Protein 2JDL (pdb70)

B-factor: mean 21.6, std 8.1, range [4.49, 67.34]

Sequence (513 aa):
MVSFRLSGATSSSYGVFISNLRKALPNERKLYDIPLLRSSLPGSQRYALIHLTNYADETISVAIDVTNVYIMGYRAGDTSYFFNEASATEAAKYVFKDAMRKVTLPYSGNYERLQTAAGKIRENIPLGLPALDSAITTLFYYNANSAASALMVLIQSTSEAARYKFIEQQIGKRVDKTFLPSLAIISLENSWSALSKQIQIASTNNGQFESPVVLINAQNQRVTITNVDAGVVTSNIALLLNRNNMAMVSFRLSGATSSSYGVFISNLRKALPNERKLYDIPLLRSSLPGSQRYALIHLTNYADETISVAIDVTNVYIMGYRAGDTSYFFNEASATEAAKYVFKDAMRKVTLPYSGNYERLQTAAGKIRENIPLGLPALDSAITTLFYYNANSAASALMVLIQSTSEAARYKFIEQQIGKRVDKTFLPSLAIISLENSWSALSKQIQIASTNNGQFESPVVLINAQNQRVTITNVDAGVVTSNIALLLNRNNMADDDMGFGLFDDDMGFGLFD

Foldseek 3Di:
DQEDELVVAALVSLVVRLVVLLVVADAPQDFLQFGEADLDDPLQNQWDWYWYAAPVRFIKIWIAGSLQRDTQWIDAPLEIEGEPDPVNVSNCVHPSVNRPHYHYQPHHRDQVRLCVLQVHHQLPQKAASVLLNVLRVCVNVVPSNHNSSSVVRVCQSHSVVSFWVVSSSVRNNRSPHIDRDDQQSVQCVVCQQVVLVQSVVCRVVVFFGPDWRWGQHPVRDTDTDTGCVPCCNNPIGRYHNDNSSDD/DAEDELAVAALVSLVVRLVVLLVLADAPDAFLNFGEGDLDDPLQSQWDWYWYAANVRFIKIWIAGSRQRQTQWIDAVLEIEGEPDDVNVSNCVHPSVRRPYYHYQPHHRDQVGLCVLLVHHQLPQKAASVLLNVLRVCVNVVPVNRNSSSSSRPCLSHSVVSFWVVSSSVRNVRSPDIDRDDQQSVLCVVCQQVVLVQSVVCSVVVQFGPDWRWGQDPVGDIDIHTGCVDCCNNPIGRYHNDPSSDD/DDVVCPPVPD/DVVCPPVPD

Organism: Trichosanthes kirilowii (NCBI:txid3677)

Nearest PDB structures (foldseek):
  2vs6-assembly1_A  TM=9.986E-01  e=1.542E-48  Trichosanthes kirilowii
  1nli-assembly1_A  TM=9.979E-01  e=6.255E-48  Trichosanthes kirilowii
  6z1y-assembly2_B  TM=9.985E-01  e=2.129E-47  Trichosanthes sp. Bac Kan 8-98
  1bry-assembly2_Z  TM=9.946E-01  e=1.844E-46  Bryonia cretica subsp. dioica
  6loq-assembly1_A  TM=9.879E-01  e=9.812E-41  Momordica charantia

Structure (mmCIF, N/CA/C/O backbone):
data_2JDL
#
_entry.id   2JDL
#
_cell.length_a   62.589
_cell.length_b   43.964
_cell.length_c   92.235
_cell.angle_alpha   90.00
_cell.angle_beta   92.87
_cell.angle_gamma   90.00
#
_symmetry.space_group_name_H-M   'P 1 21 1'
#
loop_
_entity.id
_entity.type
_entity.pdbx_description
1 polymer 'RIBOSOME-INACTIVATING PROTEIN ALPHA-TRICHOSANTHIN'
2 polymer 'ACIDIC RIBOSOMAL PROTEIN P2'
3 water water
#
loop_
_atom_site.group_PDB
_atom_site.id
_atom_site.type_symbol
_atom_site.label_atom_id
_atom_site.label_alt_id
_atom_site.label_comp_id
_atom_site.label_asym_id
_atom_site.label_entity_id
_atom_site.label_seq_id
_atom_site.pdbx_PDB_ins_code
_atom_site.Cartn_x
_atom_site.Cartn_y
_atom_site.Cartn_z
_atom_site.occupancy
_atom_site.B_iso_or_equiv
_atom_site.auth_seq_id
_atom_site.auth_comp_id
_atom_site.auth_asym_id
_atom_site.auth_atom_id
_atom_site.pdbx_PDB_model_num
ATOM 1 N N . MET A 1 1 ? 4.522 0.240 0.818 1.00 40.78 1 MET A N 1
ATOM 2 C CA . MET A 1 1 ? 3.865 -0.993 0.236 1.00 40.86 1 MET A CA 1
ATOM 3 C C . MET A 1 1 ? 3.931 -2.097 1.229 1.00 36.71 1 MET A C 1
ATOM 4 O O . MET A 1 1 ? 3.043 -2.970 1.243 1.00 36.58 1 MET A O 1
ATOM 9 N N . VAL A 1 2 ? 4.980 -2.050 2.046 1.00 32.42 2 VAL A N 1
ATOM 10 C CA . VAL A 1 2 ? 5.291 -3.149 2.965 1.00 30.61 2 VAL A CA 1
ATOM 11 C C . VAL A 1 2 ? 4.411 -3.045 4.206 1.00 28.94 2 VAL A C 1
ATOM 12 O O . VAL A 1 2 ? 4.300 -1.980 4.772 1.00 28.12 2 VAL A O 1
ATOM 16 N N . SER A 1 3 ? 3.739 -4.160 4.519 1.00 27.71 3 SER A N 1
ATOM 17 C CA . SER A 1 3 ? 2.834 -4.308 5.653 1.00 27.36 3 SER A CA 1
ATOM 18 C C . SER A 1 3 ? 3.135 -5.566 6.407 1.00 26.81 3 SER A C 1
ATOM 19 O O . SER A 1 3 ? 3.584 -6.567 5.800 1.00 27.87 3 SER A O 1
ATOM 22 N N . PHE A 1 4 ? 2.879 -5.526 7.721 1.00 25.02 4 PHE A N 1
ATOM 23 C CA . PHE A 1 4 ? 3.015 -6.685 8.584 1.00 24.36 4 PHE A CA 1
ATOM 24 C C . PHE A 1 4 ? 1.876 -6.688 9.620 1.00 24.50 4 PHE A C 1
ATOM 25 O O . PHE A 1 4 ? 1.650 -5.674 10.281 1.00 25.04 4 PHE A O 1
ATOM 33 N N . ARG A 1 5 ? 1.140 -7.800 9.737 1.00 23.92 5 ARG A N 1
ATOM 34 C CA . ARG A 1 5 ? 0.088 -7.934 10.791 1.00 24.28 5 ARG A CA 1
ATOM 35 C C . ARG A 1 5 ? 0.603 -8.823 11.923 1.00 23.46 5 ARG A C 1
ATOM 36 O O . ARG A 1 5 ? 1.025 -9.983 11.730 1.00 22.21 5 ARG A O 1
ATOM 44 N N . LEU A 1 6 ? 0.569 -8.282 13.130 1.00 22.96 6 LEU A N 1
ATOM 45 C CA . LEU A 1 6 ? 0.963 -9.078 14.266 1.00 23.48 6 LEU A CA 1
ATOM 46 C C . LEU A 1 6 ? -0.006 -10.235 14.526 1.00 23.82 6 LEU A C 1
ATOM 47 O O . LEU A 1 6 ? 0.382 -11.267 15.094 1.00 23.12 6 LEU A O 1
ATOM 52 N N . SER A 1 7 ? -1.260 -10.107 14.109 1.00 24.50 7 SER A N 1
ATOM 53 C CA . SER A 1 7 ? -2.209 -11.232 14.396 1.00 24.50 7 SER A CA 1
ATOM 54 C C . SER A 1 7 ? -1.942 -12.470 13.576 1.00 23.87 7 SER A C 1
ATOM 55 O O . SER A 1 7 ? -2.114 -12.479 12.317 1.00 23.39 7 SER A O 1
ATOM 58 N N . GLY A 1 8 ? -1.552 -13.493 14.328 1.00 24.56 8 GLY A N 1
ATOM 59 C CA . GLY A 1 8 ? -1.117 -14.801 13.823 1.00 25.55 8 GLY A CA 1
ATOM 60 C C . GLY A 1 8 ? 0.366 -14.843 13.354 1.00 25.74 8 GLY A C 1
ATOM 61 O O . GLY A 1 8 ? 0.780 -15.774 12.643 1.00 27.10 8 GLY A O 1
ATOM 62 N N . ALA A 1 9 ? 1.171 -13.891 13.808 1.00 25.33 9 ALA A N 1
ATOM 63 C CA . ALA A 1 9 ? 2.532 -13.726 13.304 1.00 24.90 9 ALA A CA 1
ATOM 64 C C . ALA A 1 9 ? 3.364 -14.914 13.745 1.00 24.89 9 ALA A C 1
ATOM 65 O O . ALA A 1 9 ? 3.338 -15.304 14.954 1.00 25.83 9 ALA A O 1
ATOM 67 N N . THR A 1 10 ? 4.110 -15.445 12.761 1.00 24.65 10 THR A N 1
ATOM 68 C CA . THR A 1 10 ? 5.046 -16.543 12.902 1.00 23.02 10 THR A CA 1
ATOM 69 C C . THR A 1 10 ? 6.466 -16.034 12.636 1.00 22.63 10 THR A C 1
ATOM 70 O O . THR A 1 10 ? 6.664 -14.936 12.140 1.00 24.07 10 THR A O 1
ATOM 74 N N . SER A 1 11 ? 7.453 -16.796 13.073 1.00 21.78 11 SER A N 1
ATOM 75 C CA . SER A 1 11 ? 8.816 -16.625 12.664 1.00 21.79 11 SER A CA 1
ATOM 76 C C . SER A 1 11 ? 8.996 -16.474 11.153 1.00 20.96 11 SER A C 1
ATOM 77 O O . SER A 1 11 ? 9.810 -15.669 10.732 1.00 19.69 11 SER A O 1
ATOM 80 N N . SER A 1 12 ? 8.256 -17.278 10.385 1.00 20.36 12 SER A N 1
ATOM 81 C CA . SER A 1 12 ? 8.182 -17.192 8.968 1.00 21.00 12 SER A CA 1
ATOM 82 C C . SER A 1 12 ? 7.512 -15.929 8.404 1.00 22.26 12 SER A C 1
ATOM 83 O O . SER A 1 12 ? 7.986 -15.327 7.433 1.00 24.69 12 SER A O 1
ATOM 86 N N . SER A 1 13 ? 6.387 -15.509 8.950 1.00 21.06 13 SER A N 1
ATOM 87 C CA . SER A 1 13 ? 5.682 -14.397 8.363 1.00 19.11 13 SER A CA 1
ATOM 88 C C . SER A 1 13 ? 6.465 -13.155 8.665 1.00 18.59 13 SER A C 1
ATOM 89 O O . SER A 1 13 ? 6.415 -12.201 7.902 1.00 18.67 13 SER A O 1
ATOM 92 N N . TYR A 1 14 ? 7.227 -13.195 9.756 1.00 18.25 14 TYR A N 1
ATOM 93 C CA . TYR A 1 14 ? 8.107 -12.091 10.141 1.00 17.78 14 TYR A CA 1
ATOM 94 C C . TYR A 1 14 ? 9.306 -11.998 9.178 1.00 17.90 14 TYR A C 1
ATOM 95 O O . TYR A 1 14 ? 9.692 -10.927 8.794 1.00 16.42 14 TYR A O 1
ATOM 104 N N . GLY A 1 15 ? 9.822 -13.141 8.736 1.00 18.49 15 GLY A N 1
ATOM 105 C CA . GLY A 1 15 ? 10.918 -13.193 7.798 1.00 18.16 15 GLY A CA 1
ATOM 106 C C . GLY A 1 15 ? 10.533 -12.685 6.475 1.00 18.90 15 GLY A C 1
ATOM 107 O O . GLY A 1 15 ? 11.330 -11.990 5.830 1.00 19.24 15 GLY A O 1
ATOM 108 N N . VAL A 1 16 ? 9.310 -13.047 6.040 1.00 19.74 16 VAL A N 1
ATOM 109 C CA . VAL A 1 16 ? 8.712 -12.513 4.799 1.00 18.89 16 VAL A CA 1
ATOM 110 C C . VAL A 1 16 ? 8.585 -11.000 4.905 1.00 18.03 16 VAL A C 1
ATOM 111 O O . VAL A 1 16 ? 8.852 -10.279 3.956 1.00 18.11 16 VAL A O 1
ATOM 115 N N . PHE A 1 17 ? 8.208 -10.526 6.078 1.00 16.94 17 PHE A N 1
ATOM 116 C CA . PHE A 1 17 ? 8.136 -9.071 6.341 1.00 16.88 17 PHE A CA 1
ATOM 117 C C . PHE A 1 17 ? 9.500 -8.353 6.135 1.00 14.49 17 PHE A C 1
ATOM 118 O O . PHE A 1 17 ? 9.594 -7.388 5.438 1.00 12.56 17 PHE A O 1
ATOM 126 N N . ILE A 1 18 ? 10.534 -8.914 6.721 1.00 15.12 18 ILE A N 1
ATOM 127 C CA . ILE A 1 18 ? 11.834 -8.308 6.705 1.00 16.36 18 ILE A CA 1
ATOM 128 C C . ILE A 1 18 ? 12.510 -8.471 5.355 1.00 16.81 18 ILE A C 1
ATOM 129 O O . ILE A 1 18 ? 13.203 -7.536 4.962 1.00 15.80 18 ILE A O 1
ATOM 134 N N . SER A 1 19 ? 12.307 -9.613 4.637 1.00 16.80 19 SER A N 1
ATOM 135 C CA . SER A 1 19 ? 12.736 -9.678 3.242 1.00 17.77 19 SER A CA 1
ATOM 136 C C . SER A 1 19 ? 12.014 -8.702 2.348 1.00 16.62 19 SER A C 1
ATOM 137 O O . SER A 1 19 ? 12.594 -8.216 1.397 1.00 17.77 19 SER A O 1
ATOM 140 N N . ASN A 1 20 ? 10.759 -8.438 2.591 1.00 17.38 20 ASN A N 1
ATOM 141 C CA . ASN A 1 20 ? 10.026 -7.430 1.768 1.00 18.00 20 ASN A CA 1
ATOM 142 C C . ASN A 1 20 ? 10.559 -5.989 2.068 1.00 16.96 20 ASN A C 1
ATOM 143 O O . ASN A 1 20 ? 10.671 -5.157 1.202 1.00 17.01 20 ASN A O 1
ATOM 148 N N . LEU A 1 21 ? 10.823 -5.698 3.317 1.00 17.36 21 LEU A N 1
ATOM 149 C CA . LEU A 1 21 ? 11.393 -4.386 3.694 1.00 17.75 21 LEU A CA 1
ATOM 150 C C . LEU A 1 21 ? 12.764 -4.179 2.988 1.00 16.68 21 LEU A C 1
ATOM 151 O O . LEU A 1 21 ? 13.005 -3.195 2.299 1.00 17.77 21 LEU A O 1
ATOM 156 N N . ARG A 1 22 ? 13.639 -5.149 3.118 1.00 17.73 22 ARG A N 1
ATOM 157 C CA . ARG A 1 22 ? 14.920 -5.134 2.405 1.00 18.66 22 ARG A CA 1
ATOM 158 C C . ARG A 1 22 ? 14.793 -4.870 0.898 1.00 18.82 22 ARG A C 1
ATOM 159 O O . ARG A 1 22 ? 15.451 -4.023 0.338 1.00 17.98 22 ARG A O 1
ATOM 167 N N . LYS A 1 23 ? 13.957 -5.690 0.271 1.00 20.13 23 LYS A N 1
ATOM 168 C CA . LYS A 1 23 ? 13.553 -5.588 -1.116 1.00 20.62 23 LYS A CA 1
ATOM 169 C C . LYS A 1 23 ? 12.959 -4.283 -1.543 1.00 19.08 23 LYS A C 1
ATOM 170 O O . LYS A 1 23 ? 13.027 -3.937 -2.671 1.00 19.38 23 LYS A O 1
ATOM 176 N N . ALA A 1 24 ? 12.314 -3.579 -0.658 1.00 20.41 24 ALA A N 1
ATOM 177 C CA . ALA A 1 24 ? 11.745 -2.262 -0.970 1.00 20.28 24 ALA A CA 1
ATOM 178 C C . ALA A 1 24 ? 12.832 -1.111 -0.944 1.00 20.01 24 ALA A C 1
ATOM 179 O O . ALA A 1 24 ? 12.527 0.054 -1.153 1.00 20.47 24 ALA A O 1
ATOM 181 N N . LEU A 1 25 ? 14.083 -1.426 -0.663 1.00 19.63 25 LEU A N 1
ATOM 182 C CA . LEU A 1 25 ? 15.113 -0.397 -0.562 1.00 18.81 25 LEU A CA 1
ATOM 183 C C . LEU A 1 25 ? 15.924 -0.318 -1.846 1.00 19.16 25 LEU A C 1
ATOM 184 O O . LEU A 1 25 ? 16.514 -1.305 -2.260 1.00 18.44 25 LEU A O 1
ATOM 189 N N . PRO A 1 26 ? 15.976 0.845 -2.489 1.00 18.26 26 PRO A N 1
ATOM 190 C CA . PRO A 1 26 ? 16.847 0.760 -3.684 1.00 20.28 26 PRO A CA 1
ATOM 191 C C . PRO A 1 26 ? 18.373 0.405 -3.347 1.00 20.57 26 PRO A C 1
ATOM 192 O O . PRO A 1 26 ? 18.883 0.744 -2.265 1.00 21.56 26 PRO A O 1
ATOM 196 N N . ASN A 1 27 ? 19.103 -0.221 -4.249 1.00 21.92 27 ASN A N 1
ATOM 197 C CA . ASN A 1 27 ? 20.582 -0.300 -4.075 1.00 23.32 27 ASN A CA 1
ATOM 198 C C . ASN A 1 27 ? 21.396 0.183 -5.242 1.00 23.53 27 ASN A C 1
ATOM 199 O O . ASN A 1 27 ? 20.915 0.201 -6.346 1.00 22.04 27 ASN A O 1
ATOM 204 N N . GLU A 1 28 ? 22.597 0.666 -4.920 1.00 22.95 28 GLU A N 1
ATOM 205 C CA . GLU A 1 28 ? 23.602 1.077 -5.882 1.00 23.51 28 GLU A CA 1
ATOM 206 C C . GLU A 1 28 ? 24.082 -0.121 -6.646 1.00 23.02 28 GLU A C 1
ATOM 207 O O . GLU A 1 28 ? 24.312 -0.035 -7.813 1.00 22.84 28 GLU A O 1
ATOM 213 N N . ARG A 1 29 ? 24.218 -1.247 -5.928 1.00 22.35 29 ARG A N 1
ATOM 214 C CA . ARG A 1 29 ? 24.900 -2.456 -6.396 1.00 22.22 29 ARG A CA 1
ATOM 215 C C . ARG A 1 29 ? 24.963 -3.326 -5.176 1.00 20.18 29 ARG A C 1
ATOM 216 O O . ARG A 1 29 ? 24.468 -2.930 -4.165 1.00 18.76 29 ARG A O 1
ATOM 224 N N . LYS A 1 30 ? 25.613 -4.481 -5.256 1.00 19.56 30 LYS A N 1
ATOM 225 C CA . LYS A 1 30 ? 25.971 -5.263 -4.075 1.00 19.16 30 LYS A CA 1
ATOM 226 C C . LYS A 1 30 ? 27.432 -5.339 -3.904 1.00 17.59 30 LYS A C 1
ATOM 227 O O . LYS A 1 30 ? 28.173 -5.272 -4.865 1.00 17.69 30 LYS A O 1
ATOM 233 N N . LEU A 1 31 ? 27.873 -5.567 -2.682 1.00 17.28 31 LEU A N 1
ATOM 234 C CA . LEU A 1 31 ? 29.258 -5.861 -2.445 1.00 17.57 31 LEU A CA 1
ATOM 235 C C . LEU A 1 31 ? 29.277 -7.111 -1.619 1.00 17.53 31 LEU A C 1
ATOM 236 O O . LEU A 1 31 ? 28.673 -7.169 -0.562 1.00 16.49 31 LEU A O 1
ATOM 241 N N . TYR A 1 32 ? 29.962 -8.111 -2.126 1.00 17.35 32 TYR A N 1
ATOM 242 C CA . TYR A 1 32 ? 30.127 -9.387 -1.451 1.00 17.41 32 TYR A CA 1
ATOM 243 C C . TYR A 1 32 ? 28.719 -9.968 -1.289 1.00 17.81 32 TYR A C 1
ATOM 244 O O . TYR A 1 32 ? 28.401 -10.592 -0.302 1.00 15.83 32 TYR A O 1
ATOM 253 N N . ASP A 1 33 ? 27.850 -9.651 -2.253 1.00 18.90 33 ASP A N 1
ATOM 254 C CA . ASP A 1 33 ? 26.495 -10.096 -2.213 1.00 19.02 33 ASP A CA 1
ATOM 255 C C . ASP A 1 33 ? 25.638 -9.437 -1.174 1.00 18.89 33 ASP A C 1
ATOM 256 O O . ASP A 1 33 ? 24.509 -9.898 -0.948 1.00 20.29 33 ASP A O 1
ATOM 261 N N . ILE A 1 34 ? 26.145 -8.363 -0.547 1.00 16.42 34 ILE A N 1
ATOM 262 C CA . ILE A 1 34 ? 25.388 -7.602 0.432 1.00 15.04 34 ILE A CA 1
ATOM 263 C C . ILE A 1 34 ? 24.895 -6.273 -0.251 1.00 14.48 34 ILE A C 1
ATOM 264 O O . ILE A 1 34 ? 25.746 -5.448 -0.677 1.00 12.52 34 ILE A O 1
ATOM 269 N N . PRO A 1 35 ? 23.553 -6.066 -0.352 1.00 12.88 35 PRO A N 1
ATOM 270 C CA . PRO A 1 35 ? 23.154 -4.852 -1.029 1.00 14.10 35 PRO A CA 1
ATOM 271 C C . PRO A 1 35 ? 23.747 -3.563 -0.427 1.00 13.50 35 PRO A C 1
ATOM 272 O O . PRO A 1 35 ? 23.675 -3.334 0.776 1.00 13.84 35 PRO A O 1
ATOM 276 N N . LEU A 1 36 ? 24.299 -2.728 -1.296 1.00 14.34 36 LEU A N 1
ATOM 277 C CA . LEU A 1 36 ? 24.805 -1.435 -0.887 1.00 14.58 36 LEU A CA 1
ATOM 278 C C . LEU A 1 36 ? 23.729 -0.395 -1.213 1.00 15.10 36 LEU A C 1
ATOM 279 O O . LEU A 1 36 ? 23.309 -0.275 -2.339 1.00 13.86 36 LEU A O 1
ATOM 284 N N . LEU A 1 37 ? 23.277 0.321 -0.173 1.00 15.05 37 LEU A N 1
ATOM 285 C CA . LEU A 1 37 ? 22.251 1.301 -0.351 1.00 14.87 37 LEU A CA 1
ATOM 286 C C . LEU A 1 37 ? 22.793 2.539 -1.087 1.00 14.78 37 LEU A C 1
ATOM 287 O O . LEU A 1 37 ? 24.031 2.872 -1.063 1.00 13.58 37 LEU A O 1
ATOM 292 N N . ARG A 1 38 ? 21.819 3.253 -1.663 1.00 14.51 38 ARG A N 1
ATOM 293 C CA . ARG A 1 38 ? 22.058 4.539 -2.287 1.00 14.48 38 ARG A CA 1
ATOM 294 C C . ARG A 1 38 ? 22.449 5.542 -1.156 1.00 15.08 38 ARG A C 1
ATOM 295 O O . ARG A 1 38 ? 22.033 5.413 0.010 1.00 11.87 38 ARG A O 1
ATOM 303 N N . SER A 1 39 ? 23.319 6.484 -1.512 1.00 14.16 39 SER A N 1
ATOM 304 C CA . SER A 1 39 ? 23.717 7.505 -0.625 1.00 14.23 39 SER A CA 1
ATOM 305 C C . SER A 1 39 ? 22.603 8.560 -0.536 1.00 15.54 39 SER A C 1
ATOM 306 O O . SER A 1 39 ? 22.313 9.101 0.541 1.00 14.52 39 SER A O 1
ATOM 309 N N . SER A 1 40 ? 22.008 8.846 -1.681 1.00 15.50 40 SER A N 1
ATOM 310 C CA . SER A 1 40 ? 21.160 10.007 -1.862 1.00 15.81 40 SER A CA 1
ATOM 311 C C . SER A 1 40 ? 20.101 9.746 -2.878 1.00 14.98 40 SER A C 1
ATOM 312 O O . SER A 1 40 ? 20.359 9.128 -3.895 1.00 15.89 40 SER A O 1
ATOM 315 N N . LEU A 1 41 ? 18.893 10.243 -2.619 1.00 15.40 41 LEU A N 1
ATOM 316 C CA . LEU A 1 41 ? 17.813 10.239 -3.641 1.00 15.23 41 LEU A CA 1
ATOM 317 C C . LEU A 1 41 ? 17.061 11.521 -3.598 1.00 15.54 41 LEU A C 1
ATOM 318 O O . LEU A 1 41 ? 17.027 12.177 -2.576 1.00 16.77 41 LEU A O 1
ATOM 323 N N . PRO A 1 42 ? 16.357 11.878 -4.688 1.00 16.29 42 PRO A N 1
ATOM 324 C CA . PRO A 1 42 ? 15.518 13.088 -4.592 1.00 16.65 42 PRO A CA 1
ATOM 325 C C . PRO A 1 42 ? 14.413 12.907 -3.557 1.00 16.59 42 PRO A C 1
ATOM 326 O O . PRO A 1 42 ? 13.979 11.803 -3.367 1.00 16.41 42 PRO A O 1
ATOM 330 N N . GLY A 1 43 ? 13.973 13.981 -2.919 1.00 17.57 43 GLY A N 1
ATOM 331 C CA . GLY A 1 43 ? 13.055 13.942 -1.804 1.00 18.52 43 GLY A CA 1
ATOM 332 C C . GLY A 1 43 ? 11.820 13.159 -2.161 1.00 19.33 43 GLY A C 1
ATOM 333 O O . GLY A 1 43 ? 11.323 12.392 -1.366 1.00 20.14 43 GLY A O 1
ATOM 334 N N . SER A 1 44 ? 11.352 13.354 -3.387 1.00 21.39 44 SER A N 1
ATOM 335 C CA . SER A 1 44 ? 10.170 12.665 -3.914 1.00 21.59 44 SER A CA 1
ATOM 336 C C . SER A 1 44 ? 10.334 11.171 -4.012 1.00 22.16 44 SER A C 1
ATOM 337 O O . SER A 1 44 ? 9.327 10.450 -4.279 1.00 22.73 44 SER A O 1
ATOM 340 N N . GLN A 1 45 ? 11.567 10.675 -3.850 1.00 20.82 45 GLN A N 1
ATOM 341 C CA . GLN A 1 45 ? 11.846 9.242 -4.022 1.00 20.82 45 GLN A CA 1
ATOM 342 C C . GLN A 1 45 ? 12.460 8.623 -2.781 1.00 19.41 45 GLN A C 1
ATOM 343 O O . GLN A 1 45 ? 12.678 7.434 -2.732 1.00 18.39 45 GLN A O 1
ATOM 349 N N . ARG A 1 46 ? 12.721 9.457 -1.775 1.00 18.84 46 ARG A N 1
ATOM 350 C CA . ARG A 1 46 ? 13.578 9.104 -0.656 1.00 18.89 46 ARG A CA 1
ATOM 351 C C . ARG A 1 46 ? 12.878 8.359 0.514 1.00 17.98 46 ARG A C 1
ATOM 352 O O . ARG A 1 46 ? 13.563 7.750 1.328 1.00 16.94 46 ARG A O 1
ATOM 360 N N . TYR A 1 47 ? 11.542 8.401 0.582 1.00 17.89 47 TYR A N 1
ATOM 361 C CA . TYR A 1 47 ? 10.774 7.899 1.753 1.00 18.54 47 TYR A CA 1
ATOM 362 C C . TYR A 1 47 ? 9.797 6.799 1.397 1.00 18.74 47 TYR A C 1
ATOM 363 O O . TYR A 1 47 ? 9.234 6.770 0.327 1.00 19.27 47 TYR A O 1
ATOM 372 N N . ALA A 1 48 ? 9.670 5.818 2.276 1.00 17.96 48 ALA A N 1
ATOM 373 C CA . ALA A 1 48 ? 8.695 4.785 2.045 1.00 17.94 48 ALA A CA 1
ATOM 374 C C . ALA A 1 48 ? 7.943 4.588 3.335 1.00 17.84 48 ALA A C 1
ATOM 375 O O . ALA A 1 48 ? 8.426 4.984 4.405 1.00 15.48 48 ALA A O 1
ATOM 377 N N . LEU A 1 49 ? 6.741 4.013 3.191 1.00 18.41 49 LEU A N 1
ATOM 378 C CA . LEU A 1 49 ? 5.828 3.717 4.290 1.00 19.20 49 LEU A CA 1
ATOM 379 C C . LEU A 1 49 ? 5.726 2.251 4.508 1.00 20.11 49 LEU A C 1
ATOM 380 O O . LEU A 1 49 ? 5.564 1.480 3.532 1.00 19.37 49 LEU A O 1
ATOM 385 N N . ILE A 1 50 ? 5.893 1.905 5.792 1.00 20.13 50 ILE A N 1
ATOM 386 C CA . ILE A 1 50 ? 5.709 0.579 6.337 1.00 21.31 50 ILE A CA 1
ATOM 387 C C . ILE A 1 50 ? 4.446 0.689 7.244 1.00 20.79 50 ILE A C 1
ATOM 388 O O . ILE A 1 50 ? 4.324 1.639 8.048 1.00 18.11 50 ILE A O 1
ATOM 393 N N . HIS A 1 51 ? 3.539 -0.287 7.100 1.00 20.06 51 HIS A N 1
ATOM 394 C CA . HIS A 1 51 ? 2.263 -0.361 7.845 1.00 20.72 51 HIS A CA 1
ATOM 395 C C . HIS A 1 51 ? 2.320 -1.579 8.769 1.00 21.17 51 HIS A C 1
ATOM 396 O O . HIS A 1 51 ? 2.750 -2.673 8.362 1.00 21.09 51 HIS A O 1
ATOM 403 N N . LEU A 1 52 ? 2.025 -1.342 10.047 1.00 21.69 52 LEU A N 1
ATOM 404 C CA . LEU A 1 52 ? 2.052 -2.391 11.045 1.00 21.37 52 LEU A CA 1
ATOM 405 C C . LEU A 1 52 ? 0.778 -2.382 11.834 1.00 21.52 52 LEU A C 1
ATOM 406 O O . LEU A 1 52 ? 0.298 -1.324 12.242 1.00 21.05 52 LEU A O 1
ATOM 411 N N . THR A 1 53 ? 0.250 -3.578 12.083 1.00 20.49 53 THR A N 1
ATOM 412 C CA . THR A 1 53 ? -1.114 -3.711 12.546 1.00 19.83 53 THR A CA 1
ATOM 413 C C . THR A 1 53 ? -1.064 -4.574 13.764 1.00 19.43 53 THR A C 1
ATOM 414 O O . THR A 1 53 ? -0.488 -5.621 13.744 1.00 20.30 53 THR A O 1
ATOM 418 N N . ASN A 1 54 ? -1.561 -4.073 14.880 1.00 20.67 54 ASN A N 1
ATOM 419 C CA . ASN A 1 54 ? -1.553 -4.833 16.158 1.00 19.99 54 ASN A CA 1
ATOM 420 C C . ASN A 1 54 ? -2.769 -5.839 16.245 1.00 20.96 54 ASN A C 1
ATOM 421 O O . ASN A 1 54 ? -3.625 -5.958 15.306 1.00 17.99 54 ASN A O 1
ATOM 426 N N . TYR A 1 55 ? -2.799 -6.616 17.340 1.00 21.92 55 TYR A N 1
ATOM 427 C CA . TYR A 1 55 ? -3.833 -7.663 17.532 1.00 22.10 55 TYR A CA 1
ATOM 428 C C . TYR A 1 55 ? -5.284 -7.087 17.470 1.00 23.12 55 TYR A C 1
ATOM 429 O O . TYR A 1 55 ? -6.269 -7.773 17.048 1.00 26.40 55 TYR A O 1
ATOM 438 N N . ALA A 1 56 ? -5.377 -5.819 17.821 1.00 21.80 56 ALA A N 1
ATOM 439 C CA . ALA A 1 56 ? -6.591 -5.053 17.825 1.00 20.13 56 ALA A CA 1
ATOM 440 C C . ALA A 1 56 ? -6.912 -4.442 16.504 1.00 19.20 56 ALA A C 1
ATOM 441 O O . ALA A 1 56 ? -7.918 -3.752 16.372 1.00 19.10 56 ALA A O 1
ATOM 443 N N . ASP A 1 57 ? -6.076 -4.690 15.497 1.00 19.40 57 ASP A N 1
ATOM 444 C CA . ASP A 1 57 ? -6.304 -4.129 14.140 1.00 19.68 57 ASP A CA 1
ATOM 445 C C . ASP A 1 57 ? -6.161 -2.655 14.050 1.00 18.90 57 ASP A C 1
ATOM 446 O O . ASP A 1 57 ? -6.831 -1.980 13.206 1.00 15.94 57 ASP A O 1
ATOM 451 N N . GLU A 1 58 ? -5.316 -2.122 14.928 1.00 16.64 58 GLU A N 1
ATOM 452 C CA . GLU A 1 58 ? -5.001 -0.715 14.871 1.00 16.46 58 GLU A CA 1
ATOM 453 C C . GLU A 1 58 ? -3.662 -0.649 14.103 1.00 16.17 58 GLU A C 1
ATOM 454 O O . GLU A 1 58 ? -2.742 -1.465 14.361 1.00 15.28 58 GLU A O 1
ATOM 460 N N . THR A 1 59 ? -3.611 0.266 13.139 1.00 16.38 59 THR A N 1
ATOM 461 C CA . THR A 1 59 ? -2.476 0.417 12.216 1.00 16.58 59 THR A CA 1
ATOM 462 C C . THR A 1 59 ? -1.675 1.704 12.442 1.00 16.05 59 THR A C 1
ATOM 463 O O . THR A 1 59 ? -2.239 2.802 12.538 1.00 16.71 59 THR A O 1
ATOM 467 N N . ILE A 1 60 ? -0.363 1.561 12.564 1.00 15.10 60 ILE A N 1
ATOM 468 C CA . ILE A 1 60 ? 0.600 2.745 12.420 1.00 16.19 60 ILE A CA 1
ATOM 469 C C . ILE A 1 60 ? 1.396 2.621 11.094 1.00 16.05 60 ILE A C 1
ATOM 470 O O . ILE A 1 60 ? 1.781 1.483 10.639 1.00 16.67 60 ILE A O 1
ATOM 475 N N . SER A 1 61 ? 1.591 3.773 10.463 1.00 15.53 61 SER A N 1
ATOM 476 C CA . SER A 1 61 ? 2.392 3.910 9.252 1.00 14.58 61 SER A CA 1
ATOM 477 C C . SER A 1 61 ? 3.720 4.572 9.635 1.00 14.13 61 SER A C 1
ATOM 478 O O . SER A 1 61 ? 3.731 5.631 10.239 1.00 15.11 61 SER A O 1
ATOM 481 N N . VAL A 1 62 ? 4.829 3.974 9.265 1.00 13.04 62 VAL A N 1
ATOM 482 C CA . VAL A 1 62 ? 6.134 4.346 9.745 1.00 13.48 62 VAL A CA 1
ATOM 483 C C . VAL A 1 62 ? 6.877 4.803 8.492 1.00 14.52 62 VAL A C 1
ATOM 484 O O . VAL A 1 62 ? 6.841 4.119 7.425 1.00 14.70 62 VAL A O 1
ATOM 488 N N . ALA A 1 63 ? 7.459 5.998 8.551 1.00 15.70 63 ALA A N 1
ATOM 489 C CA . ALA A 1 63 ? 8.192 6.569 7.376 1.00 16.21 63 ALA A CA 1
ATOM 490 C C . ALA A 1 63 ? 9.639 6.279 7.572 1.00 15.96 63 ALA A C 1
ATOM 491 O O . ALA A 1 63 ? 10.158 6.561 8.586 1.00 13.98 63 ALA A O 1
ATOM 493 N N . ILE A 1 64 ? 10.281 5.724 6.570 1.00 17.68 64 ILE A N 1
ATOM 494 C CA . ILE A 1 64 ? 11.711 5.478 6.620 1.00 19.42 64 ILE A CA 1
ATOM 495 C C . ILE A 1 64 ? 12.367 6.095 5.424 1.00 18.13 64 ILE A C 1
ATOM 496 O O . ILE A 1 64 ? 11.772 6.218 4.392 1.00 18.98 64 ILE A O 1
ATOM 501 N N . ASP A 1 65 ? 13.588 6.524 5.606 1.00 18.04 65 ASP A N 1
ATOM 502 C CA . ASP A 1 65 ? 14.447 7.041 4.541 1.00 17.21 65 ASP A CA 1
ATOM 503 C C . ASP A 1 65 ? 15.053 5.793 3.898 1.00 15.73 65 ASP A C 1
ATOM 504 O O . ASP A 1 65 ? 15.743 5.025 4.548 1.00 14.56 65 ASP A O 1
ATOM 509 N N . VAL A 1 66 ? 14.766 5.545 2.637 1.00 15.81 66 VAL A N 1
ATOM 510 C CA . VAL A 1 66 ? 15.213 4.283 2.024 1.00 14.06 66 VAL A CA 1
ATOM 511 C C . VAL A 1 66 ? 16.713 4.209 1.737 1.00 12.29 66 VAL A C 1
ATOM 512 O O . VAL A 1 66 ? 17.212 3.157 1.338 1.00 9.95 66 VAL A O 1
ATOM 516 N N . THR A 1 67 ? 17.426 5.332 1.919 1.00 11.85 67 THR A N 1
ATOM 517 C CA . THR A 1 67 ? 18.900 5.357 1.731 1.00 12.29 67 THR A CA 1
ATOM 518 C C . THR A 1 67 ? 19.642 4.790 2.928 1.00 11.96 67 THR A C 1
ATOM 519 O O . THR A 1 67 ? 20.842 4.429 2.843 1.00 12.49 67 THR A O 1
ATOM 523 N N . ASN A 1 68 ? 18.958 4.719 4.082 1.00 11.83 68 ASN A N 1
ATOM 524 C CA . ASN A 1 68 ? 19.618 4.317 5.330 1.00 12.92 68 ASN A CA 1
ATOM 525 C C . ASN A 1 68 ? 18.730 3.533 6.313 1.00 13.48 68 ASN A C 1
ATOM 526 O O . ASN A 1 68 ? 19.211 3.097 7.365 1.00 11.97 68 ASN A O 1
ATOM 531 N N . VAL A 1 69 ? 17.491 3.307 5.902 1.00 14.26 69 VAL A N 1
ATOM 532 C CA . VAL A 1 69 ? 16.421 2.696 6.692 1.00 14.22 69 VAL A CA 1
ATOM 533 C C . VAL A 1 69 ? 16.189 3.281 8.103 1.00 14.76 69 VAL A C 1
ATOM 534 O O . VAL A 1 69 ? 15.569 2.616 8.968 1.00 14.12 69 VAL A O 1
ATOM 538 N N . TYR A 1 70 ? 16.618 4.573 8.299 1.00 14.41 70 TYR A N 1
ATOM 539 C CA . TYR A 1 70 ? 16.230 5.336 9.465 1.00 13.77 70 TYR A CA 1
ATOM 540 C C . TYR A 1 70 ? 14.786 5.687 9.444 1.00 11.35 70 TYR A C 1
ATOM 541 O O . TYR A 1 70 ? 14.287 6.186 8.486 1.00 11.37 70 TYR A O 1
ATOM 550 N N . ILE A 1 71 ? 14.133 5.475 10.567 1.00 11.68 71 ILE A N 1
ATOM 551 C CA . ILE A 1 71 ? 12.774 5.851 10.756 1.00 12.75 71 ILE A CA 1
ATOM 552 C C . ILE A 1 71 ? 12.733 7.370 10.969 1.00 14.15 71 ILE A C 1
ATOM 553 O O . ILE A 1 71 ? 13.370 7.899 11.900 1.00 15.41 71 ILE A O 1
ATOM 558 N N . MET A 1 72 ? 11.956 8.051 10.146 1.00 13.85 72 MET A N 1
ATOM 559 C CA . MET A 1 72 ? 11.770 9.512 10.266 1.00 14.77 72 MET A CA 1
ATOM 560 C C . MET A 1 72 ? 10.601 9.955 11.175 1.00 15.50 72 MET A C 1
ATOM 561 O O . MET A 1 72 ? 10.621 11.002 11.857 1.00 16.42 72 MET A O 1
ATOM 566 N N . GLY A 1 73 ? 9.567 9.154 11.163 1.00 14.31 73 GLY A N 1
ATOM 567 C CA . GLY A 1 73 ? 8.408 9.429 11.960 1.00 14.87 73 GLY A CA 1
ATOM 568 C C . GLY A 1 73 ? 7.374 8.374 11.635 1.00 15.13 73 GLY A C 1
ATOM 569 O O . GLY A 1 73 ? 7.644 7.480 10.845 1.00 14.21 73 GLY A O 1
ATOM 570 N N . TYR A 1 74 ? 6.216 8.493 12.291 1.00 15.83 74 TYR A N 1
ATOM 571 C CA . TYR A 1 74 ? 5.113 7.582 12.179 1.00 15.09 74 TYR A CA 1
ATOM 572 C C . TYR A 1 74 ? 3.836 8.394 12.229 1.00 14.94 74 TYR A C 1
ATOM 573 O O . TYR A 1 74 ? 3.825 9.594 12.510 1.00 13.60 74 TYR A O 1
ATOM 582 N N . ARG A 1 75 ? 2.804 7.743 11.712 1.00 16.00 75 ARG A N 1
ATOM 583 C CA . ARG A 1 75 ? 1.466 8.223 11.698 1.00 17.07 75 ARG A CA 1
ATOM 584 C C . ARG A 1 75 ? 0.492 7.182 12.319 1.00 17.00 75 ARG A C 1
ATOM 585 O O . ARG A 1 75 ? 0.626 6.005 12.126 1.00 16.28 75 ARG A O 1
ATOM 593 N N . ALA A 1 76 ? -0.429 7.701 13.161 1.00 18.51 76 ALA A N 1
ATOM 594 C CA . ALA A 1 76 ? -1.506 6.946 13.827 1.00 17.07 76 ALA A CA 1
ATOM 595 C C . ALA A 1 76 ? -2.785 7.831 13.678 1.00 17.36 76 ALA A C 1
ATOM 596 O O . ALA A 1 76 ? -2.860 8.903 14.227 1.00 15.97 76 ALA A O 1
ATOM 598 N N . GLY A 1 77 ? -3.780 7.326 12.948 1.00 16.59 77 GLY A N 1
ATOM 599 C CA . GLY A 1 77 ? -4.938 8.078 12.620 1.00 17.26 77 GLY A CA 1
ATOM 600 C C . GLY A 1 77 ? -4.592 9.417 12.025 1.00 17.41 77 GLY A C 1
ATOM 601 O O . GLY A 1 77 ? -3.867 9.481 11.038 1.00 18.80 77 GLY A O 1
ATOM 602 N N . ASP A 1 78 ? -5.151 10.476 12.587 1.00 17.13 78 ASP A N 1
ATOM 603 C CA . ASP A 1 78 ? -4.958 11.862 12.087 1.00 17.34 78 ASP A CA 1
ATOM 604 C C . ASP A 1 78 ? -3.747 12.573 12.541 1.00 16.94 78 ASP A C 1
ATOM 605 O O . ASP A 1 78 ? -3.636 13.743 12.253 1.00 15.48 78 ASP A O 1
ATOM 610 N N . THR A 1 79 ? -2.859 11.874 13.274 1.00 18.71 79 THR A N 1
ATOM 611 C CA . THR A 1 79 ? -1.686 12.494 13.929 1.00 18.47 79 THR A CA 1
ATOM 612 C C . THR A 1 79 ? -0.389 11.899 13.325 1.00 19.17 79 THR A C 1
ATOM 613 O O . THR A 1 79 ? -0.295 10.701 13.182 1.00 19.10 79 THR A O 1
ATOM 617 N N . SER A 1 80 ? 0.534 12.770 12.899 1.00 18.58 80 SER A N 1
ATOM 618 C CA . SER A 1 80 ? 1.908 12.399 12.533 1.00 19.35 80 SER A CA 1
ATOM 619 C C . SER A 1 80 ? 2.827 12.817 13.716 1.00 18.70 80 SER A C 1
ATOM 620 O O . SER A 1 80 ? 2.468 13.716 14.439 1.00 17.15 80 SER A O 1
ATOM 623 N N . TYR A 1 81 ? 3.955 12.100 13.877 1.00 19.23 81 TYR A N 1
ATOM 624 C CA . TYR A 1 81 ? 4.911 12.201 15.002 1.00 19.82 81 TYR A CA 1
ATOM 625 C C . TYR A 1 81 ? 6.261 12.057 14.276 1.00 21.76 81 TYR A C 1
ATOM 626 O O . TYR A 1 81 ? 6.500 11.020 13.599 1.00 21.65 81 TYR A O 1
ATOM 635 N N . PHE A 1 82 ? 7.101 13.100 14.356 1.00 21.29 82 PHE A N 1
ATOM 636 C CA . PHE A 1 82 ? 8.356 13.073 13.660 1.00 21.39 82 PHE A CA 1
ATOM 637 C C . PHE A 1 82 ? 9.428 13.311 14.664 1.00 21.21 82 PHE A C 1
ATOM 638 O O . PHE A 1 82 ? 9.234 14.130 15.583 1.00 22.24 82 PHE A O 1
ATOM 646 N N . PHE A 1 83 ? 10.570 12.660 14.441 1.00 20.21 83 PHE A N 1
ATOM 647 C CA . PHE A 1 83 ? 11.718 12.868 15.272 1.00 20.76 83 PHE A CA 1
ATOM 648 C C . PHE A 1 83 ? 12.160 14.383 15.236 1.00 20.71 83 PHE A C 1
ATOM 649 O O . PHE A 1 83 ? 12.027 15.089 14.206 1.00 19.65 83 PHE A O 1
ATOM 657 N N . ASN A 1 84 ? 12.664 14.869 16.350 1.00 21.41 84 ASN A N 1
ATOM 658 C CA . ASN A 1 84 ? 13.160 16.253 16.367 1.00 22.96 84 ASN A CA 1
ATOM 659 C C . ASN A 1 84 ? 14.594 16.308 15.876 1.00 23.17 84 ASN A C 1
ATOM 660 O O . ASN A 1 84 ? 15.528 16.334 16.675 1.00 23.61 84 ASN A O 1
ATOM 665 N N . GLU A 1 85 ? 14.730 16.303 14.557 1.00 22.35 85 GLU A N 1
ATOM 666 C CA . GLU A 1 85 ? 16.001 16.290 13.894 1.00 23.25 85 GLU A CA 1
ATOM 667 C C . GLU A 1 85 ? 15.764 16.704 12.456 1.00 22.28 85 GLU A C 1
ATOM 668 O O . GLU A 1 85 ? 14.632 16.628 11.973 1.00 23.79 85 GLU A O 1
ATOM 674 N N . ALA A 1 86 ? 16.823 17.176 11.789 1.00 21.85 86 ALA A N 1
ATOM 675 C CA . ALA A 1 86 ? 16.678 17.810 10.470 1.00 21.93 86 ALA A CA 1
ATOM 676 C C . ALA A 1 86 ? 16.232 16.818 9.384 1.00 21.66 86 ALA A C 1
ATOM 677 O O . ALA A 1 86 ? 15.527 17.162 8.434 1.00 22.33 86 ALA A O 1
ATOM 679 N N . SER A 1 87 ? 16.689 15.582 9.515 1.00 22.20 87 SER A N 1
ATOM 680 C CA . SER A 1 87 ? 16.371 14.547 8.581 1.00 22.14 87 SER A CA 1
ATOM 681 C C . SER A 1 87 ? 14.845 14.331 8.517 1.00 21.06 87 SER A C 1
ATOM 682 O O . SER A 1 87 ? 14.300 14.119 7.423 1.00 21.07 87 SER A O 1
ATOM 685 N N . ALA A 1 88 ? 14.184 14.470 9.665 1.00 20.52 88 ALA A N 1
ATOM 686 C CA . ALA A 1 88 ? 12.754 14.221 9.797 1.00 20.56 88 ALA A CA 1
ATOM 687 C C . ALA A 1 88 ? 11.933 15.443 9.438 1.00 20.57 88 ALA A C 1
ATOM 688 O O . ALA A 1 88 ? 10.818 15.319 8.967 1.00 19.74 88 ALA A O 1
ATOM 690 N N . THR A 1 89 ? 12.484 16.627 9.672 1.00 21.86 89 THR A N 1
ATOM 691 C CA . THR A 1 89 ? 11.831 17.895 9.294 1.00 22.22 89 THR A CA 1
ATOM 692 C C . THR A 1 89 ? 11.722 17.905 7.783 1.00 23.76 89 THR A C 1
ATOM 693 O O . THR A 1 89 ? 10.674 18.287 7.218 1.00 25.32 89 THR A O 1
ATOM 697 N N . GLU A 1 90 ? 12.791 17.417 7.131 1.00 22.66 90 GLU A N 1
ATOM 698 C CA . GLU A 1 90 ? 12.825 17.282 5.694 1.00 21.49 90 GLU A CA 1
ATOM 699 C C . GLU A 1 90 ? 11.786 16.234 5.178 1.00 19.96 90 GLU A C 1
ATOM 700 O O . GLU A 1 90 ? 10.996 16.489 4.228 1.00 17.48 90 GLU A O 1
ATOM 706 N N . ALA A 1 91 ? 11.776 15.054 5.815 1.00 19.48 91 ALA A N 1
ATOM 707 C CA . ALA A 1 91 ? 10.790 14.025 5.447 1.00 19.36 91 ALA A CA 1
ATOM 708 C C . ALA A 1 91 ? 9.339 14.498 5.566 1.00 18.35 91 ALA A C 1
ATOM 709 O O . ALA A 1 91 ? 8.480 14.078 4.797 1.00 16.04 91 ALA A O 1
ATOM 711 N N . ALA A 1 92 ? 9.100 15.392 6.520 1.00 19.04 92 ALA A N 1
ATOM 712 C CA . ALA A 1 92 ? 7.752 15.879 6.840 1.00 19.65 92 ALA A CA 1
ATOM 713 C C . ALA A 1 92 ? 7.229 16.812 5.758 1.00 19.00 92 ALA A C 1
ATOM 714 O O . ALA A 1 92 ? 6.052 17.153 5.751 1.00 18.99 92 ALA A O 1
ATOM 716 N N . LYS A 1 93 ? 8.090 17.157 4.803 1.00 19.20 93 LYS A N 1
ATOM 717 C CA . LYS A 1 93 ? 7.662 17.874 3.571 1.00 19.05 93 LYS A CA 1
ATOM 718 C C . LYS A 1 93 ? 7.063 16.932 2.583 1.00 17.61 93 LYS A C 1
ATOM 719 O O . LYS A 1 93 ? 6.425 17.375 1.663 1.00 17.77 93 LYS A O 1
ATOM 725 N N . TYR A 1 94 ? 7.269 15.636 2.752 1.00 17.27 94 TYR A N 1
ATOM 726 C CA . TYR A 1 94 ? 6.865 14.631 1.714 1.00 17.99 94 TYR A CA 1
ATOM 727 C C . TYR A 1 94 ? 5.860 13.604 2.182 1.00 18.35 94 TYR A C 1
ATOM 728 O O . TYR A 1 94 ? 5.080 13.035 1.366 1.00 20.28 94 TYR A O 1
ATOM 737 N N . VAL A 1 95 ? 5.903 13.326 3.469 1.00 18.12 95 VAL A N 1
ATOM 738 C CA . VAL A 1 95 ? 5.078 12.266 4.037 1.00 18.21 95 VAL A CA 1
ATOM 739 C C . VAL A 1 95 ? 4.143 12.726 5.118 1.00 17.16 95 VAL A C 1
ATOM 740 O O . VAL A 1 95 ? 4.470 13.600 5.893 1.00 17.16 95 VAL A O 1
ATOM 744 N N . PHE A 1 96 ? 2.998 12.052 5.179 1.00 18.30 96 PHE A N 1
ATOM 745 C CA . PHE A 1 96 ? 1.948 12.289 6.185 1.00 19.51 96 PHE A CA 1
ATOM 746 C C . PHE A 1 96 ? 1.393 13.730 6.088 1.00 21.26 96 PHE A C 1
ATOM 747 O O . PHE A 1 96 ? 1.087 14.342 7.116 1.00 21.28 96 PHE A O 1
ATOM 755 N N . LYS A 1 97 ? 1.215 14.227 4.864 1.00 23.22 97 LYS A N 1
ATOM 756 C CA . LYS A 1 97 ? 0.870 15.635 4.699 1.00 26.45 97 LYS A CA 1
ATOM 757 C C . LYS A 1 97 ? -0.570 15.976 5.041 1.00 27.32 97 LYS A C 1
ATOM 758 O O . LYS A 1 97 ? -0.864 17.112 5.400 1.00 28.01 97 LYS A O 1
ATOM 764 N N . ASP A 1 98 ? -1.454 15.005 4.908 1.00 28.78 98 ASP A N 1
ATOM 765 C CA . ASP A 1 98 ? -2.851 15.203 5.254 1.00 30.07 98 ASP A CA 1
ATOM 766 C C . ASP A 1 98 ? -3.115 14.902 6.743 1.00 29.98 98 ASP A C 1
ATOM 767 O O . ASP A 1 98 ? -4.249 14.882 7.172 1.00 30.64 98 ASP A O 1
ATOM 772 N N . ALA A 1 99 ? -2.074 14.669 7.534 1.00 30.76 99 ALA A N 1
ATOM 773 C CA . ALA A 1 99 ? -2.245 14.489 8.981 1.00 29.71 99 ALA A CA 1
ATOM 774 C C . ALA A 1 99 ? -2.781 15.813 9.555 1.00 29.30 99 ALA A C 1
ATOM 775 O O . ALA A 1 99 ? -2.196 16.879 9.385 1.00 29.16 99 ALA A O 1
ATOM 777 N N . MET A 1 100 ? -3.900 15.723 10.253 1.00 28.20 100 MET A N 1
ATOM 778 C CA . MET A 1 100 ? -4.549 16.892 10.800 1.00 27.47 100 MET A CA 1
ATOM 779 C C . MET A 1 100 ? -3.691 17.461 11.926 1.00 26.08 100 MET A C 1
ATOM 780 O O . MET A 1 100 ? -3.569 18.660 12.055 1.00 25.47 100 MET A O 1
ATOM 785 N N . ARG A 1 101 ? -3.054 16.586 12.704 1.00 24.11 101 ARG A N 1
ATOM 786 C CA . ARG A 1 101 ? -2.264 17.004 13.816 1.00 23.70 101 ARG A CA 1
ATOM 787 C C . ARG A 1 101 ? -0.882 16.539 13.588 1.00 22.11 101 ARG A C 1
ATOM 788 O O . ARG A 1 101 ? -0.653 15.371 13.413 1.00 18.70 101 ARG A O 1
ATOM 796 N N . LYS A 1 102 ? 0.054 17.463 13.767 1.00 23.26 102 LYS A N 1
ATOM 797 C CA . LYS A 1 102 ? 1.451 17.188 13.523 1.00 24.04 102 LYS A CA 1
ATOM 798 C C . LYS A 1 102 ? 2.200 17.401 14.874 1.00 23.25 102 LYS A C 1
ATOM 799 O O . LYS A 1 102 ? 2.199 18.462 15.451 1.00 23.86 102 LYS A O 1
ATOM 805 N N . VAL A 1 103 ? 2.793 16.333 15.393 1.00 22.92 103 VAL A N 1
ATOM 806 C CA . VAL A 1 103 ? 3.550 16.388 16.651 1.00 22.17 103 VAL A CA 1
ATOM 807 C C . VAL A 1 103 ? 5.064 16.266 16.340 1.00 21.17 103 VAL A C 1
ATOM 808 O O . VAL A 1 103 ? 5.433 15.464 15.545 1.00 21.87 103 VAL A O 1
ATOM 812 N N . THR A 1 104 ? 5.912 17.055 16.990 1.00 21.12 104 THR A N 1
ATOM 813 C CA . THR A 1 104 ? 7.344 16.835 17.033 1.00 21.22 104 THR A CA 1
ATOM 814 C C . THR A 1 104 ? 7.735 16.151 18.310 1.00 22.10 104 THR A C 1
ATOM 815 O O . THR A 1 104 ? 7.514 16.700 19.422 1.00 23.19 104 THR A O 1
ATOM 819 N N . LEU A 1 105 ? 8.281 14.934 18.166 1.00 22.22 105 LEU A N 1
ATOM 820 C CA . LEU A 1 105 ? 8.711 14.131 19.298 1.00 22.35 105 LEU A CA 1
ATOM 821 C C . LEU A 1 105 ? 9.798 14.908 20.022 1.00 22.60 105 LEU A C 1
ATOM 822 O O . LEU A 1 105 ? 10.562 15.598 19.362 1.00 21.60 105 LEU A O 1
ATOM 827 N N . PRO A 1 106 ? 9.875 14.773 21.384 1.00 23.46 106 PRO A N 1
ATOM 828 C CA . PRO A 1 106 ? 10.790 15.579 22.149 1.00 23.48 106 PRO A CA 1
ATOM 829 C C . PRO A 1 106 ? 12.220 15.044 22.095 1.00 25.40 106 PRO A C 1
ATOM 830 O O . PRO A 1 106 ? 13.046 15.491 22.897 1.00 27.38 106 PRO A O 1
ATOM 834 N N . TYR A 1 107 ? 12.527 14.133 21.146 1.00 24.02 107 TYR A N 1
ATOM 835 C CA . TYR A 1 107 ? 13.867 13.611 21.003 1.00 23.82 107 TYR A CA 1
ATOM 836 C C . TYR A 1 107 ? 14.213 13.390 19.482 1.00 23.92 107 TYR A C 1
ATOM 837 O O . TYR A 1 107 ? 13.322 13.339 18.599 1.00 24.44 107 TYR A O 1
ATOM 846 N N . SER A 1 108 ? 15.502 13.298 19.201 1.00 23.54 108 SER A N 1
ATOM 847 C CA . SER A 1 108 ? 16.018 12.860 17.906 1.00 24.73 108 SER A CA 1
ATOM 848 C C . SER A 1 108 ? 15.914 11.309 17.780 1.00 25.18 108 SER A C 1
ATOM 849 O O . SER A 1 108 ? 15.665 10.642 18.749 1.00 26.82 108 SER A O 1
ATOM 852 N N . GLY A 1 109 ? 16.074 10.746 16.590 1.00 25.92 109 GLY A N 1
ATOM 853 C CA . GLY A 1 109 ? 16.213 9.307 16.455 1.00 25.56 109 GLY A CA 1
ATOM 854 C C . GLY A 1 109 ? 17.656 8.841 16.648 1.00 26.41 109 GLY A C 1
ATOM 855 O O . GLY A 1 109 ? 18.462 8.736 15.675 1.00 28.40 109 GLY A O 1
ATOM 856 N N . ASN A 1 110 ? 18.001 8.597 17.897 1.00 25.88 110 ASN A N 1
ATOM 857 C CA . ASN A 1 110 ? 19.361 8.344 18.295 1.00 24.68 110 ASN A CA 1
ATOM 858 C C . ASN A 1 110 ? 19.123 7.606 19.554 1.00 22.56 110 ASN A C 1
ATOM 859 O O . ASN A 1 110 ? 18.325 8.051 20.368 1.00 21.28 110 ASN A O 1
ATOM 864 N N . TYR A 1 111 ? 19.785 6.456 19.720 1.00 20.90 111 TYR A N 1
ATOM 865 C CA . TYR A 1 111 ? 19.581 5.613 20.869 1.00 19.22 111 TYR A CA 1
ATOM 866 C C . TYR A 1 111 ? 19.938 6.261 22.175 1.00 19.43 111 TYR A C 1
ATOM 867 O O . TYR A 1 111 ? 19.353 5.908 23.130 1.00 20.12 111 TYR A O 1
ATOM 876 N N . GLU A 1 112 ? 20.916 7.159 22.240 1.00 20.70 112 GLU A N 1
ATOM 877 C CA . GLU A 1 112 ? 21.286 7.815 23.492 1.00 21.57 112 GLU A CA 1
ATOM 878 C C . GLU A 1 112 ? 20.169 8.725 24.043 1.00 20.90 112 GLU A C 1
ATOM 879 O O . GLU A 1 112 ? 19.814 8.691 25.231 1.00 21.16 112 GLU A O 1
ATOM 885 N N . ARG A 1 113 ? 19.623 9.537 23.168 1.00 19.60 113 ARG A N 1
ATOM 886 C CA . ARG A 1 113 ? 18.466 10.328 23.472 1.00 20.64 113 ARG A CA 1
ATOM 887 C C . ARG A 1 113 ? 17.205 9.518 23.728 1.00 19.96 113 ARG A C 1
ATOM 888 O O . ARG A 1 113 ? 16.370 9.970 24.534 1.00 22.33 113 ARG A O 1
ATOM 896 N N . LEU A 1 114 ? 16.998 8.428 22.994 1.00 17.75 114 LEU A N 1
ATOM 897 C CA . LEU A 1 114 ? 15.857 7.618 23.210 1.00 18.16 114 LEU A CA 1
ATOM 898 C C . LEU A 1 114 ? 16.014 6.914 24.547 1.00 18.57 114 LEU A C 1
ATOM 899 O O . LEU A 1 114 ? 15.031 6.766 25.284 1.00 16.01 114 LEU A O 1
ATOM 904 N N . GLN A 1 115 ? 17.214 6.431 24.870 1.00 18.47 115 GLN A N 1
ATOM 905 C CA . GLN A 1 115 ? 17.358 5.804 26.130 1.00 21.25 115 GLN A CA 1
ATOM 906 C C . GLN A 1 115 ? 17.156 6.744 27.309 1.00 22.81 115 GLN A C 1
ATOM 907 O O . GLN A 1 115 ? 16.686 6.318 28.379 1.00 23.88 115 GLN A O 1
ATOM 913 N N . THR A 1 116 ? 17.567 8.005 27.150 1.00 25.09 116 THR A N 1
ATOM 914 C CA . THR A 1 116 ? 17.470 8.968 28.233 1.00 25.16 116 THR A CA 1
ATOM 915 C C . THR A 1 116 ? 16.016 9.214 28.443 1.00 26.30 116 THR A C 1
ATOM 916 O O . THR A 1 116 ? 15.536 9.130 29.577 1.00 28.38 116 THR A O 1
ATOM 920 N N . ALA A 1 117 ? 15.304 9.459 27.335 1.00 27.00 117 ALA A N 1
ATOM 921 C CA . ALA A 1 117 ? 13.846 9.670 27.329 1.00 26.14 117 ALA A CA 1
ATOM 922 C C . ALA A 1 117 ? 13.096 8.446 27.859 1.00 26.75 117 ALA A C 1
ATOM 923 O O . ALA A 1 117 ? 12.092 8.584 28.573 1.00 28.47 117 ALA A O 1
ATOM 925 N N . ALA A 1 118 ? 13.549 7.233 27.588 1.00 25.65 118 ALA A N 1
ATOM 926 C CA . ALA A 1 118 ? 12.836 6.095 28.151 1.00 24.75 118 ALA A CA 1
ATOM 927 C C . ALA A 1 118 ? 13.187 5.774 29.635 1.00 24.63 118 ALA A C 1
ATOM 928 O O . ALA A 1 118 ? 12.469 4.987 30.292 1.00 24.32 118 ALA A O 1
ATOM 930 N N . GLY A 1 119 ? 14.286 6.339 30.134 1.00 23.72 119 GLY A N 1
ATOM 931 C CA . GLY A 1 119 ? 14.891 5.917 31.389 1.00 24.67 119 GLY A CA 1
ATOM 932 C C . GLY A 1 119 ? 15.299 4.453 31.413 1.00 24.92 119 GLY A C 1
ATOM 933 O O . GLY A 1 119 ? 15.211 3.768 32.429 1.00 25.30 119 GLY A O 1
ATOM 934 N N . LYS A 1 120 ? 15.758 3.963 30.269 1.00 25.88 120 LYS A N 1
ATOM 935 C CA . LYS A 1 120 ? 15.972 2.523 30.041 1.00 24.96 120 LYS A CA 1
ATOM 936 C C . LYS A 1 120 ? 17.020 2.282 28.946 1.00 23.07 120 LYS A C 1
ATOM 937 O O . LYS A 1 120 ? 17.042 2.929 27.921 1.00 21.54 120 LYS A O 1
ATOM 943 N N . ILE A 1 121 ? 17.935 1.366 29.203 1.00 22.57 121 ILE A N 1
ATOM 944 C CA . ILE A 1 121 ? 18.897 0.976 28.173 1.00 21.67 121 ILE A CA 1
ATOM 945 C C . ILE A 1 121 ? 18.193 -0.157 27.428 1.00 21.79 121 ILE A C 1
ATOM 946 O O . ILE A 1 121 ? 17.312 -0.786 28.005 1.00 20.51 121 ILE A O 1
ATOM 951 N N . ARG A 1 122 ? 18.528 -0.326 26.134 1.00 21.06 122 ARG A N 1
ATOM 952 C CA . ARG A 1 122 ? 18.037 -1.405 25.317 1.00 22.10 122 ARG A CA 1
ATOM 953 C C . ARG A 1 122 ? 18.157 -2.816 25.837 1.00 22.24 122 ARG A C 1
ATOM 954 O O . ARG A 1 122 ? 17.381 -3.706 25.455 1.00 22.64 122 ARG A O 1
ATOM 962 N N . GLU A 1 123 ? 19.250 -3.069 26.530 1.00 22.79 123 GLU A N 1
ATOM 963 C CA . GLU A 1 123 ? 19.462 -4.345 27.132 1.00 24.34 123 GLU A CA 1
ATOM 964 C C . GLU A 1 123 ? 18.335 -4.692 28.141 1.00 24.42 123 GLU A C 1
ATOM 965 O O . GLU A 1 123 ? 18.230 -5.809 28.519 1.00 25.38 123 GLU A O 1
ATOM 971 N N . ASN A 1 124 ? 17.509 -3.735 28.558 1.00 24.11 124 ASN A N 1
ATOM 972 C CA . ASN A 1 124 ? 16.379 -4.036 29.411 1.00 24.00 124 ASN A CA 1
ATOM 973 C C . ASN A 1 124 ? 15.038 -3.789 28.832 1.00 23.20 124 ASN A C 1
ATOM 974 O O . ASN A 1 124 ? 14.102 -3.732 29.588 1.00 23.40 124 ASN A O 1
ATOM 979 N N . ILE A 1 125 ? 14.931 -3.693 27.498 1.00 21.93 125 ILE A N 1
ATOM 980 C CA . ILE A 1 125 ? 13.641 -3.539 26.854 1.00 21.38 125 ILE A CA 1
ATOM 981 C C . ILE A 1 125 ? 13.293 -4.809 26.116 1.00 20.11 125 ILE A C 1
ATOM 982 O O . ILE A 1 125 ? 14.013 -5.214 25.224 1.00 20.74 125 ILE A O 1
ATOM 987 N N . PRO A 1 126 ? 12.177 -5.449 26.471 1.00 19.16 126 PRO A N 1
ATOM 988 C CA . PRO A 1 126 ? 11.981 -6.685 25.737 1.00 19.65 126 PRO A CA 1
ATOM 989 C C . PRO A 1 126 ? 11.729 -6.593 24.245 1.00 18.81 126 PRO A C 1
ATOM 990 O O . PRO A 1 126 ? 11.104 -5.620 23.706 1.00 19.70 126 PRO A O 1
ATOM 994 N N . LEU A 1 127 ? 12.193 -7.618 23.579 1.00 18.19 127 LEU A N 1
ATOM 995 C CA . LEU A 1 127 ? 11.918 -7.750 22.152 1.00 19.06 127 LEU A CA 1
ATOM 996 C C . LEU A 1 127 ? 11.210 -9.062 21.852 1.00 18.81 127 LEU A C 1
ATOM 997 O O . LEU A 1 127 ? 11.017 -9.886 22.755 1.00 20.74 127 LEU A O 1
ATOM 1002 N N . GLY A 1 128 ? 10.769 -9.216 20.614 1.00 18.08 128 GLY A N 1
ATOM 1003 C CA . GLY A 1 128 ? 9.846 -10.287 20.240 1.00 17.89 128 GLY A CA 1
ATOM 1004 C C . GLY A 1 128 ? 8.633 -9.763 19.513 1.00 18.19 128 GLY A C 1
ATOM 1005 O O . GLY A 1 128 ? 8.341 -8.578 19.518 1.00 18.74 128 GLY A O 1
ATOM 1006 N N . LEU A 1 129 ? 7.900 -10.652 18.871 1.00 18.74 129 LEU A N 1
ATOM 1007 C CA . LEU A 1 129 ? 6.700 -10.255 18.196 1.00 18.52 129 LEU A CA 1
ATOM 1008 C C .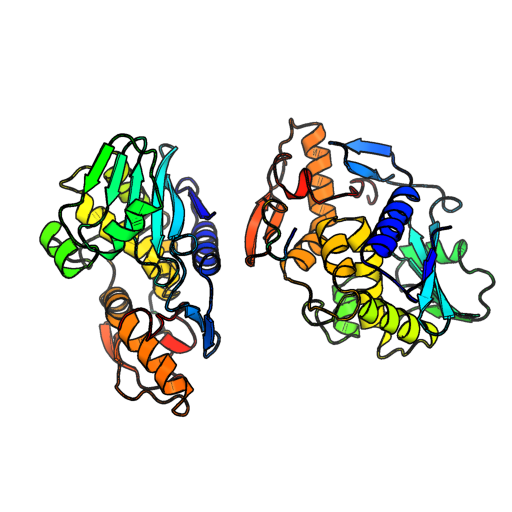 LEU A 1 129 ? 5.625 -9.666 19.157 1.00 18.27 129 LEU A C 1
ATOM 1009 O O . LEU A 1 129 ? 5.046 -8.672 18.825 1.00 16.09 129 LEU A O 1
ATOM 1014 N N . PRO A 1 130 ? 5.379 -10.278 20.373 1.00 18.54 130 PRO A N 1
ATOM 1015 C CA . PRO A 1 130 ? 4.467 -9.612 21.308 1.00 18.15 130 PRO A CA 1
ATOM 1016 C C . PRO A 1 130 ? 4.988 -8.240 21.756 1.00 18.34 130 PRO A C 1
ATOM 1017 O O . PRO A 1 130 ? 4.148 -7.316 21.945 1.00 17.76 130 PRO A O 1
ATOM 1021 N N . ALA A 1 131 ? 6.331 -8.092 21.936 1.00 16.87 131 ALA A N 1
ATOM 1022 C CA . ALA A 1 131 ? 6.891 -6.751 22.203 1.00 16.77 131 ALA A CA 1
ATOM 1023 C C . ALA A 1 131 ? 6.539 -5.738 21.077 1.00 16.82 131 ALA A C 1
ATOM 1024 O O . ALA A 1 131 ? 6.133 -4.617 21.362 1.00 17.75 131 ALA A O 1
ATOM 1026 N N . LEU A 1 132 ? 6.639 -6.157 19.816 1.00 16.48 132 LEU A N 1
ATOM 1027 C CA . LEU A 1 132 ? 6.303 -5.324 18.720 1.00 16.89 132 LEU A CA 1
ATOM 1028 C C . LEU A 1 132 ? 4.870 -4.967 18.745 1.00 17.26 132 LEU A C 1
ATOM 1029 O O . LEU A 1 132 ? 4.513 -3.821 18.384 1.00 16.56 132 LEU A O 1
ATOM 1034 N N . ASP A 1 133 ? 4.018 -5.928 19.124 1.00 17.76 133 ASP A N 1
ATOM 1035 C CA . ASP A 1 133 ? 2.578 -5.600 19.243 1.00 18.55 133 ASP A CA 1
ATOM 1036 C C . ASP A 1 133 ? 2.308 -4.535 20.322 1.00 17.53 133 ASP A C 1
ATOM 1037 O O . ASP A 1 133 ? 1.521 -3.655 20.117 1.00 16.49 133 ASP A O 1
ATOM 1042 N N . SER A 1 134 ? 2.988 -4.569 21.443 1.00 18.66 134 SER A N 1
ATOM 1043 C CA . SER A 1 134 ? 2.718 -3.538 22.477 1.00 19.45 134 SER A CA 1
ATOM 1044 C C . SER A 1 134 ? 3.260 -2.211 22.106 1.00 18.45 134 SER A C 1
ATOM 1045 O O . SER A 1 134 ? 2.706 -1.202 22.497 1.00 17.44 134 SER A O 1
ATOM 1048 N N . ALA A 1 135 ? 4.356 -2.236 21.355 1.00 18.19 135 ALA A N 1
ATOM 1049 C CA . ALA A 1 135 ? 4.934 -1.013 20.781 1.00 17.80 135 ALA A CA 1
ATOM 1050 C C . ALA A 1 135 ? 3.918 -0.351 19.886 1.00 16.28 135 ALA A C 1
ATOM 1051 O O . ALA A 1 135 ? 3.693 0.824 19.985 1.00 14.05 135 ALA A O 1
ATOM 1053 N N . ILE A 1 136 ? 3.284 -1.121 19.014 1.00 16.99 136 ILE A N 1
ATOM 1054 C CA . ILE A 1 136 ? 2.345 -0.529 18.059 1.00 17.81 136 ILE A CA 1
ATOM 1055 C C . ILE A 1 136 ? 1.233 0.171 18.786 1.00 17.93 136 ILE A C 1
ATOM 1056 O O . ILE A 1 136 ? 0.914 1.342 18.473 1.00 18.82 136 ILE A O 1
ATOM 1061 N N . THR A 1 137 ? 0.650 -0.558 19.737 1.00 18.76 137 THR A N 1
ATOM 1062 C CA . THR A 1 137 ? -0.437 -0.088 20.605 1.00 19.04 137 THR A CA 1
ATOM 1063 C C . THR A 1 137 ? 0.007 1.189 21.346 1.00 18.78 137 THR A C 1
ATOM 1064 O O . THR A 1 137 ? -0.666 2.186 21.285 1.00 18.70 137 THR A O 1
ATOM 1068 N N . THR A 1 138 ? 1.142 1.133 22.041 1.00 18.52 138 THR A N 1
ATOM 1069 C CA . THR A 1 138 ? 1.703 2.304 22.745 1.00 18.92 138 THR A CA 1
ATOM 1070 C C . THR A 1 138 ? 1.823 3.528 21.867 1.00 18.78 138 THR A C 1
ATOM 1071 O O . THR A 1 138 ? 1.488 4.649 22.273 1.00 19.72 138 THR A O 1
ATOM 1075 N N . LEU A 1 139 ? 2.289 3.305 20.651 1.00 18.94 139 LEU A N 1
ATOM 1076 C CA . LEU A 1 139 ? 2.465 4.395 19.650 1.00 19.63 139 LEU A CA 1
ATOM 1077 C C . LEU A 1 139 ? 1.159 4.872 18.968 1.00 19.38 139 LEU A C 1
ATOM 1078 O O . LEU A 1 139 ? 1.028 6.062 18.638 1.00 16.99 139 LEU A O 1
ATOM 1083 N N . PHE A 1 140 ? 0.220 3.931 18.745 1.00 19.60 140 PHE A N 1
ATOM 1084 C CA . PHE A 1 140 ? -1.110 4.273 18.269 1.00 21.56 140 PHE A CA 1
ATOM 1085 C C . PHE A 1 140 ? -1.890 5.289 19.184 1.00 22.05 140 PHE A C 1
ATOM 1086 O O . PHE A 1 140 ? -2.651 6.138 18.695 1.00 20.77 140 PHE A O 1
ATOM 1094 N N . TYR A 1 141 ? -1.667 5.206 20.487 1.00 23.30 141 TYR A N 1
ATOM 1095 C CA . TYR A 1 141 ? -2.298 6.094 21.419 1.00 25.27 141 TYR A CA 1
ATOM 1096 C C . TYR A 1 141 ? -1.341 7.210 21.885 1.00 27.36 141 TYR A C 1
ATOM 1097 O O . TYR A 1 141 ? -1.802 8.124 22.579 1.00 32.17 141 TYR A O 1
ATOM 1106 N N . TYR A 1 142 ? -0.092 7.219 21.428 1.00 27.37 142 TYR A N 1
ATOM 1107 C CA . TYR A 1 142 ? 0.969 8.108 21.907 1.00 28.10 142 TYR A CA 1
ATOM 1108 C C . TYR A 1 142 ? 0.943 8.443 23.442 1.00 29.87 142 TYR A C 1
ATOM 1109 O O . TYR A 1 142 ? 0.594 9.523 23.878 1.00 28.56 142 TYR A O 1
ATOM 1118 N N . ASN A 1 143 ? 1.225 7.418 24.253 1.00 33.69 143 ASN A N 1
ATOM 1119 C CA . ASN A 1 143 ? 1.745 7.606 25.604 1.00 34.97 143 ASN A CA 1
ATOM 1120 C C . ASN A 1 143 ? 3.070 8.361 25.459 1.00 36.58 143 ASN A C 1
ATOM 1121 O O . ASN A 1 143 ? 4.066 7.702 25.151 1.00 39.25 143 ASN A O 1
ATOM 1126 N N . ALA A 1 144 ? 3.152 9.665 25.665 1.00 36.17 144 ALA A N 1
ATOM 1127 C CA . ALA A 1 144 ? 4.461 10.329 25.698 1.00 35.31 144 ALA A CA 1
ATOM 1128 C C . ALA A 1 144 ? 5.488 9.782 26.749 1.00 35.86 144 ALA A C 1
ATOM 1129 O O . ALA A 1 144 ? 6.694 10.122 26.697 1.00 34.95 144 ALA A O 1
ATOM 1131 N N . ASN A 1 145 ? 5.023 8.987 27.725 1.00 35.28 145 ASN A N 1
ATOM 1132 C CA . ASN A 1 145 ? 5.915 8.442 28.800 1.00 34.25 145 ASN A CA 1
ATOM 1133 C C . ASN A 1 145 ? 6.334 7.014 28.472 1.00 31.84 145 ASN A C 1
ATOM 1134 O O . ASN A 1 145 ? 7.307 6.500 29.065 1.00 31.30 145 ASN A O 1
ATOM 1139 N N . SER A 1 146 ? 5.585 6.360 27.579 1.00 28.45 146 SER A N 1
ATOM 1140 C CA . SER A 1 146 ? 6.006 5.084 27.117 1.00 25.38 146 SER A CA 1
ATOM 1141 C C . SER A 1 146 ? 6.489 5.049 25.654 1.00 23.18 146 SER A C 1
ATOM 1142 O O . SER A 1 146 ? 6.949 4.023 25.235 1.00 20.91 146 SER A O 1
ATOM 1145 N N . ALA A 1 147 ? 6.454 6.187 24.929 1.00 20.68 147 ALA A N 1
ATOM 1146 C CA . ALA A 1 147 ? 6.705 6.204 23.486 1.00 20.09 147 ALA A CA 1
ATOM 1147 C C . ALA A 1 147 ? 8.144 5.954 23.079 1.00 18.37 147 ALA A C 1
ATOM 1148 O O . ALA A 1 147 ? 8.365 5.314 22.089 1.00 16.59 147 ALA A O 1
ATOM 1150 N N . ALA A 1 148 ? 9.113 6.488 23.834 1.00 18.10 148 ALA A N 1
ATOM 1151 C CA . ALA A 1 148 ? 10.520 6.357 23.490 1.00 18.67 148 ALA A CA 1
ATOM 1152 C C . ALA A 1 148 ? 11.047 4.857 23.522 1.00 19.85 148 ALA A C 1
ATOM 1153 O O . ALA A 1 148 ? 11.825 4.414 22.622 1.00 18.75 148 ALA A O 1
ATOM 1155 N N . SER A 1 149 ? 10.665 4.140 24.585 1.00 17.76 149 SER A N 1
ATOM 1156 C CA . SER A 1 149 ? 10.864 2.700 24.697 1.00 18.43 149 SER A CA 1
ATOM 1157 C C . SER A 1 149 ? 10.267 1.952 23.481 1.00 18.70 149 SER A C 1
ATOM 1158 O O . SER A 1 149 ? 10.929 1.109 22.861 1.00 18.36 149 SER A O 1
ATOM 1161 N N . ALA A 1 150 ? 9.014 2.296 23.151 1.00 17.84 150 ALA A N 1
ATOM 1162 C CA . ALA A 1 150 ? 8.278 1.649 22.099 1.00 18.00 150 ALA A CA 1
ATOM 1163 C C . ALA A 1 150 ? 8.867 2.030 20.727 1.00 17.10 150 ALA A C 1
ATOM 1164 O O . ALA A 1 150 ? 8.777 1.251 19.817 1.00 13.85 150 ALA A O 1
ATOM 1166 N N . LEU A 1 151 ? 9.501 3.193 20.621 1.00 16.74 151 LEU A N 1
ATOM 1167 C CA . LEU A 1 151 ? 10.231 3.541 19.380 1.00 16.47 151 LEU A CA 1
ATOM 1168 C C . LEU A 1 151 ? 11.496 2.703 19.277 1.00 15.86 151 LEU A C 1
ATOM 1169 O O . LEU A 1 151 ? 11.840 2.295 18.168 1.00 16.83 151 LEU A O 1
ATOM 1174 N N . MET A 1 152 ? 12.182 2.422 20.411 1.00 15.76 152 MET A N 1
ATOM 1175 C CA . MET A 1 152 ? 13.331 1.489 20.379 1.00 14.46 152 MET A CA 1
ATOM 1176 C C . MET A 1 152 ? 12.931 0.096 20.026 1.00 13.52 152 MET A C 1
ATOM 1177 O O . MET A 1 152 ? 13.632 -0.490 19.277 1.00 15.01 152 MET A O 1
ATOM 1182 N N . VAL A 1 153 ? 11.829 -0.447 20.535 1.00 11.80 153 VAL A N 1
ATOM 1183 C CA . VAL A 1 153 ? 11.305 -1.719 20.012 1.00 13.42 153 VAL A CA 1
ATOM 1184 C C . VAL A 1 153 ? 11.047 -1.716 18.500 1.00 12.48 153 VAL A C 1
ATOM 1185 O O . VAL A 1 153 ? 11.460 -2.629 17.782 1.00 12.50 153 VAL A O 1
ATOM 1189 N N . LEU A 1 154 ? 10.334 -0.690 18.041 1.00 12.22 154 LEU A N 1
ATOM 1190 C CA . LEU A 1 154 ? 9.942 -0.561 16.687 1.00 12.27 154 LEU A CA 1
ATOM 1191 C C . LEU A 1 154 ? 11.186 -0.524 15.730 1.00 13.49 154 LEU A C 1
ATOM 1192 O O . LEU A 1 154 ? 11.223 -1.191 14.630 1.00 12.04 154 LEU A O 1
ATOM 1197 N N . ILE A 1 155 ? 12.137 0.343 16.109 1.00 13.78 155 ILE A N 1
ATOM 1198 C CA . ILE A 1 155 ? 13.389 0.540 15.392 1.00 14.04 155 ILE A CA 1
ATOM 1199 C C . ILE A 1 155 ? 14.091 -0.784 15.227 1.00 14.86 155 ILE A C 1
ATOM 1200 O O . ILE A 1 155 ? 14.442 -1.145 14.096 1.00 13.15 155 ILE A O 1
ATOM 1205 N N . GLN A 1 156 ? 14.249 -1.528 16.345 1.00 14.21 156 GLN A N 1
ATOM 1206 C CA . GLN A 1 156 ? 15.029 -2.729 16.275 1.00 14.15 156 GLN A CA 1
ATOM 1207 C C . GLN A 1 156 ? 14.361 -3.864 15.480 1.00 14.39 156 GLN A C 1
ATOM 1208 O O . GLN A 1 156 ? 15.044 -4.743 14.925 1.00 14.06 156 GLN A O 1
ATOM 1214 N N . SER A 1 157 ? 13.037 -3.837 15.446 1.00 15.40 157 SER A N 1
ATOM 1215 C CA . SER A 1 157 ? 12.223 -4.896 14.840 1.00 15.00 157 SER A CA 1
ATOM 1216 C C . SER A 1 157 ? 11.967 -4.661 13.359 1.00 15.03 157 SER A C 1
ATOM 1217 O O . SER A 1 157 ? 11.442 -5.490 12.675 1.00 16.54 157 SER A O 1
ATOM 1220 N N . THR A 1 158 ? 12.397 -3.533 12.867 1.00 16.68 158 THR A N 1
ATOM 1221 C CA . THR A 1 158 ? 12.259 -3.155 11.460 1.00 17.19 158 THR A CA 1
ATOM 1222 C C . THR A 1 158 ? 13.692 -2.856 10.934 1.00 17.32 158 THR A C 1
ATOM 1223 O O . THR A 1 158 ? 14.323 -3.726 10.414 1.00 17.28 158 THR A O 1
ATOM 1227 N N . SER A 1 159 ? 14.191 -1.649 11.223 1.00 18.79 159 SER A N 1
ATOM 1228 C CA . SER A 1 159 ? 15.455 -1.062 10.772 1.00 16.81 159 SER A CA 1
ATOM 1229 C C . SER A 1 159 ? 16.560 -2.067 11.022 1.00 17.12 159 SER A C 1
ATOM 1230 O O . SER A 1 159 ? 17.305 -2.474 10.116 1.00 16.92 159 SER A O 1
ATOM 1233 N N . GLU A 1 160 ? 16.659 -2.475 12.265 1.00 15.26 160 GLU A N 1
ATOM 1234 C CA . GLU A 1 160 ? 17.825 -3.296 12.716 1.00 14.82 160 GLU A CA 1
ATOM 1235 C C . GLU A 1 160 ? 17.790 -4.704 12.200 1.00 14.38 160 GLU A C 1
ATOM 1236 O O . GLU A 1 160 ? 18.815 -5.205 11.681 1.00 14.53 160 GLU A O 1
ATOM 1242 N N . ALA A 1 161 ? 16.621 -5.333 12.346 1.00 14.74 161 ALA A N 1
ATOM 1243 C CA . ALA A 1 161 ? 16.290 -6.620 11.687 1.00 14.17 161 ALA A CA 1
ATOM 1244 C C . ALA A 1 161 ? 16.560 -6.694 10.217 1.00 14.14 161 ALA A C 1
ATOM 1245 O O . ALA A 1 161 ? 17.137 -7.704 9.741 1.00 12.91 161 ALA A O 1
ATOM 1247 N N . ALA A 1 162 ? 16.145 -5.632 9.485 1.00 14.01 162 ALA A N 1
ATOM 1248 C CA . ALA A 1 162 ? 16.506 -5.429 8.085 1.00 12.56 162 ALA A CA 1
ATOM 1249 C C . ALA A 1 162 ? 18.022 -5.432 7.801 1.00 12.84 162 ALA A C 1
ATOM 1250 O O . ALA A 1 162 ? 18.490 -5.961 6.804 1.00 9.27 162 ALA A O 1
ATOM 1252 N N . ARG A 1 163 ? 18.791 -4.824 8.728 1.00 14.28 163 ARG A N 1
ATOM 1253 C CA . ARG A 1 163 ? 20.248 -4.658 8.574 1.00 14.56 163 ARG A CA 1
ATOM 1254 C C . ARG A 1 163 ? 21.091 -5.915 8.942 1.00 15.38 163 ARG A C 1
ATOM 1255 O O . ARG A 1 163 ? 22.200 -6.131 8.366 1.00 18.06 163 ARG A O 1
ATOM 1263 N N . TYR A 1 164 ? 20.570 -6.731 9.833 1.00 14.49 164 TYR A N 1
ATOM 1264 C CA . TYR A 1 164 ? 21.295 -7.899 10.346 1.00 15.23 164 TYR A CA 1
ATOM 1265 C C . TYR A 1 164 ? 20.396 -9.146 10.446 1.00 15.33 164 TYR A C 1
ATOM 1266 O O . TYR A 1 164 ? 19.425 -9.157 11.172 1.00 12.84 164 TYR A O 1
ATOM 1275 N N . LYS A 1 165 ? 20.745 -10.206 9.716 1.00 17.32 165 LYS A N 1
ATOM 1276 C CA . LYS A 1 165 ? 20.062 -11.506 9.835 1.00 18.33 165 LYS A CA 1
ATOM 1277 C C . LYS A 1 165 ? 20.021 -12.038 11.277 1.00 18.36 165 LYS A C 1
ATOM 1278 O O . LYS A 1 165 ? 19.150 -12.822 11.578 1.00 16.96 165 LYS A O 1
ATOM 1284 N N . PHE A 1 166 ? 20.987 -11.676 12.129 1.00 17.77 166 PHE A N 1
ATOM 1285 C CA . PHE A 1 166 ? 21.008 -12.249 13.431 1.00 18.50 166 PHE A CA 1
ATOM 1286 C C . PHE A 1 166 ? 19.861 -11.635 14.301 1.00 19.58 166 PHE A C 1
ATOM 1287 O O . PHE A 1 166 ? 19.242 -12.322 15.142 1.00 18.55 166 PHE A O 1
ATOM 1295 N N . ILE A 1 167 ? 19.670 -10.322 14.088 1.00 19.79 167 ILE A N 1
ATOM 1296 C CA . ILE A 1 167 ? 18.673 -9.532 14.774 1.00 19.32 167 ILE A CA 1
ATOM 1297 C C . ILE A 1 167 ? 17.312 -10.020 14.343 1.00 18.85 167 ILE A C 1
ATOM 1298 O O . ILE A 1 167 ? 16.456 -10.266 15.212 1.00 17.51 167 ILE A O 1
ATOM 1303 N N . GLU A 1 168 ? 17.106 -10.096 13.023 1.00 18.57 168 GLU A N 1
ATOM 1304 C CA . GLU A 1 168 ? 15.885 -10.675 12.440 1.00 19.32 168 GLU A CA 1
ATOM 1305 C C . GLU A 1 168 ? 15.487 -12.015 13.093 1.00 19.46 168 GLU A C 1
ATOM 1306 O O . GLU A 1 168 ? 14.382 -12.140 13.645 1.00 18.58 168 GLU A O 1
ATOM 1312 N N . GLN A 1 169 ? 16.354 -13.013 12.946 1.00 18.29 169 GLN A N 1
ATOM 1313 C CA . GLN A 1 169 ? 16.079 -14.322 13.472 1.00 19.61 169 GLN A CA 1
ATOM 1314 C C . GLN A 1 169 ? 15.761 -14.358 14.971 1.00 19.43 169 GLN A C 1
ATOM 1315 O O . GLN A 1 169 ? 14.867 -15.069 15.379 1.00 18.58 169 GLN A O 1
ATOM 1321 N N . GLN A 1 170 ? 16.517 -13.594 15.750 1.00 18.66 170 GLN A N 1
ATOM 1322 C CA . GLN A 1 170 ? 16.360 -13.558 17.170 1.00 18.69 170 GLN A CA 1
ATOM 1323 C C . GLN A 1 170 ? 15.018 -12.969 17.623 1.00 18.12 170 GLN A C 1
ATOM 1324 O O . GLN A 1 170 ? 14.425 -13.410 18.578 1.00 17.20 170 GLN A O 1
ATOM 1330 N N . ILE A 1 171 ? 14.551 -11.950 16.931 1.00 18.57 171 ILE A N 1
ATOM 1331 C CA . ILE A 1 171 ? 13.261 -11.346 17.228 1.00 18.64 171 ILE A CA 1
ATOM 1332 C C . ILE A 1 171 ? 12.105 -12.262 16.790 1.00 18.89 171 ILE A C 1
ATOM 1333 O O . ILE A 1 171 ? 11.170 -12.484 17.556 1.00 17.83 171 ILE A O 1
ATOM 1338 N N . GLY A 1 172 ? 12.179 -12.757 15.553 1.00 19.60 172 GLY A N 1
ATOM 1339 C CA . GLY A 1 172 ? 11.143 -13.505 14.942 1.00 20.68 172 GLY A CA 1
ATOM 1340 C C . GLY A 1 172 ? 10.965 -14.872 15.533 1.00 22.60 172 GLY A C 1
ATOM 1341 O O . GLY A 1 172 ? 9.956 -15.465 15.281 1.00 24.29 172 GLY A O 1
ATOM 1342 N N . LYS A 1 173 ? 11.942 -15.361 16.301 1.00 23.62 173 LYS A N 1
ATOM 1343 C CA . LYS A 1 173 ? 11.873 -16.615 16.971 1.00 24.10 173 LYS A CA 1
ATOM 1344 C C . LYS A 1 173 ? 11.003 -16.489 18.246 1.00 25.00 173 LYS A C 1
ATOM 1345 O O . LYS A 1 173 ? 10.471 -17.476 18.715 1.00 24.21 173 LYS A O 1
ATOM 1351 N N . ARG A 1 174 ? 10.938 -15.282 18.830 1.00 24.71 174 ARG A N 1
ATOM 1352 C CA . ARG A 1 174 ? 10.018 -14.987 19.924 1.00 24.19 174 ARG A CA 1
ATOM 1353 C C . ARG A 1 174 ? 8.639 -14.595 19.375 1.00 23.60 174 ARG A C 1
ATOM 1354 O O . ARG A 1 174 ? 8.300 -13.388 19.162 1.00 21.97 174 ARG A O 1
ATOM 1362 N N . VAL A 1 175 ? 7.851 -15.649 19.201 1.00 23.75 175 VAL A N 1
ATOM 1363 C CA . VAL A 1 175 ? 6.535 -15.599 18.605 1.00 24.95 175 VAL A CA 1
ATOM 1364 C C . VAL A 1 175 ? 5.432 -15.419 19.681 1.00 25.74 175 VAL A C 1
ATOM 1365 O O . VAL A 1 175 ? 4.476 -14.680 19.484 1.00 25.22 175 VAL A O 1
ATOM 1369 N N . ASP A 1 176 ? 5.598 -16.057 20.824 1.00 26.65 176 ASP A N 1
ATOM 1370 C CA . ASP A 1 176 ? 4.608 -15.959 21.915 1.00 28.19 176 ASP A CA 1
ATOM 1371 C C . ASP A 1 176 ? 5.247 -15.572 23.233 1.00 28.15 176 ASP A C 1
ATOM 1372 O O . ASP A 1 176 ? 4.653 -15.732 24.285 1.00 30.38 176 ASP A O 1
ATOM 1377 N N . LYS A 1 177 ? 6.481 -15.081 23.189 1.00 28.20 177 LYS A N 1
ATOM 1378 C CA . LYS A 1 177 ? 7.139 -14.577 24.368 1.00 27.75 177 LYS A CA 1
ATOM 1379 C C . LYS A 1 177 ? 8.036 -13.463 23.903 1.00 25.70 177 LYS A C 1
ATOM 1380 O O . LYS A 1 177 ? 8.098 -13.170 22.718 1.00 24.21 177 LYS A O 1
ATOM 1386 N N . THR A 1 178 ? 8.689 -12.838 24.874 1.00 24.84 178 THR A N 1
ATOM 1387 C CA . THR A 1 178 ? 9.637 -11.792 24.642 1.00 24.41 178 THR A CA 1
ATOM 1388 C C . THR A 1 178 ? 10.999 -12.244 25.193 1.00 24.93 178 THR A C 1
ATOM 1389 O O . THR A 1 178 ? 11.032 -13.252 25.921 1.00 23.55 178 THR A O 1
ATOM 1393 N N . PHE A 1 179 ? 12.063 -11.461 24.846 1.00 24.43 179 PHE A N 1
ATOM 1394 C CA . PHE A 1 179 ? 13.451 -11.684 25.272 1.00 23.75 179 PHE A CA 1
ATOM 1395 C C . PHE A 1 179 ? 14.189 -10.361 25.439 1.00 23.89 179 PHE A C 1
ATOM 1396 O O . PHE A 1 179 ? 13.794 -9.340 24.895 1.00 23.70 179 PHE A O 1
ATOM 1404 N N . LEU A 1 180 ? 15.235 -10.384 26.234 1.00 22.97 180 LEU A N 1
ATOM 1405 C CA . LEU A 1 180 ? 16.033 -9.212 26.477 1.00 23.83 180 LEU A CA 1
ATOM 1406 C C . LEU A 1 180 ? 17.196 -9.291 25.508 1.00 24.67 180 LEU A C 1
ATOM 1407 O O . LEU A 1 180 ? 17.929 -10.308 25.516 1.00 25.69 180 LEU A O 1
ATOM 1412 N N . PRO A 1 181 ? 17.396 -8.242 24.681 1.00 24.40 181 PRO A N 1
ATOM 1413 C CA . PRO A 1 181 ? 18.438 -8.408 23.635 1.00 23.78 181 PRO A CA 1
ATOM 1414 C C . PRO A 1 181 ? 19.855 -8.493 24.199 1.00 23.00 181 PRO A C 1
ATOM 1415 O O . PRO A 1 181 ? 20.240 -7.686 25.063 1.00 23.75 181 PRO A O 1
ATOM 1419 N N . SER A 1 182 ? 20.666 -9.396 23.660 1.00 22.77 182 SER A N 1
ATOM 1420 C CA . SER A 1 182 ? 22.083 -9.526 24.142 1.00 22.79 182 SER A CA 1
ATOM 1421 C C . SER A 1 182 ? 22.956 -8.283 23.805 1.00 23.29 182 SER A C 1
ATOM 1422 O O . SER A 1 182 ? 22.541 -7.416 22.985 1.00 21.91 182 SER A O 1
ATOM 1425 N N . LEU A 1 183 ? 24.100 -8.149 24.474 1.00 21.92 183 LEU A N 1
ATOM 1426 C CA . LEU A 1 183 ? 25.097 -7.186 24.032 1.00 23.07 183 LEU A CA 1
ATOM 1427 C C . LEU A 1 183 ? 25.544 -7.346 22.543 1.00 23.09 183 LEU A C 1
ATOM 1428 O O . LEU A 1 183 ? 25.969 -6.357 21.927 1.00 22.46 183 LEU A O 1
ATOM 1433 N N . ALA A 1 184 ? 25.483 -8.595 22.032 1.00 21.87 184 ALA A N 1
ATOM 1434 C CA . ALA A 1 184 ? 25.777 -8.930 20.607 1.00 20.68 184 ALA A CA 1
ATOM 1435 C C . ALA A 1 184 ? 24.911 -8.108 19.651 1.00 19.62 184 ALA A C 1
ATOM 1436 O O . ALA A 1 184 ? 25.376 -7.498 18.690 1.00 17.86 184 ALA A O 1
ATOM 1438 N N . ILE A 1 185 ? 23.616 -8.137 19.935 1.00 19.41 185 ILE A N 1
ATOM 1439 C CA . ILE A 1 185 ? 22.601 -7.370 19.146 1.00 18.47 185 ILE A CA 1
ATOM 1440 C C . ILE A 1 185 ? 22.839 -5.884 19.191 1.00 16.61 185 ILE A C 1
ATOM 1441 O O . ILE A 1 185 ? 22.860 -5.220 18.158 1.00 14.77 185 ILE A O 1
ATOM 1446 N N . ILE A 1 186 ? 23.041 -5.385 20.391 1.00 16.81 186 ILE A N 1
ATOM 1447 C CA . ILE A 1 186 ? 23.391 -3.984 20.626 1.00 17.99 186 ILE A CA 1
ATOM 1448 C C . ILE A 1 186 ? 24.634 -3.585 19.857 1.00 18.10 186 ILE A C 1
ATOM 1449 O O . ILE A 1 186 ? 24.639 -2.547 19.207 1.00 20.39 186 ILE A O 1
ATOM 1454 N N . SER A 1 187 ? 25.706 -4.375 20.002 1.00 17.07 187 SER A N 1
ATOM 1455 C CA . SER A 1 187 ? 26.982 -4.160 19.250 1.00 16.97 187 SER A CA 1
ATOM 1456 C C . SER A 1 187 ? 26.750 -4.049 17.793 1.00 15.67 187 SER A C 1
ATOM 1457 O O . SER A 1 187 ? 27.286 -3.172 17.186 1.00 16.95 187 SER A O 1
ATOM 1460 N N . LEU A 1 188 ? 25.956 -4.953 17.225 1.00 15.32 188 LEU A N 1
ATOM 1461 C CA . LEU A 1 188 ? 25.700 -4.936 15.798 1.00 15.73 188 LEU A CA 1
ATOM 1462 C C . LEU A 1 188 ? 24.984 -3.643 15.358 1.00 15.17 188 LEU A C 1
ATOM 1463 O O . LEU A 1 188 ? 25.339 -3.017 14.374 1.00 11.80 188 LEU A O 1
ATOM 1468 N N . GLU A 1 189 ? 23.986 -3.241 16.150 1.00 14.78 189 GLU A N 1
ATOM 1469 C CA . GLU A 1 189 ? 23.282 -1.972 15.913 1.00 14.75 189 GLU A CA 1
ATOM 1470 C C . GLU A 1 189 ? 24.249 -0.777 15.966 1.00 14.65 189 GLU A C 1
ATOM 1471 O O . GLU A 1 189 ? 24.287 0.035 15.082 1.00 16.80 189 GLU A O 1
ATOM 1477 N N . ASN A 1 190 ? 25.015 -0.682 17.033 1.00 15.06 190 ASN A N 1
ATOM 1478 C CA . ASN A 1 190 ? 25.975 0.406 17.207 1.00 15.54 190 ASN A CA 1
ATOM 1479 C C . ASN A 1 190 ? 27.004 0.470 16.095 1.00 15.30 190 ASN A C 1
ATOM 1480 O O . ASN A 1 190 ? 27.359 1.533 15.659 1.00 14.84 190 ASN A O 1
ATOM 1485 N N . SER A 1 191 ? 27.425 -0.687 15.611 1.00 15.60 191 SER A N 1
ATOM 1486 C CA . SER A 1 191 ? 28.560 -0.800 14.692 1.00 15.92 191 SER A CA 1
ATOM 1487 C C . SER A 1 191 ? 28.217 -0.785 13.258 1.00 15.94 191 SER A C 1
ATOM 1488 O O . SER A 1 191 ? 29.149 -1.000 12.450 1.00 17.91 191 SER A O 1
ATOM 1491 N N . TRP A 1 192 ? 26.940 -0.511 12.882 1.00 16.42 192 TRP A N 1
ATOM 1492 C CA . TRP A 1 192 ? 26.464 -0.722 11.462 1.00 16.31 192 TRP A CA 1
ATOM 1493 C C . TRP A 1 192 ? 27.115 0.195 10.434 1.00 17.03 192 TRP A C 1
ATOM 1494 O O . TRP A 1 192 ? 27.382 -0.178 9.270 1.00 16.42 192 TRP A O 1
ATOM 1505 N N . SER A 1 193 ? 27.343 1.433 10.888 1.00 17.63 193 SER A N 1
ATOM 1506 C CA . SER A 1 193 ? 27.808 2.493 10.034 1.00 17.86 193 SER A CA 1
ATOM 1507 C C . SER A 1 193 ? 29.290 2.197 9.776 1.00 17.64 193 SER A C 1
ATOM 1508 O O . SER A 1 193 ? 29.758 2.202 8.650 1.00 15.91 193 SER A O 1
ATOM 1511 N N . ALA A 1 194 ? 30.007 1.854 10.841 1.00 17.87 194 ALA A N 1
ATOM 1512 C CA . ALA A 1 194 ? 31.408 1.575 10.709 1.00 17.67 194 ALA A CA 1
ATOM 1513 C C . ALA A 1 194 ? 31.675 0.321 10.022 1.00 16.66 194 ALA A C 1
ATOM 1514 O O . ALA A 1 194 ? 32.681 0.271 9.357 1.00 18.02 194 ALA A O 1
ATOM 1516 N N . LEU A 1 195 ? 30.916 -0.748 10.278 1.00 17.09 195 LEU A N 1
ATOM 1517 C CA . LEU A 1 195 ? 31.175 -2.013 9.556 1.00 17.26 195 LEU A CA 1
ATOM 1518 C C . LEU A 1 195 ? 30.936 -1.837 8.102 1.00 16.35 195 LEU A C 1
ATOM 1519 O O . LEU A 1 195 ? 31.705 -2.355 7.306 1.00 16.45 195 LEU A O 1
ATOM 1524 N N . SER A 1 196 ? 29.814 -1.165 7.778 1.00 15.29 196 SER A N 1
ATOM 1525 C CA . SER A 1 196 ? 29.423 -0.874 6.420 1.00 15.14 196 SER A CA 1
ATOM 1526 C C . SER A 1 196 ? 30.522 -0.140 5.731 1.00 16.00 196 SER A C 1
ATOM 1527 O O . SER A 1 196 ? 30.909 -0.521 4.581 1.00 14.27 196 SER A O 1
ATOM 1530 N N . LYS A 1 197 ? 31.025 0.932 6.397 1.00 16.15 197 LYS A N 1
ATOM 1531 C CA . LYS A 1 197 ? 32.104 1.691 5.817 1.00 17.33 197 LYS A CA 1
ATOM 1532 C C . LYS A 1 197 ? 33.312 0.787 5.562 1.00 16.53 197 LYS A C 1
ATOM 1533 O O . LYS A 1 197 ? 33.931 0.884 4.483 1.00 16.81 197 LYS A O 1
ATOM 1539 N N . GLN A 1 198 ? 33.640 -0.097 6.501 1.00 14.31 198 GLN A N 1
ATOM 1540 C CA . GLN A 1 198 ? 34.820 -0.922 6.309 1.00 14.20 198 GLN A CA 1
ATOM 1541 C C . GLN A 1 198 ? 34.709 -1.947 5.153 1.00 14.44 198 GLN A C 1
ATOM 1542 O O . GLN A 1 198 ? 35.646 -2.203 4.439 1.00 13.84 198 GLN A O 1
ATOM 1548 N N . ILE A 1 199 ? 33.517 -2.450 4.924 1.00 14.83 199 ILE A N 1
ATOM 1549 C CA . ILE A 1 199 ? 33.288 -3.403 3.883 1.00 15.33 199 ILE A CA 1
ATOM 1550 C C . ILE A 1 199 ? 33.418 -2.722 2.547 1.00 15.09 199 ILE A C 1
ATOM 1551 O O . ILE A 1 199 ? 33.943 -3.322 1.604 1.00 11.94 199 ILE A O 1
ATOM 1556 N N . GLN A 1 200 ? 32.913 -1.481 2.464 1.00 16.44 200 GLN A N 1
ATOM 1557 C CA . GLN A 1 200 ? 33.130 -0.647 1.242 1.00 16.41 200 GLN A CA 1
ATOM 1558 C C . GLN A 1 200 ? 34.586 -0.445 0.884 1.00 15.97 200 GLN A C 1
ATOM 1559 O O . GLN A 1 200 ? 34.976 -0.646 -0.283 1.00 14.68 200 GLN A O 1
ATOM 1565 N N . ILE A 1 201 ? 35.356 -0.033 1.873 1.00 15.26 201 ILE A N 1
ATOM 1566 C CA . ILE A 1 201 ? 36.793 0.123 1.721 1.00 16.11 201 ILE A CA 1
ATOM 1567 C C . ILE A 1 201 ? 37.457 -1.195 1.360 1.00 16.61 201 ILE A C 1
ATOM 1568 O O . ILE A 1 201 ? 38.285 -1.240 0.472 1.00 16.55 201 ILE A O 1
ATOM 1573 N N . ALA A 1 202 ? 37.052 -2.277 2.007 1.00 17.38 202 ALA A N 1
ATOM 1574 C CA . ALA A 1 202 ? 37.646 -3.574 1.716 1.00 17.84 202 ALA A CA 1
ATOM 1575 C C . ALA A 1 202 ? 37.511 -3.915 0.273 1.00 18.27 202 ALA A C 1
ATOM 1576 O O . ALA A 1 202 ? 38.359 -4.669 -0.219 1.00 17.21 202 ALA A O 1
ATOM 1578 N N . SER A 1 203 ? 36.458 -3.392 -0.395 1.00 18.63 203 SER A N 1
ATOM 1579 C CA . SER A 1 203 ? 36.094 -3.770 -1.788 1.00 19.35 203 SER A CA 1
ATOM 1580 C C . SER A 1 203 ? 37.103 -3.287 -2.817 1.00 20.58 203 SER A C 1
ATOM 1581 O O . SER A 1 203 ? 37.156 -3.807 -3.941 1.00 20.35 203 SER A O 1
ATOM 1584 N N . THR A 1 204 ? 37.904 -2.282 -2.425 1.00 21.68 204 THR A N 1
ATOM 1585 C CA . THR A 1 204 ? 38.991 -1.754 -3.270 1.00 21.21 204 THR A CA 1
ATOM 1586 C C . THR A 1 204 ? 40.302 -1.885 -2.505 1.00 21.52 204 THR A C 1
ATOM 1587 O O . THR A 1 204 ? 41.245 -1.198 -2.825 1.00 22.90 204 THR A O 1
ATOM 1591 N N . ASN A 1 205 ? 40.357 -2.818 -1.540 1.00 19.80 205 ASN A N 1
ATOM 1592 C CA . ASN A 1 205 ? 41.484 -3.010 -0.675 1.00 18.32 205 ASN A CA 1
ATOM 1593 C C . ASN A 1 205 ? 41.681 -4.475 -0.385 1.00 17.18 205 ASN A C 1
ATOM 1594 O O . ASN A 1 205 ? 42.067 -4.831 0.711 1.00 17.67 205 ASN A O 1
ATOM 1599 N N . ASN A 1 206 ? 41.426 -5.313 -1.382 1.00 15.95 206 ASN A N 1
ATOM 1600 C CA . ASN A 1 206 ? 41.525 -6.774 -1.301 1.00 16.83 206 ASN A CA 1
ATOM 1601 C C . ASN A 1 206 ? 40.934 -7.447 -0.157 1.00 15.46 206 ASN A C 1
ATOM 1602 O O . ASN A 1 206 ? 41.435 -8.485 0.275 1.00 13.38 206 ASN A O 1
ATOM 1607 N N . GLY A 1 207 ? 39.793 -6.922 0.282 1.00 14.89 207 GLY A N 1
ATOM 1608 C CA . GLY A 1 207 ? 39.035 -7.593 1.323 1.00 15.42 207 GLY A CA 1
ATOM 1609 C C . GLY A 1 207 ? 39.519 -7.276 2.701 1.00 14.84 207 GLY A C 1
ATOM 1610 O O . GLY A 1 207 ? 38.948 -7.778 3.654 1.00 14.38 207 GLY A O 1
ATOM 1611 N N . GLN A 1 208 ? 40.554 -6.423 2.786 1.00 15.59 208 GLN A N 1
ATOM 1612 C CA . GLN A 1 208 ? 41.021 -5.880 4.069 1.00 15.00 208 GLN A CA 1
ATOM 1613 C C . GLN A 1 208 ? 40.322 -4.568 4.498 1.00 14.59 208 GLN A C 1
ATOM 1614 O O . GLN A 1 208 ? 40.100 -3.556 3.698 1.00 12.71 208 GLN A O 1
ATOM 1620 N N . PHE A 1 209 ? 39.932 -4.587 5.758 1.00 15.57 209 PHE A N 1
ATOM 1621 C CA . PHE A 1 209 ? 39.525 -3.369 6.418 1.00 16.71 209 PHE A CA 1
ATOM 1622 C C . PHE A 1 209 ? 40.777 -2.474 6.572 1.00 18.05 209 PHE A C 1
ATOM 1623 O O . PHE A 1 209 ? 41.878 -2.949 6.806 1.00 17.15 209 PHE A O 1
ATOM 1631 N N . GLU A 1 210 ? 40.554 -1.180 6.502 1.00 20.41 210 GLU A N 1
ATOM 1632 C CA . GLU A 1 210 ? 41.553 -0.185 6.875 1.00 20.92 210 GLU A CA 1
ATOM 1633 C C . GLU A 1 210 ? 41.614 0.036 8.386 1.00 21.04 210 GLU A C 1
ATOM 1634 O O . GLU A 1 210 ? 42.660 0.440 8.907 1.00 20.78 210 GLU A O 1
ATOM 1640 N N . SER A 1 211 ? 40.468 -0.128 9.051 1.00 21.42 211 SER A N 1
ATOM 1641 C CA . SER A 1 211 ? 40.328 0.034 10.464 1.00 22.57 211 SER A CA 1
ATOM 1642 C C . SER A 1 211 ? 39.499 -1.094 11.026 1.00 23.19 211 SER A C 1
ATOM 1643 O O . SER A 1 211 ? 38.368 -1.257 10.632 1.00 24.35 211 SER A O 1
ATOM 1646 N N . PRO A 1 212 ? 40.079 -1.914 11.941 1.00 24.63 212 PRO A N 1
ATOM 1647 C CA . PRO A 1 212 ? 39.321 -2.827 12.830 1.00 23.72 212 PRO A CA 1
ATOM 1648 C C . PRO A 1 212 ? 37.962 -2.260 13.321 1.00 22.62 212 PRO A C 1
ATOM 1649 O O . PRO A 1 212 ? 37.860 -1.104 13.663 1.00 20.72 212 PRO A O 1
ATOM 1653 N N . VAL A 1 213 ? 36.942 -3.103 13.339 1.00 21.87 213 VAL A N 1
ATOM 1654 C CA . VAL A 1 213 ? 35.665 -2.821 13.961 1.00 19.68 213 VAL A CA 1
ATOM 1655 C C . VAL A 1 213 ? 35.567 -3.854 15.090 1.00 20.32 213 VAL A C 1
ATOM 1656 O O . VAL A 1 213 ? 35.709 -5.047 14.844 1.00 19.79 213 VAL A O 1
ATOM 1660 N N . VAL A 1 214 ? 35.387 -3.388 16.327 1.00 19.26 214 VAL A N 1
ATOM 1661 C CA . VAL A 1 214 ? 35.219 -4.264 17.472 1.00 19.36 214 VAL A CA 1
ATOM 1662 C C . VAL A 1 214 ? 33.731 -4.542 17.738 1.00 18.78 214 VAL A C 1
ATOM 1663 O O . VAL A 1 214 ? 32.939 -3.617 17.957 1.00 21.24 214 VAL A O 1
ATOM 1667 N N . LEU A 1 215 ? 33.370 -5.812 17.660 1.00 16.53 215 LEU A N 1
ATOM 1668 C CA . LEU A 1 215 ? 32.050 -6.305 17.977 1.00 17.19 215 LEU A CA 1
ATOM 1669 C C . LEU A 1 215 ? 32.077 -7.139 19.273 1.00 17.62 215 LEU A C 1
ATOM 1670 O O . LEU A 1 215 ? 33.137 -7.579 19.732 1.00 15.09 215 LEU A O 1
ATOM 1675 N N . ILE A 1 216 ? 30.878 -7.301 19.857 1.00 18.54 216 ILE A N 1
ATOM 1676 C CA . ILE A 1 216 ? 30.662 -8.218 20.969 1.00 17.04 216 ILE A CA 1
ATOM 1677 C C . ILE A 1 216 ? 29.876 -9.395 20.374 1.00 15.73 216 ILE A C 1
ATOM 1678 O O . ILE A 1 216 ? 28.855 -9.215 19.706 1.00 14.12 216 ILE A O 1
ATOM 1683 N N . ASN A 1 217 ? 30.380 -10.597 20.612 1.00 15.62 217 ASN A N 1
ATOM 1684 C CA . ASN A 1 217 ? 29.742 -11.784 20.123 1.00 17.08 217 ASN A CA 1
ATOM 1685 C C . ASN A 1 217 ? 28.706 -12.291 21.110 1.00 17.89 217 ASN A C 1
ATOM 1686 O O . ASN A 1 217 ? 28.405 -11.647 22.094 1.00 18.29 217 ASN A O 1
ATOM 1691 N N . ALA A 1 218 ? 28.075 -13.414 20.795 1.00 19.77 218 ALA A N 1
ATOM 1692 C CA . ALA A 1 218 ? 27.004 -13.908 21.641 1.00 21.03 218 ALA A CA 1
ATOM 1693 C C . ALA A 1 218 ? 27.491 -14.521 22.990 1.00 22.22 218 ALA A C 1
ATOM 1694 O O . ALA A 1 218 ? 26.663 -14.830 23.851 1.00 21.84 218 ALA A O 1
ATOM 1696 N N . GLN A 1 219 ? 28.807 -14.675 23.156 1.00 22.72 219 GLN A N 1
ATOM 1697 C CA . GLN A 1 219 ? 29.396 -15.070 24.423 1.00 22.94 219 GLN A CA 1
ATOM 1698 C C . GLN A 1 219 ? 29.923 -13.872 25.149 1.00 22.84 219 GLN A C 1
ATOM 1699 O O . GLN A 1 219 ? 30.668 -13.999 26.144 1.00 23.98 219 GLN A O 1
ATOM 1705 N N . ASN A 1 220 ? 29.563 -12.699 24.665 1.00 22.60 220 ASN A N 1
ATOM 1706 C CA . ASN A 1 220 ? 29.982 -11.434 25.315 1.00 22.37 220 ASN A CA 1
ATOM 1707 C C . ASN A 1 220 ? 31.463 -11.073 25.203 1.00 22.22 220 ASN A C 1
ATOM 1708 O O . ASN A 1 220 ? 31.959 -10.108 25.844 1.00 23.22 220 ASN A O 1
ATOM 1713 N N . GLN A 1 221 ? 32.142 -11.740 24.265 1.00 22.87 221 GLN A N 1
ATOM 1714 C CA . GLN A 1 221 ? 33.564 -11.529 24.020 1.00 22.63 221 GLN A CA 1
ATOM 1715 C C . GLN A 1 221 ? 33.758 -10.378 23.035 1.00 23.31 221 GLN A C 1
ATOM 1716 O O . GLN A 1 221 ? 32.950 -10.183 22.137 1.00 23.56 221 GLN A O 1
ATOM 1722 N N . ARG A 1 222 ? 34.780 -9.572 23.281 1.00 24.16 222 ARG A N 1
ATOM 1723 C CA . ARG A 1 222 ? 35.184 -8.506 22.370 1.00 26.17 222 ARG A CA 1
ATOM 1724 C C . ARG A 1 222 ? 35.987 -9.154 21.271 1.00 25.11 222 ARG A C 1
ATOM 1725 O O . ARG A 1 222 ? 37.002 -9.808 21.574 1.00 24.04 222 ARG A O 1
ATOM 1733 N N . VAL A 1 223 ? 35.494 -8.995 20.027 1.00 24.67 223 VAL A N 1
ATOM 1734 C CA . VAL A 1 223 ? 36.100 -9.551 18.808 1.00 23.57 223 VAL A CA 1
ATOM 1735 C C . VAL A 1 223 ? 36.301 -8.505 17.722 1.00 24.01 223 VAL A C 1
ATOM 1736 O O . VAL A 1 223 ? 35.500 -7.591 17.567 1.00 23.51 223 VAL A O 1
ATOM 1740 N N . THR A 1 224 ? 37.396 -8.660 16.981 1.00 22.29 224 THR A N 1
ATOM 1741 C CA . THR A 1 224 ? 37.921 -7.610 16.145 1.00 21.82 224 THR A CA 1
ATOM 1742 C C . THR A 1 224 ? 37.713 -8.061 14.725 1.00 21.01 224 THR A C 1
ATOM 1743 O O . THR A 1 224 ? 38.137 -9.150 14.324 1.00 20.08 224 THR A O 1
ATOM 1747 N N . ILE A 1 225 ? 37.019 -7.236 13.972 1.00 19.62 225 ILE A N 1
ATOM 1748 C CA . ILE A 1 225 ? 36.702 -7.566 12.574 1.00 19.46 225 ILE A CA 1
ATOM 1749 C C . ILE A 1 225 ? 37.615 -6.714 11.737 1.00 17.66 225 ILE A C 1
ATOM 1750 O O . ILE A 1 225 ? 37.629 -5.475 11.847 1.00 16.60 225 ILE A O 1
ATOM 1755 N N . THR A 1 226 ? 38.393 -7.382 10.921 1.00 17.79 226 THR A N 1
ATOM 1756 C CA . THR A 1 226 ? 39.402 -6.707 10.055 1.00 18.11 226 THR A CA 1
ATOM 1757 C C . THR A 1 226 ? 39.357 -7.110 8.583 1.00 16.44 226 THR A C 1
ATOM 1758 O O . THR A 1 226 ? 40.245 -6.733 7.839 1.00 14.63 226 THR A O 1
ATOM 1762 N N . ASN A 1 227 ? 38.394 -7.946 8.201 1.00 16.15 227 ASN A N 1
ATOM 1763 C CA . ASN A 1 227 ? 38.322 -8.468 6.817 1.00 15.65 227 ASN A CA 1
ATOM 1764 C C . ASN A 1 227 ? 36.964 -9.137 6.445 1.00 15.58 227 ASN A C 1
ATOM 1765 O O . ASN A 1 227 ? 36.073 -9.341 7.296 1.00 14.50 227 ASN A O 1
ATOM 1770 N N . VAL A 1 228 ? 36.799 -9.450 5.155 1.00 15.31 228 VAL A N 1
ATOM 1771 C CA . VAL A 1 228 ? 35.516 -9.998 4.624 1.00 15.48 228 VAL A CA 1
ATOM 1772 C C . VAL A 1 228 ? 35.210 -11.504 4.787 1.00 15.19 228 VAL A C 1
ATOM 1773 O O . VAL A 1 228 ? 34.180 -12.018 4.288 1.00 13.39 228 VAL A O 1
ATOM 1777 N N . ASP A 1 229 ? 36.117 -12.201 5.487 1.00 16.00 229 ASP A N 1
ATOM 1778 C CA . ASP A 1 229 ? 35.880 -13.556 5.894 1.00 16.10 229 ASP A CA 1
ATOM 1779 C C . ASP A 1 229 ? 35.239 -13.688 7.276 1.00 15.21 229 ASP A C 1
ATOM 1780 O O . ASP A 1 229 ? 34.889 -14.778 7.639 1.00 16.56 229 ASP A O 1
ATOM 1785 N N . ALA A 1 230 ? 35.186 -12.600 8.046 1.00 14.72 230 ALA A N 1
ATOM 1786 C CA . ALA A 1 230 ? 34.345 -12.515 9.294 1.00 14.35 230 ALA A CA 1
ATOM 1787 C C . ALA A 1 230 ? 32.915 -13.028 9.062 1.00 12.53 230 ALA A C 1
ATOM 1788 O O . ALA A 1 230 ? 32.323 -12.721 8.039 1.00 13.81 230 ALA A O 1
ATOM 1790 N N . GLY A 1 231 ? 32.387 -13.858 9.965 1.00 13.18 231 GLY A N 1
ATOM 1791 C CA . GLY A 1 231 ? 30.941 -14.269 9.934 1.00 13.22 231 GLY A CA 1
ATOM 1792 C C . GLY A 1 231 ? 29.931 -13.104 9.839 1.00 13.07 231 GLY A C 1
ATOM 1793 O O . GLY A 1 231 ? 28.873 -13.228 9.247 1.00 13.95 231 GLY A O 1
ATOM 1794 N N . VAL A 1 232 ? 30.266 -11.952 10.400 1.00 12.40 232 VAL A N 1
ATOM 1795 C CA . VAL A 1 232 ? 29.369 -10.844 10.348 1.00 12.70 232 VAL A CA 1
ATOM 1796 C C . VAL A 1 232 ? 29.249 -10.367 8.942 1.00 12.03 232 VAL A C 1
ATOM 1797 O O . VAL A 1 232 ? 28.218 -9.876 8.603 1.00 12.95 232 VAL A O 1
ATOM 1801 N N . VAL A 1 233 ? 30.288 -10.525 8.096 1.00 13.10 233 VAL A N 1
ATOM 1802 C CA . VAL A 1 233 ? 30.222 -10.110 6.658 1.00 13.78 233 VAL A CA 1
ATOM 1803 C C . VAL A 1 233 ? 29.536 -11.176 5.747 1.00 14.43 233 VAL A C 1
ATOM 1804 O O . VAL A 1 233 ? 28.679 -10.847 4.842 1.00 15.74 233 VAL A O 1
ATOM 1808 N N . THR A 1 234 ? 29.831 -12.443 6.012 1.00 13.91 234 THR A N 1
ATOM 1809 C CA . THR A 1 234 ? 29.420 -13.505 5.119 1.00 13.73 234 THR A CA 1
ATOM 1810 C C . THR A 1 234 ? 28.047 -14.049 5.484 1.00 14.56 234 THR A C 1
ATOM 1811 O O . THR A 1 234 ? 27.374 -14.689 4.658 1.00 15.08 234 THR A O 1
ATOM 1815 N N . SER A 1 235 ? 27.627 -13.888 6.746 1.00 16.42 235 SER A N 1
ATOM 1816 C CA . SER A 1 235 ? 26.452 -14.621 7.259 1.00 16.18 235 SER A CA 1
ATOM 1817 C C . SER A 1 235 ? 25.619 -13.769 8.265 1.00 17.93 235 SER A C 1
ATOM 1818 O O . SER A 1 235 ? 25.026 -14.352 9.234 1.00 17.66 235 SER A O 1
ATOM 1821 N N . ASN A 1 236 ? 25.553 -12.439 8.086 1.00 16.40 236 ASN A N 1
ATOM 1822 C CA . ASN A 1 236 ? 24.767 -11.663 9.015 1.00 15.07 236 ASN A CA 1
ATOM 1823 C C . ASN A 1 236 ? 24.288 -10.340 8.445 1.00 14.07 236 ASN A C 1
ATOM 1824 O O . ASN A 1 236 ? 23.107 -10.143 8.170 1.00 14.03 236 ASN A O 1
ATOM 1829 N N . ILE A 1 237 ? 25.216 -9.426 8.211 1.00 14.92 237 ILE A N 1
ATOM 1830 C CA . ILE A 1 237 ? 24.890 -8.152 7.612 1.00 14.15 237 ILE A CA 1
ATOM 1831 C C . ILE A 1 237 ? 24.193 -8.358 6.268 1.00 14.18 237 ILE A C 1
ATOM 1832 O O . ILE A 1 237 ? 24.580 -9.215 5.433 1.00 14.15 237 ILE A O 1
ATOM 1837 N N . ALA A 1 238 ? 23.110 -7.599 6.107 1.00 13.92 238 ALA A N 1
ATOM 1838 C CA . ALA A 1 238 ? 22.215 -7.791 4.998 1.00 13.22 238 ALA A CA 1
ATOM 1839 C C . ALA A 1 238 ? 22.014 -6.470 4.216 1.00 12.73 238 ALA A C 1
ATOM 1840 O O . ALA A 1 238 ? 21.468 -6.515 3.167 1.00 11.09 238 ALA A O 1
ATOM 1842 N N . LEU A 1 239 ? 22.504 -5.333 4.746 1.00 12.17 239 LEU A N 1
ATOM 1843 C CA . LEU A 1 239 ? 22.430 -4.052 4.114 1.00 13.85 239 LEU A CA 1
ATOM 1844 C C . LEU A 1 239 ? 23.681 -3.265 4.510 1.00 14.14 239 LEU A C 1
ATOM 1845 O O . LEU A 1 239 ? 24.056 -3.371 5.658 1.00 16.02 239 LEU A O 1
ATOM 1850 N N . LEU A 1 240 ? 24.294 -2.529 3.558 1.00 12.90 240 LEU A N 1
ATOM 1851 C CA . LEU A 1 240 ? 25.465 -1.619 3.797 1.00 13.04 240 LEU A CA 1
ATOM 1852 C C . LEU A 1 240 ? 24.989 -0.171 3.699 1.00 12.26 240 LEU A C 1
ATOM 1853 O O . LEU A 1 240 ? 24.417 0.209 2.718 1.00 12.74 240 LEU A O 1
ATOM 1858 N N . LEU A 1 241 ? 25.172 0.582 4.774 1.00 12.61 241 LEU A N 1
ATOM 1859 C CA . LEU A 1 241 ? 25.063 2.008 4.768 1.00 12.74 241 LEU A CA 1
ATOM 1860 C C . LEU A 1 241 ? 26.123 2.541 3.834 1.00 12.36 241 LEU A C 1
ATOM 1861 O O . LEU A 1 241 ? 27.311 2.250 4.025 1.00 10.85 241 LEU A O 1
ATOM 1866 N N . ASN A 1 242 ? 25.689 3.359 2.858 1.00 12.27 242 ASN A N 1
ATOM 1867 C CA . ASN A 1 242 ? 26.648 3.940 1.958 1.00 12.94 242 ASN A CA 1
ATOM 1868 C C . ASN A 1 242 ? 27.537 4.975 2.683 1.00 13.73 242 ASN A C 1
ATOM 1869 O O . ASN A 1 242 ? 27.085 5.802 3.456 1.00 13.15 242 ASN A O 1
ATOM 1874 N N . ARG A 1 243 ? 28.832 4.935 2.427 1.00 15.54 243 ARG A N 1
ATOM 1875 C CA . ARG A 1 243 ? 29.754 5.923 3.059 1.00 16.36 243 ARG A CA 1
ATOM 1876 C C . ARG A 1 243 ? 29.435 7.392 2.751 1.00 15.47 243 ARG A C 1
ATOM 1877 O O . ARG A 1 243 ? 29.726 8.265 3.567 1.00 13.64 243 ARG A O 1
ATOM 1885 N N . ASN A 1 244 ? 28.815 7.626 1.589 1.00 14.51 244 ASN A N 1
ATOM 1886 C CA . ASN A 1 244 ? 28.350 8.948 1.151 1.00 15.75 244 ASN A CA 1
ATOM 1887 C C . ASN A 1 244 ? 26.928 9.315 1.490 1.00 16.03 244 ASN A C 1
ATOM 1888 O O . ASN A 1 244 ? 26.441 10.324 1.018 1.00 16.92 244 ASN A O 1
ATOM 1893 N N . ASN A 1 245 ? 26.260 8.510 2.312 1.00 18.27 245 ASN A N 1
ATOM 1894 C CA . ASN A 1 245 ? 24.949 8.889 2.872 1.00 19.32 245 ASN A CA 1
ATOM 1895 C C . ASN A 1 245 ? 25.032 10.133 3.754 1.00 20.18 245 ASN A C 1
ATOM 1896 O O . ASN A 1 245 ? 24.015 10.778 4.006 1.00 19.82 245 ASN A O 1
ATOM 1901 N N . MET A 1 246 ? 26.214 10.425 4.278 1.00 20.96 246 MET A N 1
ATOM 1902 C CA . MET A 1 246 ? 26.484 11.745 4.842 1.00 23.17 246 MET A CA 1
ATOM 1903 C C . MET A 1 246 ? 27.886 12.287 4.480 1.00 19.98 246 MET A C 1
ATOM 1904 O O . MET A 1 246 ? 28.826 11.517 4.324 1.00 19.64 246 MET A O 1
ATOM 1909 N N . ALA A 1 247 ? 27.968 13.606 4.263 1.00 19.40 247 ALA A N 1
ATOM 1910 C CA . ALA A 1 247 ? 29.231 14.384 4.034 1.00 19.23 247 ALA A CA 1
ATOM 1911 C C . ALA A 1 247 ? 30.401 14.068 4.985 1.00 18.71 247 ALA A C 1
ATOM 1912 O O . ALA A 1 247 ? 30.171 13.783 6.178 1.00 21.03 247 ALA A O 1
ATOM 1915 N N . MET B 1 1 ? 36.608 -18.660 20.272 1.00 30.49 1 MET B N 1
ATOM 1916 C CA . MET B 1 1 ? 37.973 -19.292 20.560 1.00 29.47 1 MET B CA 1
ATOM 1917 C C . MET B 1 1 ? 39.129 -18.329 20.764 1.00 27.11 1 MET B C 1
ATOM 1918 O O . MET B 1 1 ? 39.560 -17.669 19.836 1.00 26.33 1 MET B O 1
ATOM 1923 N N . VAL B 1 2 ? 39.696 -18.316 21.948 1.00 25.64 2 VAL B N 1
ATOM 1924 C CA . VAL B 1 2 ? 40.501 -17.140 22.383 1.00 24.44 2 VAL B CA 1
ATOM 1925 C C . VAL B 1 2 ? 41.978 -17.234 22.056 1.00 23.61 2 VAL B C 1
ATOM 1926 O O . VAL B 1 2 ? 42.685 -18.141 22.524 1.00 22.99 2 VAL B O 1
ATOM 1930 N N . SER B 1 3 ? 42.453 -16.245 21.328 1.00 22.43 3 SER B N 1
ATOM 1931 C CA . SER B 1 3 ? 43.835 -16.151 20.932 1.00 22.48 3 SER B CA 1
ATOM 1932 C C . SER B 1 3 ? 44.468 -14.874 21.473 1.00 21.36 3 SER B C 1
ATOM 1933 O O . SER B 1 3 ? 43.766 -13.883 21.720 1.00 21.43 3 SER B O 1
ATOM 1936 N N . PHE B 1 4 ? 45.779 -14.958 21.704 1.00 19.67 4 PHE B N 1
ATOM 1937 C CA . PHE B 1 4 ? 46.613 -13.885 22.156 1.00 20.45 4 PHE B CA 1
ATOM 1938 C C . PHE B 1 4 ? 47.921 -13.917 21.367 1.00 21.01 4 PHE B C 1
ATOM 1939 O O . PHE B 1 4 ? 48.626 -14.898 21.371 1.00 21.15 4 PHE B O 1
ATOM 1947 N N . ARG B 1 5 ? 48.260 -12.807 20.726 1.00 23.23 5 ARG B N 1
ATOM 1948 C CA . ARG B 1 5 ? 49.583 -12.632 20.041 1.00 24.29 5 ARG B CA 1
ATOM 1949 C C . ARG B 1 5 ? 50.455 -11.771 20.900 1.00 22.74 5 ARG B C 1
ATOM 1950 O O . ARG B 1 5 ? 50.060 -10.690 21.320 1.00 22.22 5 ARG B O 1
ATOM 1958 N N . LEU B 1 6 ? 51.644 -12.245 21.204 1.00 23.09 6 LEU B N 1
ATOM 1959 C CA . LEU B 1 6 ? 52.534 -11.513 22.076 1.00 22.60 6 LEU B CA 1
ATOM 1960 C C . LEU B 1 6 ? 53.118 -10.283 21.390 1.00 25.58 6 LEU B C 1
ATOM 1961 O O . LEU B 1 6 ? 53.657 -9.345 22.090 1.00 25.96 6 LEU B O 1
ATOM 1966 N N . SER B 1 7 ? 53.028 -10.259 20.056 1.00 25.88 7 SER B N 1
ATOM 1967 C CA . SER B 1 7 ? 53.814 -9.324 19.300 1.00 27.31 7 SER B CA 1
ATOM 1968 C C . SER B 1 7 ? 52.953 -8.035 19.050 1.00 26.70 7 SER B C 1
ATOM 1969 O O . SER B 1 7 ? 51.878 -8.081 18.458 1.00 23.87 7 SER B O 1
ATOM 1972 N N . GLY B 1 8 ? 53.431 -6.920 19.600 1.00 27.01 8 GLY B N 1
ATOM 1973 C CA . GLY B 1 8 ? 52.626 -5.712 19.727 1.00 28.31 8 GLY B CA 1
ATOM 1974 C C . GLY B 1 8 ? 51.578 -5.766 20.871 1.00 29.49 8 GLY B C 1
ATOM 1975 O O . GLY B 1 8 ? 50.665 -4.916 20.912 1.00 29.23 8 GLY B O 1
ATOM 1976 N N . ALA B 1 9 ? 51.718 -6.759 21.782 1.00 29.77 9 ALA B N 1
ATOM 1977 C CA . ALA B 1 9 ? 50.913 -6.873 22.998 1.00 28.57 9 ALA B CA 1
ATOM 1978 C C . ALA B 1 9 ? 51.049 -5.647 23.897 1.00 29.00 9 ALA B C 1
ATOM 1979 O O . ALA B 1 9 ? 52.169 -5.229 24.240 1.00 30.85 9 ALA B O 1
ATOM 1981 N N . THR B 1 10 ? 49.905 -5.166 24.399 1.00 28.42 10 THR B N 1
ATOM 1982 C CA . THR B 1 10 ? 49.833 -4.008 25.308 1.00 25.45 10 THR B CA 1
ATOM 1983 C C . THR B 1 10 ? 49.084 -4.438 2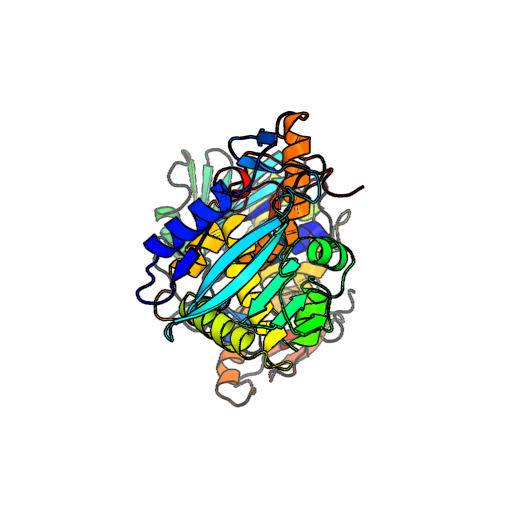6.581 1.00 24.02 10 THR B C 1
ATOM 1984 O O . THR B 1 10 ? 48.521 -5.503 26.625 1.00 21.90 10 THR B O 1
ATOM 1988 N N . SER B 1 11 ? 49.077 -3.601 27.614 1.00 22.55 11 SER B N 1
ATOM 1989 C CA . SER B 1 11 ? 48.230 -3.836 28.807 1.00 23.01 11 SER B CA 1
ATOM 1990 C C . SER B 1 11 ? 46.792 -4.060 28.411 1.00 21.74 11 SER B C 1
ATOM 1991 O O . SER B 1 11 ? 46.170 -5.005 28.821 1.00 22.39 11 SER B O 1
ATOM 1994 N N . SER B 1 12 ? 46.332 -3.229 27.506 1.00 20.67 12 SER B N 1
ATOM 1995 C CA . SER B 1 12 ? 45.044 -3.298 26.920 1.00 20.43 12 SER B CA 1
ATOM 1996 C C . SER B 1 12 ? 44.700 -4.547 26.070 1.00 20.11 12 SER B C 1
ATOM 1997 O O . SER B 1 12 ? 43.623 -5.092 26.223 1.00 19.10 12 SER B O 1
ATOM 2000 N N . SER B 1 13 ? 45.589 -5.007 25.174 1.00 20.04 13 SER B N 1
ATOM 2001 C CA . SER B 1 13 ? 45.345 -6.234 24.401 1.00 19.76 13 SER B CA 1
ATOM 2002 C C . SER B 1 13 ? 45.447 -7.497 25.292 1.00 19.00 13 SER B C 1
ATOM 2003 O O . SER B 1 13 ? 44.769 -8.485 25.009 1.00 20.04 13 SER B O 1
ATOM 2006 N N . TYR B 1 14 ? 46.265 -7.442 26.342 1.00 18.16 14 TYR B N 1
ATOM 2007 C CA . TYR B 1 14 ? 46.296 -8.450 27.441 1.00 18.27 14 TYR B CA 1
ATOM 2008 C C . TYR B 1 14 ? 44.947 -8.484 28.226 1.00 18.68 14 TYR B C 1
ATOM 2009 O O . TYR B 1 14 ? 44.427 -9.557 28.485 1.00 17.17 14 TYR B O 1
ATOM 2018 N N . GLY B 1 15 ? 44.382 -7.302 28.506 1.00 19.10 15 GLY B N 1
ATOM 2019 C CA . GLY B 1 15 ? 43.148 -7.146 29.260 1.00 18.48 15 GLY B CA 1
ATOM 2020 C C . GLY B 1 15 ? 42.032 -7.779 28.472 1.00 17.86 15 GLY B C 1
ATOM 2021 O O . GLY B 1 15 ? 41.167 -8.421 29.039 1.00 19.28 15 GLY B O 1
ATOM 2022 N N . VAL B 1 16 ? 42.071 -7.630 27.145 1.00 18.51 16 VAL B N 1
ATOM 2023 C CA . VAL B 1 16 ? 40.993 -8.102 26.254 1.00 17.75 16 VAL B CA 1
ATOM 2024 C C . VAL B 1 16 ? 41.089 -9.605 26.278 1.00 16.83 16 VAL B C 1
ATOM 2025 O O . VAL B 1 16 ? 40.116 -10.267 26.517 1.00 18.21 16 VAL B O 1
ATOM 2029 N N . PHE B 1 17 ? 42.280 -10.121 26.039 1.00 16.45 17 PHE B N 1
ATOM 2030 C CA . PHE B 1 17 ? 42.574 -11.559 26.065 1.00 16.17 17 PHE B CA 1
ATOM 2031 C C . PHE B 1 17 ? 41.945 -12.299 27.279 1.00 15.86 17 PHE B C 1
ATOM 2032 O O . PHE B 1 17 ? 41.189 -13.304 27.102 1.00 15.17 17 PHE B O 1
ATOM 2040 N N . ILE B 1 18 ? 42.275 -11.783 28.458 1.00 14.79 18 ILE B N 1
ATOM 2041 C CA . ILE B 1 18 ? 41.890 -12.338 29.740 1.00 15.36 18 ILE B CA 1
ATOM 2042 C C . ILE B 1 18 ? 40.398 -12.186 30.064 1.00 15.24 18 ILE B C 1
ATOM 2043 O O . ILE B 1 18 ? 39.832 -13.105 30.646 1.00 15.67 18 ILE B O 1
ATOM 2048 N N . SER B 1 19 ? 39.793 -11.016 29.711 1.00 15.97 19 SER B N 1
ATOM 2049 C CA . SER B 1 19 ? 38.356 -10.840 29.756 1.00 14.91 19 SER B CA 1
ATOM 2050 C C . SER B 1 19 ? 37.685 -11.821 28.895 1.00 13.73 19 SER B C 1
ATOM 2051 O O . SER B 1 19 ? 36.738 -12.438 29.309 1.00 14.25 19 SER B O 1
ATOM 2054 N N . ASN B 1 20 ? 38.175 -11.985 27.678 1.00 13.16 20 ASN B N 1
ATOM 2055 C CA . ASN B 1 20 ? 37.596 -12.979 26.788 1.00 12.58 20 ASN B CA 1
ATOM 2056 C C . ASN B 1 20 ? 37.739 -14.396 27.236 1.00 13.22 20 ASN B C 1
ATOM 2057 O O . ASN B 1 20 ? 36.876 -15.247 26.978 1.00 12.89 20 ASN B O 1
ATOM 2062 N N . LEU B 1 21 ? 38.915 -14.688 27.747 1.00 13.95 21 LEU B N 1
ATOM 2063 C CA . LEU B 1 21 ? 39.149 -15.961 28.407 1.00 14.59 21 LEU B CA 1
ATOM 2064 C C . LEU B 1 21 ? 38.097 -16.253 29.518 1.00 14.50 21 LEU B C 1
ATOM 2065 O O . LEU B 1 21 ? 37.428 -17.273 29.449 1.00 14.65 21 LEU B O 1
ATOM 2070 N N . ARG B 1 22 ? 37.925 -15.362 30.497 1.00 15.11 22 ARG B N 1
ATOM 2071 C CA . ARG B 1 22 ? 36.837 -15.519 31.500 1.00 14.33 22 ARG B CA 1
ATOM 2072 C C . ARG B 1 22 ? 35.472 -15.718 30.899 1.00 15.88 22 ARG B C 1
ATOM 2073 O O . ARG B 1 22 ? 34.659 -16.476 31.410 1.00 15.82 22 ARG B O 1
ATOM 2081 N N . LYS B 1 23 ? 35.181 -14.970 29.825 1.00 17.13 23 LYS B N 1
ATOM 2082 C CA . LYS B 1 23 ? 33.897 -15.063 29.102 1.00 17.52 23 LYS B CA 1
ATOM 2083 C C . LYS B 1 23 ? 33.779 -16.314 28.265 1.00 17.22 23 LYS B C 1
ATOM 2084 O O . LYS B 1 23 ? 32.728 -16.623 27.754 1.00 15.69 23 LYS B O 1
ATOM 2090 N N . ALA B 1 24 ? 34.857 -17.095 28.138 1.00 16.53 24 ALA B N 1
ATOM 2091 C CA . ALA B 1 24 ? 34.757 -18.388 27.493 1.00 17.41 24 ALA B CA 1
ATOM 2092 C C . ALA B 1 24 ? 34.256 -19.496 28.448 1.00 17.06 24 ALA B C 1
ATOM 2093 O O . ALA B 1 24 ? 33.957 -20.593 28.036 1.00 17.15 24 ALA B O 1
ATOM 2095 N N . LEU B 1 25 ? 34.175 -19.183 29.735 1.00 17.91 25 LEU B N 1
ATOM 2096 C CA . LEU B 1 25 ? 33.869 -20.161 30.783 1.00 17.02 25 LEU B CA 1
ATOM 2097 C C . LEU B 1 25 ? 32.372 -20.124 31.041 1.00 17.53 25 LEU B C 1
ATOM 2098 O O . LEU B 1 25 ? 31.858 -19.099 31.393 1.00 18.89 25 LEU B O 1
ATOM 2103 N N . PRO B 1 26 ? 31.660 -21.241 30.859 1.00 17.55 26 PRO B N 1
ATOM 2104 C CA . PRO B 1 26 ? 30.258 -21.175 31.322 1.00 18.53 26 PRO B CA 1
ATOM 2105 C C . PRO B 1 26 ? 30.087 -20.862 32.842 1.00 18.60 26 PRO B C 1
ATOM 2106 O O . PRO B 1 26 ? 30.872 -21.315 33.656 1.00 19.39 26 PRO B O 1
ATOM 2110 N N . ASN B 1 27 ? 29.014 -20.161 33.179 1.00 19.65 27 ASN B N 1
ATOM 2111 C CA . ASN B 1 27 ? 28.639 -19.785 34.568 1.00 20.57 27 ASN B CA 1
ATOM 2112 C C . ASN B 1 27 ? 27.435 -20.525 35.064 1.00 20.57 27 ASN B C 1
ATOM 2113 O O . ASN B 1 27 ? 26.439 -20.566 34.363 1.00 21.87 27 ASN B O 1
ATOM 2118 N N . GLU B 1 28 ? 27.488 -21.073 36.267 1.00 20.30 28 GLU B N 1
ATOM 2119 C CA . GLU B 1 28 ? 26.288 -21.551 36.915 1.00 20.56 28 GLU B CA 1
ATOM 2120 C C . GLU B 1 28 ? 25.339 -20.339 37.225 1.00 20.50 28 GLU B C 1
ATOM 2121 O O . GLU B 1 28 ? 24.137 -20.466 37.097 1.00 18.62 28 GLU B O 1
ATOM 2127 N N . ARG B 1 29 ? 25.929 -19.170 37.555 1.00 19.60 29 ARG B N 1
ATOM 2128 C CA . ARG B 1 29 ? 25.242 -17.967 37.987 1.00 20.27 29 ARG B CA 1
ATOM 2129 C C . ARG B 1 29 ? 26.369 -16.990 38.382 1.00 19.05 29 ARG B C 1
ATOM 2130 O O . ARG B 1 29 ? 27.507 -17.261 38.100 1.00 17.92 29 ARG B O 1
ATOM 2138 N N . LYS B 1 30 ? 26.026 -15.867 39.003 1.00 18.32 30 LYS B N 1
ATOM 2139 C CA . LYS B 1 30 ? 26.952 -14.963 39.650 1.00 17.26 30 LYS B CA 1
ATOM 2140 C C . LYS B 1 30 ? 26.604 -14.894 41.144 1.00 16.21 30 LYS B C 1
ATOM 2141 O O . LYS B 1 30 ? 25.440 -14.973 41.493 1.00 16.21 30 LYS B O 1
ATOM 2147 N N . LEU B 1 31 ? 27.594 -14.752 42.030 1.00 14.75 31 LEU B N 1
ATOM 2148 C CA . LEU B 1 31 ? 27.351 -14.475 43.442 1.00 14.65 31 LEU B CA 1
ATOM 2149 C C . LEU B 1 31 ? 28.110 -13.193 43.713 1.00 13.71 31 LEU B C 1
ATOM 2150 O O . LEU B 1 31 ? 29.277 -13.087 43.405 1.00 13.16 31 LEU B O 1
ATOM 2155 N N . TYR B 1 32 ? 27.457 -12.207 44.268 1.00 13.51 32 TYR B N 1
ATOM 2156 C CA . TYR B 1 32 ? 28.112 -10.936 44.515 1.00 14.06 32 TYR B CA 1
ATOM 2157 C C . TYR B 1 32 ? 28.813 -10.357 43.232 1.00 14.09 32 TYR B C 1
ATOM 2158 O O . TYR B 1 32 ? 29.898 -9.771 43.294 1.00 12.71 32 TYR B O 1
ATOM 2167 N N . ASP B 1 33 ? 28.135 -10.538 42.106 1.00 14.86 33 ASP B N 1
ATOM 2168 C CA . ASP B 1 33 ? 28.573 -10.134 40.784 1.00 15.04 33 ASP B CA 1
ATOM 2169 C C . ASP B 1 33 ? 29.822 -10.796 40.249 1.00 14.07 33 ASP B C 1
ATOM 2170 O O . ASP B 1 33 ? 30.296 -10.391 39.209 1.00 14.65 33 ASP B O 1
ATOM 2175 N N . ILE B 1 34 ? 30.299 -11.857 40.914 1.00 12.86 34 ILE B N 1
ATOM 2176 C CA . ILE B 1 34 ? 31.378 -12.683 40.477 1.00 11.95 34 ILE B CA 1
ATOM 2177 C C . ILE B 1 34 ? 30.815 -13.961 39.831 1.00 12.26 34 ILE B C 1
ATOM 2178 O O . ILE B 1 34 ? 29.996 -14.660 40.466 1.00 13.10 34 ILE B O 1
ATOM 2183 N N . PRO B 1 35 ? 31.215 -14.278 38.578 1.00 11.68 35 PRO B N 1
ATOM 2184 C CA . PRO B 1 35 ? 30.828 -15.545 37.973 1.00 12.21 35 PRO B CA 1
ATOM 2185 C C . PRO B 1 35 ? 31.204 -16.806 38.761 1.00 13.59 35 PRO B C 1
ATOM 2186 O O . PRO B 1 35 ? 32.360 -16.980 39.250 1.00 13.66 35 PRO B O 1
ATOM 2190 N N . LEU B 1 36 ? 30.189 -17.670 38.917 1.00 13.32 36 LEU B N 1
ATOM 2191 C CA . LEU B 1 36 ? 30.363 -18.939 39.523 1.00 13.56 36 LEU B CA 1
ATOM 2192 C C . LEU B 1 36 ? 30.431 -19.924 38.407 1.00 12.38 36 LEU B C 1
ATOM 2193 O O . LEU B 1 36 ? 29.495 -20.077 37.663 1.00 10.52 36 LEU B O 1
ATOM 2198 N N . LEU B 1 37 ? 31.533 -20.642 38.384 1.00 13.33 37 LEU B N 1
ATOM 2199 C CA . LEU B 1 37 ? 31.781 -21.660 37.391 1.00 14.12 37 LEU B CA 1
ATOM 2200 C C . LEU B 1 37 ? 30.882 -22.897 37.622 1.00 13.61 37 LEU B C 1
ATOM 2201 O O . LEU B 1 37 ? 30.398 -23.145 38.756 1.00 12.75 37 LEU B O 1
ATOM 2206 N N . ARG B 1 38 ? 30.588 -23.620 36.551 1.00 13.41 38 ARG B N 1
ATOM 2207 C CA . ARG B 1 38 ? 29.840 -24.847 36.676 1.00 13.63 38 ARG B CA 1
ATOM 2208 C C . ARG B 1 38 ? 30.791 -25.820 37.394 1.00 13.71 38 ARG B C 1
ATOM 2209 O O . ARG B 1 38 ? 32.024 -25.729 37.301 1.00 12.06 38 ARG B O 1
ATOM 2217 N N . SER B 1 39 ? 30.220 -26.703 38.205 1.00 13.99 39 SER B N 1
ATOM 2218 C CA . SER B 1 39 ? 30.985 -27.793 38.811 1.00 13.24 39 SER B CA 1
ATOM 2219 C C . SER B 1 39 ? 31.381 -28.827 37.730 1.00 12.93 39 SER B C 1
ATOM 2220 O O . SER B 1 39 ? 32.462 -29.399 37.766 1.00 13.17 39 SER B O 1
ATOM 2223 N N . SER B 1 40 ? 30.471 -29.033 36.777 1.00 13.11 40 SER B N 1
ATOM 2224 C CA . SER B 1 40 ? 30.506 -30.233 35.918 1.00 14.66 40 SER B CA 1
ATOM 2225 C C . SER B 1 40 ? 29.910 -29.985 34.566 1.00 14.59 40 SER B C 1
ATOM 2226 O O . SER B 1 40 ? 28.835 -29.391 34.468 1.00 14.32 40 SER B O 1
ATOM 2229 N N . LEU B 1 41 ? 30.583 -30.477 33.525 1.00 14.99 41 LEU B N 1
ATOM 2230 C CA . LEU B 1 41 ? 30.004 -30.448 32.186 1.00 15.35 41 LEU B CA 1
ATOM 2231 C C . LEU B 1 41 ? 30.224 -31.756 31.415 1.00 15.63 41 LEU B C 1
ATOM 2232 O O . LEU B 1 41 ? 31.169 -32.510 31.681 1.00 17.12 41 LEU B O 1
ATOM 2237 N N . PRO B 1 42 ? 29.371 -32.075 30.454 1.00 16.18 42 PRO B N 1
ATOM 2238 C CA . PRO B 1 42 ? 29.781 -33.336 29.744 1.00 16.63 42 PRO B CA 1
ATOM 2239 C C . PRO B 1 42 ? 31.107 -33.148 29.037 1.00 16.38 42 PRO B C 1
ATOM 2240 O O . PRO B 1 42 ? 31.526 -32.052 28.751 1.00 16.43 42 PRO B O 1
ATOM 2244 N N . GLY B 1 43 ? 31.775 -34.222 28.749 1.00 17.50 43 GLY B N 1
ATOM 2245 C CA . GLY B 1 43 ? 33.157 -34.172 28.280 1.00 17.93 43 GLY B CA 1
ATOM 2246 C C . GLY B 1 43 ? 33.326 -33.453 27.005 1.00 18.62 43 GLY B C 1
ATOM 2247 O O . GLY B 1 43 ? 34.359 -32.850 26.766 1.00 19.50 43 GLY B O 1
ATOM 2248 N N . SER B 1 44 ? 32.280 -33.493 26.194 1.00 19.99 44 SER B N 1
ATOM 2249 C CA . SER B 1 44 ? 32.245 -32.804 24.943 1.00 20.12 44 SER B CA 1
ATOM 2250 C C . SER B 1 44 ? 32.062 -31.293 25.047 1.00 20.68 44 SER B C 1
ATOM 2251 O O . SER B 1 44 ? 32.237 -30.586 24.040 1.00 22.72 44 SER B O 1
ATOM 2254 N N . GLN B 1 45 ? 31.678 -30.777 26.204 1.00 19.20 45 GLN B N 1
ATOM 2255 C CA . GLN B 1 45 ? 31.621 -29.370 26.417 1.00 18.60 45 GLN B CA 1
ATOM 2256 C C . GLN B 1 45 ? 32.632 -28.829 27.484 1.00 17.27 45 GLN B C 1
ATOM 2257 O O . GLN B 1 45 ? 32.693 -27.579 27.743 1.00 14.66 45 GLN B O 1
ATOM 2263 N N . ARG B 1 46 ? 33.457 -29.731 28.038 1.00 15.21 46 ARG B N 1
ATOM 2264 C CA . ARG B 1 46 ? 34.279 -29.413 29.218 1.00 15.94 46 ARG B CA 1
ATOM 2265 C C . ARG B 1 46 ? 35.555 -28.697 28.936 1.00 15.11 46 ARG B C 1
ATOM 2266 O O . ARG B 1 46 ? 36.074 -28.086 29.803 1.00 15.04 46 ARG B O 1
ATOM 2274 N N . TYR B 1 47 ? 36.045 -28.733 27.703 1.00 16.13 47 TYR B N 1
ATOM 2275 C CA . TYR B 1 47 ? 37.422 -28.283 27.363 1.00 17.08 47 TYR B CA 1
ATOM 2276 C C . TYR B 1 47 ? 37.377 -27.133 26.329 1.00 17.75 47 TYR B C 1
ATOM 2277 O O . TYR B 1 47 ? 36.527 -27.097 25.494 1.00 17.71 47 TYR B O 1
ATOM 2286 N N . ALA B 1 48 ? 38.195 -26.098 26.525 1.00 18.35 48 ALA B N 1
ATOM 2287 C CA . ALA B 1 48 ? 38.378 -25.061 25.517 1.00 18.68 48 ALA B CA 1
ATOM 2288 C C . ALA B 1 48 ? 39.869 -25.006 25.156 1.00 18.43 48 ALA B C 1
ATOM 2289 O O . ALA B 1 48 ? 40.715 -25.355 26.003 1.00 17.65 48 ALA B O 1
ATOM 2291 N N . LEU B 1 49 ? 40.141 -24.586 23.911 1.00 18.31 49 LEU B N 1
ATOM 2292 C CA . LEU B 1 49 ? 41.471 -24.187 23.422 1.00 19.12 49 LEU B CA 1
ATOM 2293 C C . LEU B 1 49 ? 41.687 -22.696 23.345 1.00 18.86 49 LEU B C 1
ATOM 2294 O O . LEU B 1 49 ? 40.840 -21.927 22.869 1.00 18.00 49 LEU B O 1
ATOM 2299 N N . ILE B 1 50 ? 42.857 -22.349 23.838 1.00 20.25 50 ILE B N 1
ATOM 2300 C CA . ILE B 1 50 ? 43.412 -20.980 23.937 1.00 21.21 50 ILE B CA 1
ATOM 2301 C C . ILE B 1 50 ? 44.750 -21.029 23.105 1.00 21.89 50 ILE B C 1
ATOM 2302 O O . ILE B 1 50 ? 45.600 -21.932 23.294 1.00 22.76 50 ILE B O 1
ATOM 2307 N N . HIS B 1 51 ? 44.919 -20.100 22.178 1.00 19.35 51 HIS B N 1
ATOM 2308 C CA . HIS B 1 51 ? 46.093 -20.081 21.313 1.00 18.80 51 HIS B CA 1
ATOM 2309 C C . HIS B 1 51 ? 46.927 -18.896 21.652 1.00 17.63 51 HIS B C 1
ATOM 2310 O O . HIS B 1 51 ? 46.429 -17.773 21.675 1.00 18.06 51 HIS B O 1
ATOM 2317 N N . LEU B 1 52 ? 48.198 -19.145 21.918 1.00 17.32 52 LEU B N 1
ATOM 2318 C CA . LEU B 1 52 ? 49.153 -18.122 22.229 1.00 18.55 52 LEU B CA 1
ATOM 2319 C C . LEU B 1 52 ? 50.315 -18.151 21.229 1.00 19.14 52 LEU B C 1
ATOM 2320 O O . LEU B 1 52 ? 50.950 -19.199 20.989 1.00 18.73 52 LEU B O 1
ATOM 2325 N N . THR B 1 53 ? 50.586 -16.988 20.626 1.00 19.74 53 THR B N 1
ATOM 2326 C CA . THR B 1 53 ? 51.607 -16.856 19.583 1.00 19.24 53 THR B CA 1
ATOM 2327 C C . THR B 1 53 ? 52.760 -15.953 20.060 1.00 19.20 53 THR B C 1
ATOM 2328 O O . THR B 1 53 ? 52.534 -14.823 20.545 1.00 19.13 53 THR B O 1
ATOM 2332 N N . ASN B 1 54 ? 53.990 -16.475 20.027 1.00 18.55 54 ASN B N 1
ATOM 2333 C CA . ASN B 1 54 ? 55.159 -15.689 20.452 1.00 19.26 54 ASN B CA 1
ATOM 2334 C C . ASN B 1 54 ? 55.598 -14.669 19.324 1.00 19.63 54 ASN B C 1
ATOM 2335 O O . ASN B 1 54 ? 54.973 -14.609 18.243 1.00 17.59 54 ASN B O 1
ATOM 2340 N N . TYR B 1 55 ? 56.620 -13.880 19.609 1.00 21.16 55 TYR B N 1
ATOM 2341 C CA . TYR B 1 55 ? 57.153 -12.867 18.648 1.00 23.12 55 TYR B CA 1
ATOM 2342 C C . TYR B 1 55 ? 57.591 -13.447 17.302 1.00 24.16 55 TYR B C 1
ATOM 2343 O O . TYR B 1 55 ? 57.543 -12.750 16.259 1.00 26.43 55 TYR B O 1
ATOM 2352 N N . ALA B 1 56 ? 58.034 -14.707 17.359 1.00 24.59 56 ALA B N 1
ATOM 2353 C CA . ALA B 1 56 ? 58.456 -15.496 16.216 1.00 23.52 56 ALA B CA 1
ATOM 2354 C C . ALA B 1 56 ? 57.334 -16.141 15.498 1.00 23.84 56 ALA B C 1
ATOM 2355 O O . ALA B 1 56 ? 57.591 -16.976 14.629 1.00 23.37 56 ALA B O 1
ATOM 2357 N N . ASP B 1 57 ? 56.095 -15.834 15.886 1.00 24.86 57 ASP B N 1
ATOM 2358 C CA . ASP B 1 57 ? 54.901 -16.317 15.191 1.00 24.30 57 ASP B CA 1
ATOM 2359 C C . ASP B 1 57 ? 54.717 -17.844 15.317 1.00 23.79 57 ASP B C 1
ATOM 2360 O O . ASP B 1 57 ? 54.092 -18.469 14.446 1.00 23.62 57 ASP B O 1
ATOM 2365 N N . GLU B 1 58 ? 55.236 -18.414 16.419 1.00 22.00 58 GLU B N 1
ATOM 2366 C CA . GLU B 1 58 ? 55.044 -19.836 16.767 1.00 21.73 58 GLU B CA 1
ATOM 2367 C C . GLU B 1 58 ? 53.906 -19.887 17.829 1.00 20.61 58 GLU B C 1
ATOM 2368 O O . GLU B 1 58 ? 53.895 -19.103 18.772 1.00 18.49 58 GLU B O 1
ATOM 2374 N N . THR B 1 59 ? 52.971 -20.805 17.618 1.00 19.83 59 THR B N 1
ATOM 2375 C CA . THR B 1 59 ? 51.781 -20.904 18.400 1.00 19.58 59 THR B CA 1
ATOM 2376 C C . THR B 1 59 ? 51.747 -22.202 19.199 1.00 19.29 59 THR B C 1
ATOM 2377 O O . THR B 1 59 ? 52.028 -23.303 18.670 1.00 19.18 59 THR B O 1
ATOM 2381 N N . ILE B 1 60 ? 51.340 -22.040 20.454 1.00 18.78 60 ILE B N 1
ATOM 2382 C CA . ILE B 1 60 ? 50.844 -23.145 21.281 1.00 18.08 60 ILE B CA 1
ATOM 2383 C C . ILE B 1 60 ? 49.334 -23.093 21.481 1.00 17.55 60 ILE B C 1
ATOM 2384 O O . ILE B 1 60 ? 48.726 -22.035 21.533 1.00 16.78 60 ILE B O 1
ATOM 2389 N N . SER B 1 61 ? 48.735 -24.263 21.508 1.00 17.19 61 SER B N 1
ATOM 2390 C CA . SER B 1 61 ? 47.328 -24.404 21.833 1.00 16.83 61 SER B CA 1
ATOM 2391 C C . SER B 1 61 ? 47.241 -24.966 23.235 1.00 16.45 61 SER B C 1
ATOM 2392 O O . SER B 1 61 ? 47.825 -26.011 23.542 1.00 16.17 61 SER B O 1
ATOM 2395 N N . VAL B 1 62 ? 46.492 -24.296 24.091 1.00 15.29 62 VAL B N 1
ATOM 2396 C CA . VAL B 1 62 ? 46.398 -24.695 25.478 1.00 14.08 62 VAL B CA 1
ATOM 2397 C C . VAL B 1 62 ? 45.011 -25.157 25.747 1.00 13.11 62 VAL B C 1
ATOM 2398 O O . VAL B 1 62 ? 44.097 -24.423 25.461 1.00 11.87 62 VAL B O 1
ATOM 2402 N N . ALA B 1 63 ? 44.888 -26.380 26.297 1.00 13.89 63 ALA B N 1
ATOM 2403 C CA . ALA B 1 63 ? 43.597 -26.992 26.690 1.00 14.38 63 ALA B CA 1
ATOM 2404 C C . ALA B 1 63 ? 43.329 -26.746 28.131 1.00 14.62 63 ALA B C 1
ATOM 2405 O O . ALA B 1 63 ? 44.158 -27.068 29.012 1.00 14.95 63 ALA B O 1
ATOM 2407 N N . ILE B 1 64 ? 42.130 -26.218 28.374 1.00 15.17 64 ILE B N 1
ATOM 2408 C CA . ILE B 1 64 ? 41.681 -25.826 29.681 1.00 15.71 64 ILE B CA 1
ATOM 2409 C C . ILE B 1 64 ? 40.358 -26.522 30.014 1.00 14.20 64 ILE B C 1
ATOM 2410 O O . ILE B 1 64 ? 39.562 -26.758 29.146 1.00 14.37 64 ILE B O 1
ATOM 2415 N N . ASP B 1 65 ? 40.161 -26.886 31.269 1.00 14.77 65 ASP B N 1
ATOM 2416 C CA . ASP B 1 65 ? 38.887 -27.461 31.728 1.00 14.84 65 ASP B CA 1
ATOM 2417 C C . ASP B 1 65 ? 38.066 -26.207 32.090 1.00 14.18 65 ASP B C 1
ATOM 2418 O O . ASP B 1 65 ? 38.473 -25.420 32.961 1.00 15.12 65 ASP B O 1
ATOM 2423 N N . VAL B 1 66 ? 37.018 -25.909 31.339 1.00 14.80 66 VAL B N 1
ATOM 2424 C CA . VAL B 1 66 ? 36.302 -24.625 31.568 1.00 15.55 66 VAL B CA 1
ATOM 2425 C C . VAL B 1 66 ? 35.509 -24.591 32.908 1.00 15.03 66 VAL B C 1
ATOM 2426 O O . VAL B 1 66 ? 34.899 -23.595 33.236 1.00 14.73 66 VAL B O 1
ATOM 2430 N N . THR B 1 67 ? 35.501 -25.689 33.674 1.00 15.13 67 THR B N 1
ATOM 2431 C CA . THR B 1 67 ? 34.829 -25.688 35.011 1.00 14.93 67 THR B CA 1
ATOM 2432 C C . THR B 1 67 ? 35.730 -25.143 36.095 1.00 13.71 67 THR B C 1
ATOM 2433 O O . THR B 1 67 ? 35.266 -24.803 37.195 1.00 14.61 67 THR B O 1
ATOM 2437 N N . ASN B 1 68 ? 37.020 -25.152 35.828 1.00 14.51 68 ASN B N 1
ATOM 2438 C CA . ASN B 1 68 ? 37.983 -24.705 36.869 1.00 15.84 68 ASN B CA 1
ATOM 2439 C C . ASN B 1 68 ? 39.159 -23.847 36.379 1.00 15.09 68 ASN B C 1
ATOM 2440 O O . ASN B 1 68 ? 39.919 -23.382 37.175 1.00 14.71 68 ASN B O 1
ATOM 2445 N N . VAL B 1 69 ? 39.239 -23.654 35.065 1.00 16.42 69 VAL B N 1
ATOM 2446 C CA . VAL B 1 69 ? 40.342 -22.963 34.333 1.00 16.98 69 VAL B CA 1
ATOM 2447 C C . VAL B 1 69 ? 41.683 -23.691 34.448 1.00 17.02 69 VAL B C 1
ATOM 2448 O O . VAL B 1 69 ? 42.762 -23.068 34.196 1.00 17.58 69 VAL B O 1
ATOM 2452 N N . TYR B 1 70 ? 41.673 -24.954 34.928 1.00 17.05 70 TYR B N 1
ATOM 2453 C CA . TYR B 1 70 ? 42.947 -25.673 35.116 1.00 16.46 70 TYR B CA 1
ATOM 2454 C C . TYR B 1 70 ? 43.424 -26.076 33.730 1.00 15.38 70 TYR B C 1
ATOM 2455 O O . TYR B 1 70 ? 42.645 -26.520 32.894 1.00 14.01 70 TYR B O 1
ATOM 2464 N N . ILE B 1 71 ? 44.698 -25.823 33.456 1.00 14.93 71 ILE B N 1
ATOM 2465 C CA . ILE B 1 71 ? 45.335 -26.307 32.215 1.00 15.53 71 ILE B CA 1
ATOM 2466 C C . ILE B 1 71 ? 45.519 -27.852 32.225 1.00 16.02 71 ILE B C 1
ATOM 2467 O O . ILE B 1 71 ? 46.151 -28.416 33.123 1.00 16.88 71 ILE B O 1
ATOM 2472 N N . MET B 1 72 ? 44.980 -28.528 31.224 1.00 15.75 72 MET B N 1
ATOM 2473 C CA . MET B 1 72 ? 45.120 -29.977 31.097 1.00 15.37 72 MET B CA 1
ATOM 2474 C C . MET B 1 72 ? 46.382 -30.385 30.283 1.00 14.94 72 MET B C 1
ATOM 2475 O O . MET B 1 72 ? 47.108 -31.356 30.543 1.00 12.21 72 MET B O 1
ATOM 2480 N N . GLY B 1 73 ? 46.609 -29.596 29.246 1.00 15.81 73 GLY B N 1
ATOM 2481 C CA . GLY B 1 73 ? 47.725 -29.794 28.365 1.00 15.26 73 GLY B CA 1
ATOM 2482 C C . GLY B 1 73 ? 47.845 -28.763 27.321 1.00 14.24 73 GLY B C 1
ATOM 2483 O O . GLY B 1 73 ? 47.118 -27.788 27.332 1.00 15.07 73 GLY B O 1
ATOM 2484 N N . TYR B 1 74 ? 48.758 -29.025 26.397 1.00 14.74 74 TYR B N 1
ATOM 2485 C CA . TYR B 1 74 ? 49.045 -28.153 25.309 1.00 14.36 74 TYR B CA 1
ATOM 2486 C C . TYR B 1 74 ? 49.529 -28.940 24.103 1.00 15.14 74 TYR B C 1
ATOM 2487 O O . TYR B 1 74 ? 49.961 -30.096 24.172 1.00 16.02 74 TYR B O 1
ATOM 2496 N N . ARG B 1 75 ? 49.358 -28.332 22.965 1.00 16.30 75 ARG B N 1
ATOM 2497 C CA . ARG B 1 75 ? 49.856 -28.882 21.732 1.00 17.84 75 ARG B CA 1
ATOM 2498 C C . ARG B 1 75 ? 50.848 -27.897 21.111 1.00 17.40 75 ARG B C 1
ATOM 2499 O O . ARG B 1 75 ? 50.671 -26.677 21.247 1.00 16.59 75 ARG B O 1
ATOM 2507 N N . ALA B 1 76 ? 51.858 -28.446 20.408 1.00 16.91 76 ALA B N 1
ATOM 2508 C CA . ALA B 1 76 ? 52.768 -27.648 19.596 1.00 17.40 76 ALA B CA 1
ATOM 2509 C C . ALA B 1 76 ? 53.177 -28.450 18.339 1.00 17.84 76 ALA B C 1
ATOM 2510 O O . ALA B 1 76 ? 53.749 -29.538 18.429 1.00 18.11 76 ALA B O 1
ATOM 2512 N N . GLY B 1 77 ? 52.820 -27.911 17.194 1.00 17.83 77 GLY B N 1
ATOM 2513 C CA . GLY B 1 77 ? 52.857 -28.626 15.938 1.00 18.03 77 GLY B CA 1
ATOM 2514 C C . GLY B 1 77 ? 52.205 -29.967 16.195 1.00 18.02 77 GLY B C 1
ATOM 2515 O O . GLY B 1 77 ? 51.117 -29.981 16.758 1.00 18.28 77 GLY B O 1
ATOM 2516 N N . ASP B 1 78 ? 52.927 -31.059 15.876 1.00 17.30 78 ASP B N 1
ATOM 2517 C CA . ASP B 1 78 ? 52.373 -32.400 15.832 1.00 16.77 78 ASP B CA 1
ATOM 2518 C C . ASP B 1 78 ? 52.345 -33.106 17.165 1.00 16.47 78 ASP B C 1
ATOM 2519 O O . ASP B 1 78 ? 52.002 -34.268 17.214 1.00 14.73 78 ASP B O 1
ATOM 2524 N N . THR B 1 79 ? 52.674 -32.389 18.248 1.00 17.25 79 THR B N 1
ATOM 2525 C CA . THR B 1 79 ? 52.902 -33.024 19.553 1.00 18.01 79 THR B CA 1
ATOM 2526 C C . THR B 1 79 ? 51.975 -32.433 20.620 1.00 18.11 79 THR B C 1
ATOM 2527 O O . THR B 1 79 ? 51.843 -31.231 20.753 1.00 18.26 79 THR B O 1
ATOM 2531 N N . SER B 1 80 ? 51.334 -33.317 21.352 1.00 18.95 80 SER B N 1
ATOM 2532 C CA . SER B 1 80 ? 50.540 -32.970 22.548 1.00 18.98 80 SER B CA 1
ATOM 2533 C C . SER B 1 80 ? 51.291 -33.334 23.794 1.00 17.87 80 SER B C 1
ATOM 2534 O O . SER B 1 80 ? 52.062 -34.276 23.796 1.00 17.46 80 SER B O 1
ATOM 2537 N N . TYR B 1 81 ? 51.072 -32.541 24.830 1.00 18.37 81 TYR B N 1
ATOM 2538 C CA . TYR B 1 81 ? 51.722 -32.677 26.147 1.00 19.31 81 TYR B CA 1
ATOM 2539 C C . TYR B 1 81 ? 50.599 -32.586 27.201 1.00 20.02 81 TYR B C 1
ATOM 2540 O O . TYR B 1 81 ? 49.956 -31.519 27.355 1.00 20.57 81 TYR B O 1
ATOM 2549 N N . PHE B 1 82 ? 50.365 -33.685 27.916 1.00 20.13 82 PHE B N 1
ATOM 2550 C CA . PHE B 1 82 ? 49.392 -33.718 29.013 1.00 19.97 82 PHE B CA 1
ATOM 2551 C C . PHE B 1 82 ? 50.055 -33.845 30.374 1.00 20.07 82 PHE B C 1
ATOM 2552 O O . PHE B 1 82 ? 51.035 -34.611 30.520 1.00 22.63 82 PHE B O 1
ATOM 2560 N N . PHE B 1 83 ? 49.493 -33.149 31.369 1.00 19.40 83 PHE B N 1
ATOM 2561 C CA . PHE B 1 83 ? 49.855 -33.347 32.769 1.00 20.62 83 PHE B CA 1
ATOM 2562 C C . PHE B 1 83 ? 49.670 -34.796 33.177 1.00 20.50 83 PHE B C 1
ATOM 2563 O O . PHE B 1 83 ? 48.781 -35.479 32.678 1.00 21.11 83 PHE B O 1
ATOM 2571 N N . ASN B 1 84 ? 50.517 -35.287 34.064 1.00 22.07 84 ASN B N 1
ATOM 2572 C CA . ASN B 1 84 ? 50.313 -36.664 34.539 1.00 22.93 84 ASN B CA 1
ATOM 2573 C C . ASN B 1 84 ? 49.365 -36.681 35.701 1.00 24.18 84 ASN B C 1
ATOM 2574 O O . ASN B 1 84 ? 49.796 -36.734 36.844 1.00 24.30 84 ASN B O 1
ATOM 2579 N N . GLU B 1 85 ? 48.074 -36.622 35.364 1.00 24.15 85 GLU B N 1
ATOM 2580 C CA . GLU B 1 85 ? 47.022 -36.617 36.292 1.00 25.09 85 GLU B CA 1
ATOM 2581 C C . GLU B 1 85 ? 45.773 -37.087 35.554 1.00 25.77 85 GLU B C 1
ATOM 2582 O O . GLU B 1 85 ? 45.667 -36.949 34.316 1.00 28.89 85 GLU B O 1
ATOM 2588 N N . ALA B 1 86 ? 44.855 -37.661 36.310 1.00 24.62 86 ALA B N 1
ATOM 2589 C CA . ALA B 1 86 ? 43.553 -38.165 35.840 1.00 24.45 86 ALA B CA 1
ATOM 2590 C C . ALA B 1 86 ? 42.664 -37.222 35.041 1.00 23.94 86 ALA B C 1
ATOM 2591 O O . ALA B 1 86 ? 41.978 -37.642 34.103 1.00 25.41 86 ALA B O 1
ATOM 2593 N N . SER B 1 87 ? 42.597 -35.978 35.455 1.00 23.50 87 SER B N 1
ATOM 2594 C CA . SER B 1 87 ? 41.787 -34.993 34.792 1.00 23.91 87 SER B CA 1
ATOM 2595 C C . SER B 1 87 ? 42.271 -34.791 33.344 1.00 22.87 87 SER B C 1
ATOM 2596 O O . SER B 1 87 ? 41.473 -34.713 32.426 1.00 22.41 87 SER B O 1
ATOM 2599 N N . ALA B 1 88 ? 43.586 -34.847 33.139 1.00 23.48 88 ALA B N 1
ATOM 2600 C CA . ALA B 1 88 ? 44.227 -34.649 31.834 1.00 23.30 88 ALA B CA 1
ATOM 2601 C C . ALA B 1 88 ? 44.160 -35.867 30.980 1.00 24.05 88 ALA B C 1
ATOM 2602 O O . ALA B 1 88 ? 44.072 -35.777 29.785 1.00 24.32 88 ALA B O 1
ATOM 2604 N N . THR B 1 89 ? 44.234 -37.034 31.609 1.00 25.77 89 THR B N 1
ATOM 2605 C CA . THR B 1 89 ? 43.983 -38.282 30.918 1.00 25.74 89 THR B CA 1
ATOM 2606 C C . THR B 1 89 ? 42.578 -38.291 30.337 1.00 25.22 89 THR B C 1
ATOM 2607 O O . THR B 1 89 ? 42.383 -38.608 29.193 1.00 27.59 89 THR B O 1
ATOM 2611 N N . GLU B 1 90 ? 41.594 -37.896 31.111 1.00 24.74 90 GLU B N 1
ATOM 2612 C CA . GLU B 1 90 ? 40.249 -37.689 30.560 1.00 23.12 90 GLU B CA 1
ATOM 2613 C C . GLU B 1 90 ? 40.200 -36.684 29.370 1.00 20.92 90 GLU B C 1
ATOM 2614 O O . GLU B 1 90 ? 39.646 -36.969 28.299 1.00 20.36 90 GLU B O 1
ATOM 2620 N N . ALA B 1 91 ? 40.775 -35.503 29.599 1.00 19.61 91 ALA B N 1
ATOM 2621 C CA . ALA B 1 91 ? 40.945 -34.471 28.619 1.00 19.61 91 ALA B CA 1
ATOM 2622 C C . ALA B 1 91 ? 41.544 -34.962 27.295 1.00 17.75 91 ALA B C 1
ATOM 2623 O O . ALA B 1 91 ? 41.086 -34.559 26.238 1.00 16.50 91 ALA B O 1
ATOM 2625 N N . ALA B 1 92 ? 42.523 -35.865 27.362 1.00 17.69 92 ALA B N 1
ATOM 2626 C CA . ALA B 1 92 ? 43.179 -36.444 26.113 1.00 19.31 92 ALA B CA 1
ATOM 2627 C C . ALA B 1 92 ? 42.214 -37.274 25.256 1.00 19.78 92 ALA B C 1
ATOM 2628 O O . ALA B 1 92 ? 42.472 -37.508 24.081 1.00 19.90 92 ALA B O 1
ATOM 2630 N N . LYS B 1 93 ? 41.060 -37.630 25.816 1.00 20.49 93 LYS B N 1
ATOM 2631 C CA . LYS B 1 93 ? 40.041 -38.391 25.064 1.00 21.69 93 LYS B CA 1
ATOM 2632 C C . LYS B 1 93 ? 39.339 -37.462 24.142 1.00 20.78 93 LYS B C 1
ATOM 2633 O O . LYS B 1 93 ? 38.729 -37.929 23.240 1.00 22.61 93 LYS B O 1
ATOM 2639 N N . TYR B 1 94 ? 39.456 -36.155 24.327 1.00 20.38 94 TYR B N 1
ATOM 2640 C CA . TYR B 1 94 ? 38.665 -35.162 23.558 1.00 21.32 94 TYR B CA 1
ATOM 2641 C C . TYR B 1 94 ? 39.452 -34.146 22.747 1.00 20.48 94 TYR B C 1
ATOM 2642 O O . TYR B 1 94 ? 38.944 -33.650 21.811 1.00 22.53 94 TYR B O 1
ATOM 2651 N N . VAL B 1 95 ? 40.623 -33.724 23.193 1.00 21.05 95 VAL B N 1
ATOM 2652 C CA . VAL B 1 95 ? 41.353 -32.607 22.592 1.00 20.54 95 VAL B CA 1
ATOM 2653 C C . VAL B 1 95 ? 42.685 -33.136 22.026 1.00 19.77 95 VAL B C 1
ATOM 2654 O O . VAL B 1 95 ? 43.296 -34.034 22.588 1.00 17.43 95 VAL B O 1
ATOM 2658 N N . PHE B 1 96 ? 43.105 -32.532 20.908 1.00 19.13 96 PHE B N 1
ATOM 2659 C CA . PHE B 1 96 ? 44.386 -32.781 20.255 1.00 21.06 96 PHE B CA 1
ATOM 2660 C C . PHE B 1 96 ? 44.487 -34.215 19.794 1.00 22.00 96 PHE B C 1
ATOM 2661 O O . PHE B 1 96 ? 45.550 -34.811 19.906 1.00 24.14 96 PHE B O 1
ATOM 2669 N N . LYS B 1 97 ? 43.404 -34.795 19.314 1.00 23.74 97 LYS B N 1
ATOM 2670 C CA . LYS B 1 97 ? 43.358 -36.210 19.028 1.00 25.03 97 LYS B CA 1
ATOM 2671 C C . LYS B 1 97 ? 44.230 -36.520 17.781 1.00 26.23 97 LYS B C 1
ATOM 2672 O O . LYS B 1 97 ? 44.781 -37.600 17.688 1.00 28.33 97 LYS B O 1
ATOM 2678 N N . ASP B 1 98 ? 44.370 -35.580 16.863 1.00 27.04 98 ASP B N 1
ATOM 2679 C CA . ASP B 1 98 ? 45.082 -35.813 15.620 1.00 28.69 98 ASP B CA 1
ATOM 2680 C C . ASP B 1 98 ? 46.573 -35.450 15.697 1.00 29.67 98 ASP B C 1
ATOM 2681 O O . ASP B 1 98 ? 47.247 -35.394 14.654 1.00 30.71 98 ASP B O 1
ATOM 2686 N N . ALA B 1 99 ? 47.080 -35.181 16.913 1.00 29.09 99 ALA B N 1
ATOM 2687 C CA . ALA B 1 99 ? 48.496 -34.969 17.154 1.00 27.98 99 ALA B CA 1
ATOM 2688 C C . ALA B 1 99 ? 49.212 -36.321 16.957 1.00 28.20 99 ALA B C 1
ATOM 2689 O O . ALA B 1 99 ? 48.833 -37.332 17.602 1.00 27.29 99 ALA B O 1
ATOM 2691 N N . MET B 1 100 ? 50.235 -36.351 16.087 1.00 28.27 100 MET B N 1
ATOM 2692 C CA . MET B 1 100 ? 50.976 -37.584 15.842 1.00 27.63 100 MET B CA 1
ATOM 2693 C C . MET B 1 100 ? 51.805 -38.078 17.033 1.00 25.78 100 MET B C 1
ATOM 2694 O O . MET B 1 100 ? 51.897 -39.248 17.245 1.00 23.20 100 MET B O 1
ATOM 2699 N N . ARG B 1 101 ? 52.441 -37.179 17.785 1.00 25.31 101 ARG B N 1
ATOM 2700 C CA . ARG B 1 101 ? 53.231 -37.550 19.001 1.00 24.25 101 ARG B CA 1
ATOM 2701 C C . ARG B 1 101 ? 52.486 -37.099 20.275 1.00 22.98 101 ARG B C 1
ATOM 2702 O O . ARG B 1 101 ? 51.948 -36.023 20.350 1.00 21.81 101 ARG B O 1
ATOM 2710 N N . LYS B 1 102 ? 52.494 -37.951 21.273 1.00 22.53 102 LYS B N 1
ATOM 2711 C CA . LYS B 1 102 ? 51.664 -37.799 22.449 1.00 22.85 102 LYS B CA 1
ATOM 2712 C C . LYS B 1 102 ? 52.569 -37.954 23.685 1.00 21.58 102 LYS B C 1
ATOM 2713 O O . LYS B 1 102 ? 53.050 -39.029 23.993 1.00 21.24 102 LYS B O 1
ATOM 2719 N N . VAL B 1 103 ? 52.916 -36.836 24.295 1.00 20.62 103 VAL B N 1
ATOM 2720 C CA . VAL B 1 103 ? 53.824 -36.819 25.417 1.00 19.92 103 VAL B CA 1
ATOM 2721 C C . VAL B 1 103 ? 52.971 -36.676 26.687 1.00 19.79 103 VAL B C 1
ATOM 2722 O O . VAL B 1 103 ? 51.974 -35.956 26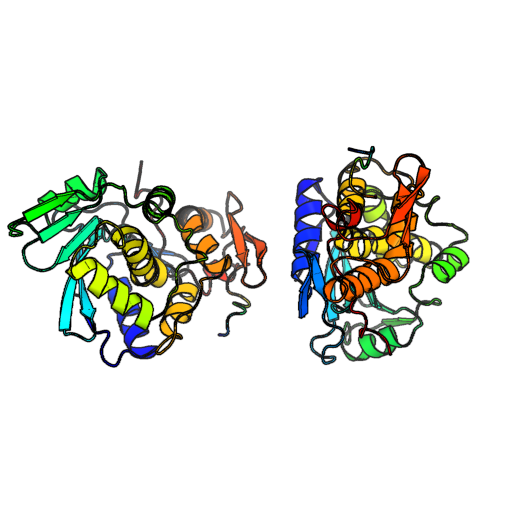.698 1.00 17.26 103 VAL B O 1
ATOM 2726 N N . THR B 1 104 ? 53.329 -37.449 27.719 1.00 19.82 104 THR B N 1
ATOM 2727 C CA . THR B 1 104 ? 52.846 -37.301 29.043 1.00 21.19 104 THR B CA 1
ATOM 2728 C C . THR B 1 104 ? 53.882 -36.599 29.900 1.00 22.50 104 THR B C 1
ATOM 2729 O O . THR B 1 104 ? 54.959 -37.140 30.127 1.00 24.36 104 THR B O 1
ATOM 2733 N N . LEU B 1 105 ? 53.573 -35.390 30.374 1.00 23.44 105 LEU B N 1
ATOM 2734 C CA . LEU B 1 105 ? 54.511 -34.654 31.197 1.00 24.15 105 LEU B CA 1
ATOM 2735 C C . LEU B 1 105 ? 54.756 -35.460 32.450 1.00 24.98 105 LEU B C 1
ATOM 2736 O O . LEU B 1 105 ? 53.912 -36.286 32.837 1.00 24.77 105 LEU B O 1
ATOM 2741 N N . PRO B 1 106 ? 55.971 -35.317 33.017 1.00 27.23 106 PRO B N 1
ATOM 2742 C CA . PRO B 1 106 ? 56.325 -36.165 34.156 1.00 27.88 106 PRO B CA 1
ATOM 2743 C C . PRO B 1 106 ? 55.784 -35.592 35.488 1.00 28.67 106 PRO B C 1
ATOM 2744 O O . PRO B 1 106 ? 56.246 -35.981 36.549 1.00 31.84 106 PRO B O 1
ATOM 2748 N N . TYR B 1 107 ? 54.819 -34.686 35.451 1.00 28.31 107 TYR B N 1
ATOM 2749 C CA . TYR B 1 107 ? 54.234 -34.122 36.678 1.00 28.03 107 TYR B CA 1
ATOM 2750 C C . TYR B 1 107 ? 52.739 -33.813 36.475 1.00 27.46 107 TYR B C 1
ATOM 2751 O O . TYR B 1 107 ? 52.268 -33.547 35.365 1.00 24.83 107 TYR B O 1
ATOM 2760 N N . SER B 1 108 ? 52.009 -33.891 37.585 1.00 28.42 108 SER B N 1
ATOM 2761 C CA . SER B 1 108 ? 50.717 -33.240 37.746 1.00 29.04 108 SER B CA 1
ATOM 2762 C C . SER B 1 108 ? 50.749 -31.671 37.611 1.00 29.03 108 SER B C 1
ATOM 2763 O O . SER B 1 108 ? 51.769 -31.024 37.755 1.00 30.10 108 SER B O 1
ATOM 2766 N N . GLY B 1 109 ? 49.603 -31.066 37.336 1.00 29.85 109 GLY B N 1
ATOM 2767 C CA . GLY B 1 109 ? 49.557 -29.653 37.079 1.00 29.32 109 GLY B CA 1
ATOM 2768 C C . GLY B 1 109 ? 49.471 -28.752 38.287 1.00 30.33 109 GLY B C 1
ATOM 2769 O O . GLY B 1 109 ? 48.944 -27.601 38.166 1.00 34.33 109 GLY B O 1
ATOM 2770 N N . ASN B 1 110 ? 50.012 -29.202 39.417 1.00 29.25 110 ASN B N 1
ATOM 2771 C CA . ASN B 1 110 ? 50.044 -28.391 40.640 1.00 27.80 110 ASN B CA 1
ATOM 2772 C C . ASN B 1 110 ? 51.394 -27.822 41.033 1.00 25.37 110 ASN B C 1
ATOM 2773 O O . ASN B 1 110 ? 52.462 -28.309 40.624 1.00 24.14 110 ASN B O 1
ATOM 2778 N N . TYR B 1 111 ? 51.322 -26.740 41.795 1.00 23.07 111 TYR B N 1
ATOM 2779 C CA . TYR B 1 111 ? 52.496 -25.910 42.067 1.00 22.59 111 TYR B CA 1
ATOM 2780 C C . TYR B 1 111 ? 53.574 -26.644 42.856 1.00 22.13 111 TYR B C 1
ATOM 2781 O O . TYR B 1 111 ? 54.690 -26.526 42.547 1.00 23.13 111 TYR B O 1
ATOM 2790 N N . GLU B 1 112 ? 53.245 -27.432 43.848 1.00 23.71 112 GLU B N 1
ATOM 2791 C CA . GLU B 1 112 ? 54.277 -28.081 44.670 1.00 24.18 112 GLU B CA 1
ATOM 2792 C C . GLU B 1 112 ? 55.101 -28.998 43.805 1.00 23.63 112 GLU B C 1
ATOM 2793 O O . GLU B 1 112 ? 56.272 -28.955 43.881 1.00 24.58 112 GLU B O 1
ATOM 2799 N N . ARG B 1 113 ? 54.462 -29.765 42.932 1.00 23.63 113 ARG B N 1
ATOM 2800 C CA . ARG B 1 113 ? 55.095 -30.660 42.003 1.00 23.66 113 ARG B CA 1
ATOM 2801 C C . ARG B 1 113 ? 55.809 -29.942 40.905 1.00 22.70 113 ARG B C 1
ATOM 2802 O O . ARG B 1 113 ? 56.810 -30.419 40.418 1.00 22.72 113 ARG B O 1
ATOM 2810 N N . LEU B 1 114 ? 55.244 -28.840 40.416 1.00 23.41 114 LEU B N 1
ATOM 2811 C CA . LEU B 1 114 ? 55.868 -28.067 39.340 1.00 22.17 114 LEU B CA 1
ATOM 2812 C C . LEU B 1 114 ? 57.112 -27.402 39.870 1.00 22.11 114 LEU B C 1
ATOM 2813 O O . LEU B 1 114 ? 58.119 -27.328 39.144 1.00 21.61 114 LEU B O 1
ATOM 2818 N N . GLN B 1 115 ? 57.059 -26.917 41.113 1.00 22.39 115 GLN B N 1
ATOM 2819 C CA . GLN B 1 115 ? 58.207 -26.197 41.715 1.00 23.82 115 GLN B CA 1
ATOM 2820 C C . GLN B 1 115 ? 59.330 -27.162 42.098 1.00 24.46 115 GLN B C 1
ATOM 2821 O O . GLN B 1 115 ? 60.445 -26.816 42.031 1.00 24.82 115 GLN B O 1
ATOM 2827 N N . THR B 1 116 ? 58.966 -28.351 42.568 1.00 27.65 116 THR B N 1
ATOM 2828 C CA . THR B 1 116 ? 59.863 -29.477 42.830 1.00 27.67 116 THR B CA 1
ATOM 2829 C C . THR B 1 116 ? 60.542 -29.782 41.516 1.00 28.76 116 THR B C 1
ATOM 2830 O O . THR B 1 116 ? 61.766 -29.779 41.436 1.00 31.00 116 THR B O 1
ATOM 2834 N N . ALA B 1 117 ? 59.756 -29.957 40.461 1.00 29.30 117 ALA B N 1
ATOM 2835 C CA . ALA B 1 117 ? 60.276 -30.307 39.159 1.00 29.18 117 ALA B CA 1
ATOM 2836 C C . ALA B 1 117 ? 61.102 -29.195 38.517 1.00 29.70 117 ALA B C 1
ATOM 2837 O O . ALA B 1 117 ? 62.044 -29.500 37.747 1.00 30.96 117 ALA B O 1
ATOM 2839 N N . ALA B 1 118 ? 60.816 -27.934 38.837 1.00 29.84 118 ALA B N 1
ATOM 2840 C CA . ALA B 1 118 ? 61.618 -26.800 38.296 1.00 30.04 118 ALA B CA 1
ATOM 2841 C C . ALA B 1 118 ? 62.893 -26.500 39.104 1.00 30.67 118 ALA B C 1
ATOM 2842 O O . ALA B 1 118 ? 63.718 -25.698 38.661 1.00 31.18 118 ALA B O 1
ATOM 2844 N N . GLY B 1 119 ? 63.023 -27.089 40.291 1.00 30.42 119 GLY B N 1
ATOM 2845 C CA . GLY B 1 119 ? 63.987 -26.629 41.279 1.00 30.86 119 GLY B CA 1
ATOM 2846 C C . GLY B 1 119 ? 63.825 -25.173 41.753 1.00 31.59 119 GLY B C 1
ATOM 2847 O O . GLY B 1 119 ? 64.742 -24.636 42.370 1.00 30.68 119 GLY B O 1
ATOM 2848 N N . LYS B 1 120 ? 62.629 -24.595 41.525 1.00 31.25 120 LYS B N 1
ATOM 2849 C CA . LYS B 1 120 ? 62.349 -23.138 41.581 1.00 30.53 120 LYS B CA 1
ATOM 2850 C C . LYS B 1 120 ? 60.929 -22.836 42.130 1.00 28.61 120 LYS B C 1
ATOM 2851 O O . LYS B 1 120 ? 59.990 -23.393 41.674 1.00 27.89 120 LYS B O 1
ATOM 2857 N N . ILE B 1 121 ? 60.801 -21.943 43.088 1.00 27.79 121 ILE B N 1
ATOM 2858 C CA . ILE B 1 121 ? 59.513 -21.499 43.624 1.00 26.78 121 ILE B CA 1
ATOM 2859 C C . ILE B 1 121 ? 59.014 -20.335 42.798 1.00 26.43 121 ILE B C 1
ATOM 2860 O O . ILE B 1 121 ? 59.819 -19.640 42.121 1.00 26.29 121 ILE B O 1
ATOM 2865 N N . ARG B 1 122 ? 57.695 -20.090 42.853 1.00 25.74 122 ARG B N 1
ATOM 2866 C CA . ARG B 1 122 ? 57.045 -19.149 41.914 1.00 25.44 122 ARG B CA 1
ATOM 2867 C C . ARG B 1 122 ? 57.601 -17.735 42.078 1.00 25.39 122 ARG B C 1
ATOM 2868 O O . ARG B 1 122 ? 57.728 -16.992 41.119 1.00 23.79 122 ARG B O 1
ATOM 2876 N N . GLU B 1 123 ? 57.858 -17.388 43.344 1.00 26.52 123 GLU B N 1
ATOM 2877 C CA . GLU B 1 123 ? 58.470 -16.133 43.770 1.00 26.73 123 GLU B CA 1
ATOM 2878 C C . GLU B 1 123 ? 59.852 -15.855 43.067 1.00 27.22 123 GLU B C 1
ATOM 2879 O O . GLU B 1 123 ? 60.278 -14.742 42.994 1.00 27.07 123 GLU B O 1
ATOM 2885 N N . ASN B 1 124 ? 60.487 -16.884 42.486 1.00 27.74 124 ASN B N 1
ATOM 2886 C CA . ASN B 1 124 ? 61.729 -16.747 41.748 1.00 26.31 124 ASN B CA 1
ATOM 2887 C C . ASN B 1 124 ? 61.630 -16.862 40.238 1.00 25.43 124 ASN B C 1
ATOM 2888 O O . ASN B 1 124 ? 62.625 -16.975 39.527 1.00 25.41 124 ASN B O 1
ATOM 2893 N N . ILE B 1 125 ? 60.417 -16.789 39.718 1.00 24.36 125 ILE B N 1
ATOM 2894 C CA . ILE B 1 125 ? 60.218 -16.959 38.321 1.00 23.48 125 ILE B CA 1
ATOM 2895 C C . ILE B 1 125 ? 59.559 -15.699 37.795 1.00 22.88 125 ILE B C 1
ATOM 2896 O O . ILE B 1 125 ? 58.506 -15.306 38.283 1.00 21.60 125 ILE B O 1
ATOM 2901 N N . PRO B 1 126 ? 60.184 -15.061 36.799 1.00 22.33 126 PRO B N 1
ATOM 2902 C CA . PRO B 1 126 ? 59.608 -13.849 36.381 1.00 22.38 126 PRO B CA 1
ATOM 2903 C C . PRO B 1 126 ? 58.343 -13.994 35.605 1.00 21.56 126 PRO B C 1
ATOM 2904 O O . PRO B 1 126 ? 58.128 -14.967 34.895 1.00 20.93 126 PRO B O 1
ATOM 2908 N N . LEU B 1 127 ? 57.543 -12.960 35.725 1.00 22.27 127 LEU B N 1
ATOM 2909 C CA . LEU B 1 127 ? 56.314 -12.865 35.013 1.00 23.19 127 LEU B CA 1
ATOM 2910 C C . LEU B 1 127 ? 56.363 -11.557 34.308 1.00 23.69 127 LEU B C 1
ATOM 2911 O O . LEU B 1 127 ? 57.221 -10.785 34.608 1.00 24.79 127 LEU B O 1
ATOM 2916 N N . GLY B 1 128 ? 55.402 -11.339 33.406 1.00 23.21 128 GLY B N 1
ATOM 2917 C CA . GLY B 1 128 ? 55.333 -10.243 32.511 1.00 22.16 128 GLY B CA 1
ATOM 2918 C C . GLY B 1 128 ? 55.079 -10.826 31.129 1.00 22.37 128 GLY B C 1
ATOM 2919 O O . GLY B 1 128 ? 55.212 -12.054 30.891 1.00 21.94 128 GLY B O 1
ATOM 2920 N N . LEU B 1 129 ? 54.719 -9.951 30.208 1.00 20.99 129 LEU B N 1
ATOM 2921 C CA . LEU B 1 129 ? 54.470 -10.356 28.835 1.00 21.01 129 LEU B CA 1
ATOM 2922 C C . LEU B 1 129 ? 55.664 -10.970 28.057 1.00 20.56 129 LEU B C 1
ATOM 2923 O O . LEU B 1 129 ? 55.464 -11.918 27.307 1.00 16.31 129 LEU B O 1
ATOM 2928 N N . PRO B 1 130 ? 56.889 -10.383 28.214 1.00 20.78 130 PRO B N 1
ATOM 2929 C CA . PRO B 1 130 ? 58.096 -11.023 27.726 1.00 20.83 130 PRO B CA 1
ATOM 2930 C C . PRO B 1 130 ? 58.356 -12.393 28.388 1.00 21.27 130 PRO B C 1
ATOM 2931 O O . PRO B 1 130 ? 58.857 -13.281 27.667 1.00 19.82 130 PRO B O 1
ATOM 2935 N N . ALA B 1 131 ? 58.062 -12.560 29.707 1.00 19.63 131 ALA B N 1
ATOM 2936 C CA . ALA B 1 131 ? 58.171 -13.890 30.361 1.00 19.87 131 ALA B CA 1
ATOM 2937 C C . ALA B 1 131 ? 57.203 -14.903 29.692 1.00 19.74 131 ALA B C 1
ATOM 2938 O O . ALA B 1 131 ? 57.509 -16.085 29.491 1.00 19.49 131 ALA B O 1
ATOM 2940 N N . LEU B 1 132 ? 56.077 -14.386 29.265 1.00 19.31 132 LEU B N 1
ATOM 2941 C CA . LEU B 1 132 ? 55.088 -15.184 28.685 1.00 19.74 132 LEU B CA 1
ATOM 2942 C C . LEU B 1 132 ? 55.587 -15.561 27.346 1.00 20.70 132 LEU B C 1
ATOM 2943 O O . LEU B 1 132 ? 55.404 -16.728 26.917 1.00 20.19 132 LEU B O 1
ATOM 2948 N N . ASP B 1 133 ? 56.202 -14.583 26.650 1.00 20.99 133 ASP B N 1
ATOM 2949 C CA . ASP B 1 133 ? 56.760 -14.886 25.327 1.00 20.30 133 ASP B CA 1
ATOM 2950 C C . ASP B 1 133 ? 57.798 -15.980 25.478 1.00 19.18 133 ASP B C 1
ATOM 2951 O O . ASP B 1 133 ? 57.795 -16.855 24.689 1.00 17.45 133 ASP B O 1
ATOM 2956 N N . SER B 1 134 ? 58.662 -15.935 26.496 1.00 19.37 134 SER B N 1
ATOM 2957 C CA . SER B 1 134 ? 59.742 -16.945 26.607 1.00 20.66 134 SER B CA 1
ATOM 2958 C C . SER B 1 134 ? 59.200 -18.344 26.881 1.00 20.58 134 SER B C 1
ATOM 2959 O O . SER B 1 134 ? 59.825 -19.346 26.462 1.00 19.39 134 SER B O 1
ATOM 2962 N N . ALA B 1 135 ? 58.097 -18.386 27.657 1.00 20.46 135 ALA B N 1
ATOM 2963 C CA . ALA B 1 135 ? 57.462 -19.615 28.098 1.00 19.77 135 ALA B CA 1
ATOM 2964 C C . ALA B 1 135 ? 56.905 -20.344 26.930 1.00 19.84 135 ALA B C 1
ATOM 2965 O O . ALA B 1 135 ? 57.033 -21.536 26.832 1.00 19.03 135 ALA B O 1
ATOM 2967 N N . ILE B 1 136 ? 56.238 -19.616 26.060 1.00 19.29 136 ILE B N 1
ATOM 2968 C CA . ILE B 1 136 ? 55.666 -20.181 24.859 1.00 19.08 136 ILE B CA 1
ATOM 2969 C C . ILE B 1 136 ? 56.717 -20.829 23.943 1.00 19.11 136 ILE B C 1
ATOM 2970 O O . ILE B 1 136 ? 56.474 -21.881 23.353 1.00 17.90 136 ILE B O 1
ATOM 2975 N N . THR B 1 137 ? 57.834 -20.123 23.747 1.00 19.54 137 THR B N 1
ATOM 2976 C CA . THR B 1 137 ? 58.996 -20.584 22.987 1.00 19.82 137 THR B CA 1
ATOM 2977 C C . THR B 1 137 ? 59.546 -21.805 23.618 1.00 19.56 137 THR B C 1
ATOM 2978 O O . THR B 1 137 ? 59.750 -22.779 22.946 1.00 20.42 137 THR B O 1
ATOM 2982 N N . THR B 1 138 ? 59.788 -21.753 24.928 1.00 20.69 138 THR B N 1
ATOM 2983 C CA . THR B 1 138 ? 60.219 -22.937 25.718 1.00 20.06 138 THR B CA 1
ATOM 2984 C C . THR B 1 138 ? 59.319 -24.199 25.596 1.00 22.09 138 THR B C 1
ATOM 2985 O O . THR B 1 138 ? 59.855 -25.382 25.546 1.00 21.12 138 THR B O 1
ATOM 2989 N N . LEU B 1 139 ? 57.980 -23.961 25.545 1.00 20.07 139 LEU B N 1
ATOM 2990 C CA . LEU B 1 139 ? 57.026 -25.023 25.415 1.00 20.34 139 LEU B CA 1
ATOM 2991 C C . LEU B 1 139 ? 56.861 -25.453 23.952 1.00 20.82 139 LEU B C 1
ATOM 2992 O O . LEU B 1 139 ? 56.488 -26.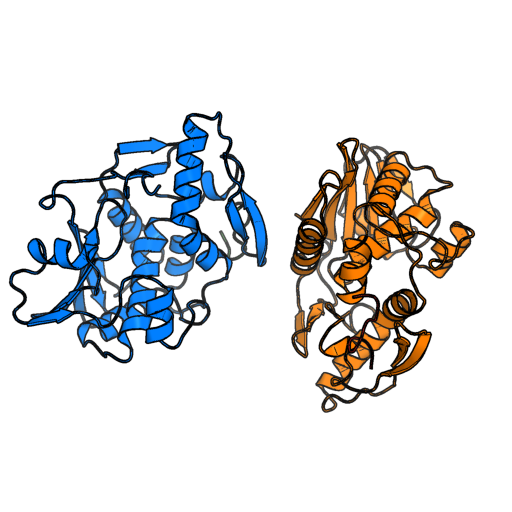565 23.68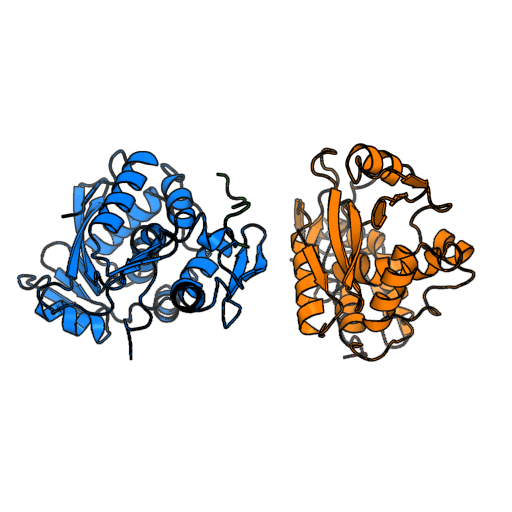5 1.00 21.23 139 LEU B O 1
ATOM 2997 N N . PHE B 1 140 ? 57.115 -24.554 22.997 1.00 21.91 140 PHE B N 1
ATOM 2998 C CA . PHE B 1 140 ? 56.956 -24.882 21.576 1.00 22.30 140 PHE B CA 1
ATOM 2999 C C . PHE B 1 140 ? 58.057 -25.803 21.100 1.00 22.25 140 PHE B C 1
ATOM 3000 O O . PHE B 1 140 ? 57.844 -26.598 20.252 1.00 22.82 140 PHE B O 1
ATOM 3008 N N . TYR B 1 141 ? 59.216 -25.691 21.688 1.00 23.44 141 TYR B N 1
ATOM 3009 C CA . TYR B 1 141 ? 60.359 -26.577 21.390 1.00 25.62 141 TYR B CA 1
ATOM 3010 C C . TYR B 1 141 ? 60.461 -27.748 22.373 1.00 27.31 141 TYR B C 1
ATOM 3011 O O . TYR B 1 141 ? 61.176 -28.715 22.070 1.00 32.07 141 TYR B O 1
ATOM 3020 N N . TYR B 1 142 ? 59.631 -27.723 23.420 1.00 27.28 142 TYR B N 1
ATOM 3021 C CA . TYR B 1 142 ? 59.670 -28.553 24.601 1.00 27.96 142 TYR B CA 1
ATOM 3022 C C . TYR B 1 142 ? 61.110 -28.844 25.048 1.00 30.08 142 TYR B C 1
ATOM 3023 O O . TYR B 1 142 ? 61.621 -29.937 24.911 1.00 28.14 142 TYR B O 1
ATOM 3032 N N . ASN B 1 143 ? 61.793 -27.761 25.494 1.00 33.82 143 ASN B N 1
ATOM 3033 C CA . ASN B 1 143 ? 62.882 -27.880 26.454 1.00 34.72 143 ASN B CA 1
ATOM 3034 C C . ASN B 1 143 ? 62.219 -28.636 27.568 1.00 36.44 143 ASN B C 1
ATOM 3035 O O . ASN B 1 143 ? 61.328 -28.022 28.219 1.00 38.88 143 ASN B O 1
ATOM 3040 N N . ALA B 1 144 ? 62.589 -29.884 27.809 1.00 35.16 144 ALA B N 1
ATOM 3041 C CA . ALA B 1 144 ? 62.078 -30.583 28.970 1.00 35.09 144 ALA B CA 1
ATOM 3042 C C . ALA B 1 144 ? 62.581 -30.027 30.322 1.00 35.62 144 ALA B C 1
ATOM 3043 O O . ALA B 1 144 ? 61.962 -30.197 31.399 1.00 35.30 144 ALA B O 1
ATOM 3045 N N . ASN B 1 145 ? 63.742 -29.400 30.258 1.00 35.60 145 ASN B N 1
ATOM 3046 C CA . ASN B 1 145 ? 64.462 -28.959 31.441 1.00 35.08 145 ASN B CA 1
ATOM 3047 C C . ASN B 1 145 ? 63.982 -27.618 31.881 1.00 33.49 145 ASN B C 1
ATOM 3048 O O . ASN B 1 145 ? 64.151 -27.248 33.041 1.00 32.50 145 ASN B O 1
ATOM 3053 N N . SER B 1 146 ? 63.363 -26.921 30.927 1.00 31.98 146 SER B N 1
ATOM 3054 C CA . SER B 1 146 ? 62.871 -25.632 31.151 1.00 29.92 146 SER B CA 1
ATOM 3055 C C . SER B 1 146 ? 61.336 -25.608 31.231 1.00 28.77 146 SER B C 1
ATOM 3056 O O . SER B 1 146 ? 60.774 -24.546 31.459 1.00 27.62 146 SER B O 1
ATOM 3059 N N . ALA B 1 147 ? 60.688 -26.778 31.072 1.00 25.94 147 ALA B N 1
ATOM 3060 C CA . ALA B 1 147 ? 59.272 -26.836 30.749 1.00 25.24 147 ALA B CA 1
ATOM 3061 C C . ALA B 1 147 ? 58.367 -26.577 31.986 1.00 23.97 147 ALA B C 1
ATOM 3062 O O . ALA B 1 147 ? 57.390 -25.897 31.843 1.00 22.29 147 ALA B O 1
ATOM 3064 N N . ALA B 1 148 ? 58.766 -27.058 33.157 1.00 22.94 148 ALA B N 1
ATOM 3065 C CA . ALA B 1 148 ? 58.031 -26.898 34.404 1.00 23.36 148 ALA B CA 1
ATOM 3066 C C . ALA B 1 148 ? 57.935 -25.442 34.792 1.00 23.01 148 ALA B C 1
ATOM 3067 O O . ALA B 1 148 ? 56.895 -24.994 35.195 1.00 22.68 148 ALA B O 1
ATOM 3069 N N . SER B 1 149 ? 58.991 -24.676 34.626 1.00 22.98 149 SER B N 1
ATOM 3070 C CA . SER B 1 149 ? 58.912 -23.317 35.097 1.00 21.72 149 SER B CA 1
ATOM 3071 C C . SER B 1 149 ? 58.158 -22.451 34.107 1.00 21.57 149 SER B C 1
ATOM 3072 O O . SER B 1 149 ? 57.545 -21.452 34.518 1.00 21.40 149 SER B O 1
ATOM 3075 N N . ALA B 1 150 ? 58.285 -22.800 32.818 1.00 19.41 150 ALA B N 1
ATOM 3076 C CA . ALA B 1 150 ? 57.525 -22.195 31.786 1.00 18.50 150 ALA B CA 1
ATOM 3077 C C . ALA B 1 150 ? 56.038 -22.500 31.924 1.00 16.93 150 ALA B C 1
ATOM 3078 O O . ALA B 1 150 ? 55.236 -21.644 31.552 1.00 15.62 150 ALA B O 1
ATOM 3080 N N . LEU B 1 151 ? 55.683 -23.707 32.397 1.00 15.33 151 LEU B N 1
ATOM 3081 C CA . LEU B 1 151 ? 54.286 -24.052 32.694 1.00 15.74 151 LEU B CA 1
ATOM 3082 C C . LEU B 1 151 ? 53.690 -23.169 33.806 1.00 16.06 151 LEU B C 1
ATOM 3083 O O . LEU B 1 151 ? 52.518 -22.788 33.722 1.00 16.51 151 LEU B O 1
ATOM 3088 N N . MET B 1 152 ? 54.504 -22.880 34.856 1.00 16.33 152 MET B N 1
ATOM 3089 C CA . MET B 1 152 ? 54.112 -21.987 35.935 1.00 14.67 152 MET B CA 1
ATOM 3090 C C . MET B 1 152 ? 53.883 -20.602 35.438 1.00 13.40 152 MET B C 1
ATOM 3091 O O . MET B 1 152 ? 52.998 -19.937 35.969 1.00 11.74 152 MET B O 1
ATOM 3096 N N . VAL B 1 153 ? 54.685 -20.160 34.453 1.00 13.49 153 VAL B N 1
ATOM 3097 C CA . VAL B 1 153 ? 54.520 -18.888 33.849 1.00 14.03 153 VAL B CA 1
ATOM 3098 C C . VAL B 1 153 ? 53.203 -18.839 33.075 1.00 14.46 153 VAL B C 1
ATOM 3099 O O . VAL B 1 153 ? 52.407 -17.878 33.221 1.00 12.80 153 VAL B O 1
ATOM 3103 N N . LEU B 1 154 ? 53.006 -19.865 32.232 1.00 15.17 154 LEU B N 1
ATOM 3104 C CA . LEU B 1 154 ? 51.821 -19.997 31.422 1.00 14.99 154 LEU B CA 1
ATOM 3105 C C . LEU B 1 154 ? 50.595 -20.003 32.321 1.00 15.45 154 LEU B C 1
ATOM 3106 O O . LEU B 1 154 ? 49.627 -19.280 32.082 1.00 16.33 154 LEU B O 1
ATOM 3111 N N . ILE B 1 155 ? 50.615 -20.846 33.336 1.00 15.07 155 ILE B N 1
ATOM 3112 C CA . ILE B 1 155 ? 49.505 -20.943 34.265 1.00 14.79 155 ILE B CA 1
ATOM 3113 C C . ILE B 1 155 ? 49.125 -19.603 34.880 1.00 14.92 155 ILE B C 1
ATOM 3114 O O . ILE B 1 155 ? 47.936 -19.218 34.886 1.00 13.62 155 ILE B O 1
ATOM 3119 N N . GLN B 1 156 ? 50.124 -18.861 35.384 1.00 14.77 156 GLN B N 1
ATOM 3120 C CA . GLN B 1 156 ? 49.781 -17.670 36.140 1.00 14.63 156 GLN B CA 1
ATOM 3121 C C . GLN B 1 156 ? 49.267 -16.557 35.206 1.00 14.04 156 GLN B C 1
ATOM 3122 O O . GLN B 1 156 ? 48.477 -15.683 35.596 1.00 13.55 156 GLN B O 1
ATOM 3128 N N . SER B 1 157 ? 49.720 -16.637 33.961 1.00 13.62 157 SER B N 1
ATOM 3129 C CA . SER B 1 157 ? 49.451 -15.701 32.937 1.00 14.34 157 SER B CA 1
ATOM 3130 C C . SER B 1 157 ? 48.110 -15.914 32.233 1.00 15.30 157 SER B C 1
ATOM 3131 O O . SER B 1 157 ? 47.613 -15.054 31.506 1.00 16.91 157 SER B O 1
ATOM 3134 N N . THR B 1 158 ? 47.520 -17.079 32.436 1.00 16.89 158 THR B N 1
ATOM 3135 C CA . THR B 1 158 ? 46.194 -17.433 31.886 1.00 16.45 158 THR B CA 1
ATOM 3136 C C . THR B 1 158 ? 45.234 -17.685 33.067 1.00 16.98 158 THR B C 1
ATOM 3137 O O . THR B 1 158 ? 44.490 -16.800 33.468 1.00 18.09 158 THR B O 1
ATOM 3141 N N . SER B 1 159 ? 45.289 -18.900 33.599 1.00 18.10 159 SER B N 1
ATOM 3142 C CA . SER B 1 159 ? 44.438 -19.399 34.704 1.00 15.97 159 SER B CA 1
ATOM 3143 C C . SER B 1 159 ? 44.303 -18.369 35.806 1.00 16.22 159 SER B C 1
ATOM 3144 O O . SER B 1 159 ? 43.186 -17.983 36.194 1.00 17.79 159 SER B O 1
ATOM 3147 N N . GLU B 1 160 ? 45.441 -17.902 36.299 1.00 15.46 160 GLU B N 1
ATOM 3148 C CA . GLU B 1 160 ? 45.496 -17.069 37.503 1.00 13.26 160 GLU B CA 1
ATOM 3149 C C . GLU B 1 160 ? 45.082 -15.654 37.287 1.00 12.66 160 GLU B C 1
ATOM 3150 O O . GLU B 1 160 ? 44.355 -15.076 38.108 1.00 11.34 160 GLU B O 1
ATOM 3156 N N . ALA B 1 161 ? 45.573 -15.070 36.189 1.00 13.59 161 ALA B N 1
ATOM 3157 C CA . ALA B 1 161 ? 45.107 -13.803 35.692 1.00 12.71 161 ALA B CA 1
ATOM 3158 C C . ALA B 1 161 ? 43.578 -13.720 35.506 1.00 13.63 161 ALA B C 1
ATOM 3159 O O . ALA B 1 161 ? 42.937 -12.706 35.961 1.00 14.07 161 ALA B O 1
ATOM 3161 N N . ALA B 1 162 ? 42.983 -14.740 34.835 1.00 12.83 162 ALA B N 1
ATOM 3162 C CA . ALA B 1 162 ? 41.501 -14.896 34.755 1.00 10.99 162 ALA B CA 1
ATOM 3163 C C . ALA B 1 162 ? 40.743 -14.925 36.102 1.00 10.90 162 ALA B C 1
ATOM 3164 O O . ALA B 1 162 ? 39.645 -14.352 36.228 1.00 9.26 162 ALA B O 1
ATOM 3166 N N . ARG B 1 163 ? 41.325 -15.562 37.110 1.00 11.03 163 ARG B N 1
ATOM 3167 C CA . ARG B 1 163 ? 40.700 -15.668 38.506 1.00 11.13 163 ARG B CA 1
ATOM 3168 C C . ARG B 1 163 ? 40.752 -14.381 39.391 1.00 11.36 163 ARG B C 1
ATOM 3169 O O . ARG B 1 163 ? 39.912 -14.134 40.291 1.00 9.36 163 ARG B O 1
ATOM 3177 N N . TYR B 1 164 ? 41.815 -13.611 39.175 1.00 12.21 164 TYR B N 1
ATOM 3178 C CA . TYR B 1 164 ? 42.044 -12.394 39.930 1.00 11.95 164 TYR B CA 1
ATOM 3179 C C . TYR B 1 164 ? 42.474 -11.252 39.023 1.00 12.71 164 TYR B C 1
ATOM 3180 O O . TYR B 1 164 ? 43.568 -11.333 38.378 1.00 11.38 164 TYR B O 1
ATOM 3189 N N . LYS B 1 165 ? 41.623 -10.211 38.987 1.00 12.93 165 LYS B N 1
ATOM 3190 C CA . LYS B 1 165 ? 41.990 -8.906 38.469 1.00 16.04 165 LYS B CA 1
ATOM 3191 C C . LYS B 1 165 ? 43.416 -8.384 38.955 1.00 16.79 165 LYS B C 1
ATOM 3192 O O . LYS B 1 165 ? 44.153 -7.817 38.173 1.00 16.49 165 LYS B O 1
ATOM 3198 N N . PHE B 1 166 ? 43.765 -8.529 40.225 1.00 16.00 166 PHE B N 1
ATOM 3199 C CA . PHE B 1 166 ? 45.081 -8.054 40.639 1.00 16.50 166 PHE B CA 1
ATOM 3200 C C . PHE B 1 166 ? 46.250 -8.700 39.818 1.00 17.47 166 PHE B C 1
ATOM 3201 O O . PHE B 1 166 ? 47.244 -7.995 39.475 1.00 13.85 166 PHE B O 1
ATOM 3209 N N . ILE B 1 167 ? 46.123 -10.034 39.588 1.00 16.63 167 ILE B N 1
ATOM 3210 C CA . ILE B 1 167 ? 47.123 -10.790 38.825 1.00 17.15 167 ILE B CA 1
ATOM 3211 C C . ILE B 1 167 ? 47.196 -10.351 37.361 1.00 17.01 167 ILE B C 1
ATOM 3212 O O . ILE B 1 167 ? 48.284 -10.183 36.794 1.00 16.78 167 ILE B O 1
ATOM 3217 N N . GLU B 1 168 ? 46.023 -10.175 36.757 1.00 18.62 168 GLU B N 1
ATOM 3218 C CA . GLU B 1 168 ? 45.881 -9.679 35.380 1.00 18.94 168 GLU B CA 1
ATOM 3219 C C . GLU B 1 168 ? 46.605 -8.329 35.264 1.00 18.63 168 GLU B C 1
ATOM 3220 O O . GLU B 1 168 ? 47.436 -8.202 34.426 1.00 17.31 168 GLU B O 1
ATOM 3226 N N . GLN B 1 169 ? 46.281 -7.353 36.116 1.00 19.42 169 GLN B N 1
ATOM 3227 C CA . GLN B 1 169 ? 46.894 -6.042 36.076 1.00 21.18 169 GLN B CA 1
ATOM 3228 C C . GLN B 1 169 ? 48.411 -6.028 36.201 1.00 20.28 169 GLN B C 1
ATOM 3229 O O . GLN B 1 169 ? 49.073 -5.268 35.514 1.00 18.31 169 GLN B O 1
ATOM 3235 N N . GLN B 1 170 ? 48.908 -6.843 37.108 1.00 19.99 170 GLN B N 1
ATOM 3236 C CA . GLN B 1 170 ? 50.296 -6.941 37.409 1.00 21.00 170 GLN B CA 1
ATOM 3237 C C . GLN B 1 170 ? 51.128 -7.478 36.273 1.00 20.63 170 GLN B C 1
ATOM 3238 O O . GLN B 1 170 ? 52.129 -6.961 35.952 1.00 20.85 170 GLN B O 1
ATOM 3244 N N . ILE B 1 171 ? 50.652 -8.517 35.647 1.00 21.91 171 ILE B N 1
ATOM 3245 C CA . ILE B 1 171 ? 51.311 -9.160 34.528 1.00 21.54 171 ILE B CA 1
ATOM 3246 C C . ILE B 1 171 ? 51.180 -8.291 33.299 1.00 21.00 171 ILE B C 1
ATOM 3247 O O . ILE B 1 171 ? 52.140 -8.078 32.604 1.00 19.05 171 ILE B O 1
ATOM 3252 N N . GLY B 1 172 ? 49.975 -7.805 33.051 1.00 21.83 172 GLY B N 1
ATOM 3253 C CA . GLY B 1 172 ? 49.694 -6.888 31.956 1.00 22.79 172 GLY B CA 1
ATOM 3254 C C . GLY B 1 172 ? 50.397 -5.560 31.972 1.00 24.16 172 GLY B C 1
ATOM 3255 O O . GLY B 1 172 ? 50.546 -4.937 30.897 1.00 26.04 172 GLY B O 1
ATOM 3256 N N . LYS B 1 173 ? 50.777 -5.068 33.163 1.00 26.29 173 LYS B N 1
ATOM 3257 C CA . LYS B 1 173 ? 51.581 -3.806 33.327 1.00 27.03 173 LYS B CA 1
ATOM 3258 C C . LYS B 1 173 ? 53.083 -3.953 32.895 1.00 27.88 173 LYS B C 1
ATOM 3259 O O . LYS B 1 173 ? 53.750 -2.946 32.581 1.00 28.74 173 LYS B O 1
ATOM 3265 N N . ARG B 1 174 ? 53.616 -5.182 32.914 1.00 27.36 174 ARG B N 1
ATOM 3266 C CA . ARG B 1 174 ? 54.949 -5.467 32.377 1.00 27.83 174 ARG B CA 1
ATOM 3267 C C . ARG B 1 174 ? 54.863 -5.913 30.925 1.00 28.09 174 ARG B C 1
ATOM 3268 O O . ARG B 1 174 ? 54.718 -7.143 30.612 1.00 27.30 174 ARG B O 1
ATOM 3276 N N . VAL B 1 175 ? 54.949 -4.903 30.065 1.00 28.39 175 VAL B N 1
ATOM 3277 C CA . VAL B 1 175 ? 54.808 -5.019 28.617 1.00 29.87 175 VAL B CA 1
ATOM 3278 C C . VAL B 1 175 ? 56.208 -5.269 28.038 1.00 30.36 175 VAL B C 1
ATOM 3279 O O . VAL B 1 175 ? 56.391 -6.199 27.242 1.00 29.59 175 VAL B O 1
ATOM 3283 N N . ASP B 1 176 ? 57.181 -4.492 28.537 1.00 31.28 176 ASP B N 1
ATOM 3284 C CA . ASP B 1 176 ? 58.619 -4.572 28.137 1.00 32.77 176 ASP B CA 1
ATOM 3285 C C . ASP B 1 176 ? 59.536 -5.112 29.190 1.00 32.78 176 ASP B C 1
ATOM 3286 O O . ASP B 1 176 ? 60.730 -5.224 28.944 1.00 34.93 176 ASP B O 1
ATOM 3291 N N . LYS B 1 177 ? 59.051 -5.341 30.397 1.00 32.29 177 LYS B N 1
ATOM 3292 C CA . LYS B 1 177 ? 59.916 -5.838 31.424 1.00 32.03 177 LYS B CA 1
ATOM 3293 C C . LYS B 1 177 ? 59.218 -7.007 32.046 1.00 29.69 177 LYS B C 1
ATOM 3294 O O . LYS B 1 177 ? 58.080 -7.275 31.735 1.00 28.07 177 LYS B O 1
ATOM 3300 N N . THR B 1 178 ? 59.972 -7.738 32.842 1.00 28.21 178 THR B N 1
ATOM 3301 C CA . THR B 1 178 ? 59.464 -8.754 33.696 1.00 27.28 178 THR B CA 1
ATOM 3302 C C . THR B 1 178 ? 59.620 -8.339 35.181 1.00 27.23 178 THR B C 1
ATOM 3303 O O . THR B 1 178 ? 60.423 -7.453 35.525 1.00 25.09 178 THR B O 1
ATOM 3307 N N . PHE B 1 179 ? 58.867 -9.030 36.035 1.00 26.32 179 PHE B N 1
ATOM 3308 C CA . PHE B 1 179 ? 58.892 -8.836 37.485 1.00 26.81 179 PHE B CA 1
ATOM 3309 C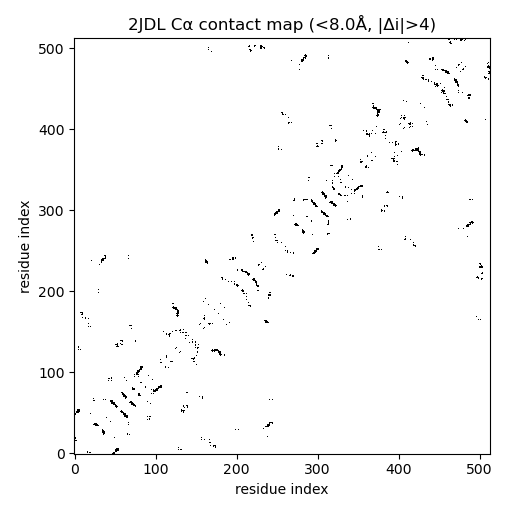 C . PHE B 1 179 ? 58.785 -10.169 38.255 1.00 27.02 179 PHE B C 1
ATOM 3310 O O . PHE B 1 179 ? 58.271 -11.181 37.732 1.00 27.43 179 PHE B O 1
ATOM 3318 N N . LEU B 1 180 ? 59.270 -10.145 39.486 1.00 26.98 180 LEU B N 1
ATOM 3319 C CA . LEU B 1 180 ? 59.189 -11.251 40.381 1.00 27.80 180 LEU B CA 1
ATOM 3320 C C . LEU B 1 180 ? 57.887 -11.102 41.189 1.00 28.26 180 LEU B C 1
ATOM 3321 O O . LEU B 1 180 ? 57.676 -10.078 41.842 1.00 28.37 180 LEU B O 1
ATOM 3326 N N . PRO B 1 181 ? 56.998 -12.125 41.120 1.00 28.02 181 PRO B N 1
ATOM 3327 C CA . PRO B 1 181 ? 55.672 -11.992 41.745 1.00 26.68 181 PRO B CA 1
ATOM 3328 C C . PRO B 1 181 ? 55.767 -12.013 43.241 1.00 25.19 181 PRO B C 1
ATOM 3329 O O . PRO B 1 181 ? 56.556 -12.791 43.786 1.00 24.92 181 PRO B O 1
ATOM 3333 N N . SER B 1 182 ? 54.920 -11.210 43.884 1.00 24.32 182 SER B N 1
ATOM 3334 C CA . SER B 1 182 ? 55.016 -10.974 45.351 1.00 24.25 182 SER B CA 1
ATOM 3335 C C . SER B 1 182 ? 54.315 -12.120 46.052 1.00 23.86 182 SER B C 1
ATOM 3336 O O . SER B 1 182 ? 53.581 -12.929 45.387 1.00 22.31 182 SER B O 1
ATOM 3339 N N . LEU B 1 183 ? 54.516 -12.193 47.367 1.00 22.68 183 LEU B N 1
ATOM 3340 C CA . LEU B 1 183 ? 53.709 -13.109 48.193 1.00 23.16 183 LEU B CA 1
ATOM 3341 C C . LEU B 1 183 ? 52.180 -12.872 48.066 1.00 21.81 183 LEU B C 1
ATOM 3342 O O . LEU B 1 183 ? 51.380 -13.824 48.261 1.00 20.35 183 LEU B O 1
ATOM 3347 N N . ALA B 1 184 ? 51.804 -11.634 47.719 1.00 20.21 184 ALA B N 1
ATOM 3348 C CA . ALA B 1 184 ? 50.404 -11.287 47.531 1.00 20.03 184 ALA B CA 1
ATOM 3349 C C . ALA B 1 184 ? 49.816 -12.087 46.391 1.00 19.10 184 ALA B C 1
ATOM 3350 O O . ALA B 1 184 ? 48.796 -12.667 46.542 1.00 17.86 184 ALA B O 1
ATOM 3352 N N . ILE B 1 185 ? 50.506 -12.119 45.248 1.00 19.11 185 ILE B N 1
ATOM 3353 C CA . ILE B 1 185 ? 50.069 -12.903 44.074 1.00 18.46 185 ILE B CA 1
ATOM 3354 C C . ILE B 1 185 ? 49.997 -14.367 44.405 1.00 17.56 185 ILE B C 1
ATOM 3355 O O . ILE B 1 185 ? 48.973 -15.020 44.086 1.00 14.36 185 ILE B O 1
ATOM 3360 N N . ILE B 1 186 ? 51.064 -14.850 45.071 1.00 16.14 186 ILE B N 1
ATOM 3361 C CA . ILE B 1 186 ? 51.148 -16.250 45.504 1.00 16.86 186 ILE B CA 1
ATOM 3362 C C . ILE B 1 186 ? 50.021 -16.625 46.473 1.00 16.73 186 ILE B C 1
ATOM 3363 O O . ILE B 1 186 ? 49.414 -17.654 46.322 1.00 16.43 186 ILE B O 1
ATOM 3368 N N . SER B 1 187 ? 49.642 -15.757 47.381 1.00 17.53 187 SER B N 1
ATOM 3369 C CA . SER B 1 187 ? 48.603 -16.180 48.302 1.00 18.06 187 SER B CA 1
ATOM 3370 C C . SER B 1 187 ? 47.251 -16.145 47.680 1.00 17.85 187 SER B C 1
ATOM 3371 O O . SER B 1 187 ? 46.427 -16.982 48.081 1.00 18.77 187 SER B O 1
ATOM 3374 N N . LEU B 1 188 ? 46.979 -15.184 46.766 1.00 17.08 188 LEU B N 1
ATOM 3375 C CA . LEU B 1 188 ? 45.725 -15.239 45.985 1.00 15.99 188 LEU B CA 1
ATOM 3376 C C . LEU B 1 188 ? 45.562 -16.575 45.185 1.00 15.81 188 LEU B C 1
ATOM 3377 O O . LEU B 1 188 ? 44.509 -17.265 45.252 1.00 14.08 188 LEU B O 1
ATOM 3382 N N . GLU B 1 189 ? 46.639 -16.924 44.471 1.00 15.07 189 GLU B N 1
ATOM 3383 C CA . GLU B 1 189 ? 46.737 -18.218 43.835 1.00 15.36 189 GLU B CA 1
ATOM 3384 C C . GLU B 1 189 ? 46.432 -19.341 44.791 1.00 13.90 189 GLU B C 1
ATOM 3385 O O . GLU B 1 189 ? 45.647 -20.271 44.424 1.00 12.26 189 GLU B O 1
ATOM 3391 N N . ASN B 1 190 ? 47.144 -19.347 45.918 1.00 14.04 190 ASN B N 1
ATOM 3392 C CA . ASN B 1 190 ? 47.031 -20.460 46.846 1.00 16.77 190 ASN B CA 1
ATOM 3393 C C . ASN B 1 190 ? 45.645 -20.567 47.490 1.00 16.27 190 ASN B C 1
ATOM 3394 O O . ASN B 1 190 ? 45.310 -21.590 47.995 1.00 15.56 190 ASN B O 1
ATOM 3399 N N . SER B 1 191 ? 44.902 -19.479 47.475 1.00 16.02 191 SER B N 1
ATOM 3400 C CA . SER B 1 191 ? 43.713 -19.334 48.296 1.00 16.49 191 SER B CA 1
ATOM 3401 C C . SER B 1 191 ? 42.437 -19.416 47.432 1.00 15.70 191 SER B C 1
ATOM 3402 O O . SER B 1 191 ? 41.329 -19.409 47.976 1.00 14.72 191 SER B O 1
ATOM 3405 N N . TRP B 1 192 ? 42.608 -19.592 46.113 1.00 13.79 192 TRP B N 1
ATOM 3406 C CA . TRP B 1 192 ? 41.467 -19.531 45.216 1.00 14.79 192 TRP B CA 1
ATOM 3407 C C . TRP B 1 192 ? 40.300 -20.453 45.604 1.00 14.75 192 TRP B C 1
ATOM 3408 O O . TRP B 1 192 ? 39.129 -20.084 45.546 1.00 13.49 192 TRP B O 1
ATOM 3419 N N . SER B 1 193 ? 40.641 -21.673 45.940 1.00 15.70 193 SER B N 1
ATOM 3420 C CA . SER B 1 193 ? 39.674 -22.703 46.165 1.00 17.08 193 SER B CA 1
ATOM 3421 C C . SER B 1 193 ? 38.856 -22.385 47.457 1.00 16.88 193 SER B C 1
ATOM 3422 O O . SER B 1 193 ? 37.628 -22.441 47.513 1.00 15.06 193 SER B O 1
ATOM 3425 N N . ALA B 1 194 ? 39.585 -21.973 48.469 1.00 17.68 194 ALA B N 1
ATOM 3426 C CA . ALA B 1 194 ? 39.058 -21.789 49.782 1.00 17.98 194 ALA B CA 1
ATOM 3427 C C . ALA B 1 194 ? 38.263 -20.481 49.814 1.00 18.56 194 ALA B C 1
ATOM 3428 O O . ALA B 1 194 ? 37.237 -20.442 50.431 1.00 20.58 194 ALA B O 1
ATOM 3430 N N . LEU B 1 195 ? 38.740 -19.410 49.163 1.00 18.68 195 LEU B N 1
ATOM 3431 C CA . LEU B 1 195 ? 38.017 -18.115 49.139 1.00 17.67 195 LEU B CA 1
ATOM 3432 C C . LEU B 1 195 ? 36.715 -18.275 48.370 1.00 17.08 195 LEU B C 1
ATOM 3433 O O . LEU B 1 195 ? 35.672 -17.780 48.812 1.00 17.79 195 LEU B O 1
ATOM 3438 N N . SER B 1 196 ? 36.834 -18.863 47.177 1.00 15.27 196 SER B N 1
ATOM 3439 C CA . SER B 1 196 ? 35.711 -19.286 46.353 1.00 14.99 196 SER B CA 1
ATOM 3440 C C . SER B 1 196 ? 34.637 -19.998 47.145 1.00 14.42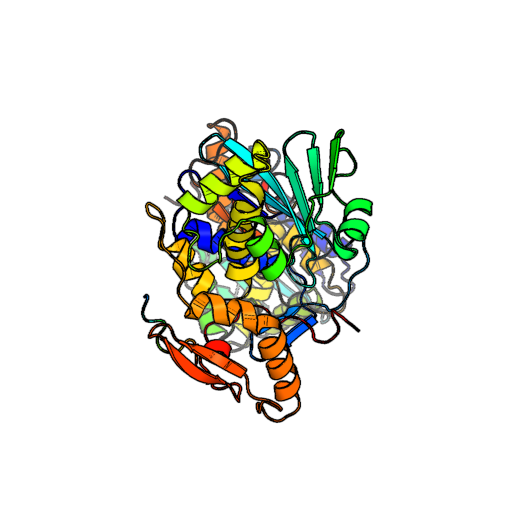 196 SER B C 1
ATOM 3441 O O . SER B 1 196 ? 33.439 -19.611 47.080 1.00 15.37 196 SER B O 1
ATOM 3444 N N . LYS B 1 197 ? 35.056 -21.009 47.889 1.00 13.63 197 LYS B N 1
ATOM 3445 C CA . LYS B 1 197 ? 34.176 -21.800 48.700 1.00 14.56 197 LYS B CA 1
ATOM 3446 C C . LYS B 1 197 ? 33.508 -20.993 49.804 1.00 12.42 197 LYS B C 1
ATOM 3447 O O . LYS B 1 197 ? 32.391 -21.234 50.075 1.00 10.62 197 LYS B O 1
ATOM 3453 N N . GLN B 1 198 ? 34.277 -20.175 50.521 1.00 12.04 198 GLN B N 1
ATOM 3454 C CA . GLN B 1 198 ? 33.751 -19.307 51.531 1.00 12.28 198 GLN B CA 1
ATOM 3455 C C . GLN B 1 198 ? 32.771 -18.235 50.970 1.00 12.03 198 GLN B C 1
ATOM 3456 O O . GLN B 1 198 ? 31.778 -17.891 51.572 1.00 10.11 198 GLN B O 1
ATOM 3462 N N . ILE B 1 199 ? 33.009 -17.796 49.760 1.00 12.16 199 ILE B N 1
ATOM 3463 C CA . ILE B 1 199 ? 32.077 -16.891 49.108 1.00 12.87 199 ILE B CA 1
ATOM 3464 C C . ILE B 1 199 ? 30.719 -17.582 48.889 1.00 14.34 199 ILE B C 1
ATOM 3465 O O . ILE B 1 199 ? 29.649 -16.923 49.022 1.00 14.26 199 ILE B O 1
ATOM 3470 N N . GLN B 1 200 ? 30.760 -18.874 48.501 1.00 15.47 200 GLN B N 1
ATOM 3471 C CA . GLN B 1 200 ? 29.529 -19.713 48.319 1.00 15.21 200 GLN B CA 1
ATOM 3472 C C . GLN B 1 200 ? 28.801 -19.941 49.655 1.00 15.98 200 GLN B C 1
ATOM 3473 O O . GLN B 1 200 ? 27.585 -19.668 49.824 1.00 13.73 200 GLN B O 1
ATOM 3479 N N . ILE B 1 201 ? 29.568 -20.318 50.641 1.00 16.22 201 ILE B N 1
ATOM 3480 C CA . ILE B 1 201 ? 29.006 -20.418 51.957 1.00 17.06 201 ILE B CA 1
ATOM 3481 C C . ILE B 1 201 ? 28.346 -19.068 52.402 1.00 16.89 201 ILE B C 1
ATOM 3482 O O . ILE B 1 201 ? 27.215 -19.034 52.848 1.00 16.63 201 ILE B O 1
ATOM 3487 N N . ALA B 1 202 ? 29.051 -17.958 52.258 1.00 16.85 202 ALA B N 1
ATOM 3488 C CA . ALA B 1 202 ? 28.554 -16.699 52.755 1.00 16.65 202 ALA B CA 1
ATOM 3489 C C . ALA B 1 202 ? 27.261 -16.287 52.063 1.00 16.13 202 ALA B C 1
ATOM 3490 O O . ALA B 1 202 ? 26.437 -15.573 52.596 1.00 13.88 202 ALA B O 1
ATOM 3492 N N . SER B 1 203 ? 27.114 -16.743 50.843 1.00 17.23 203 SER B N 1
ATOM 3493 C CA . SER B 1 203 ? 25.898 -16.503 50.064 1.00 17.59 203 SER B CA 1
ATOM 3494 C C . SER B 1 203 ? 24.622 -17.026 50.755 1.00 18.26 203 SER B C 1
ATOM 3495 O O . SER B 1 203 ? 23.517 -16.463 50.604 1.00 19.08 203 SER B O 1
ATOM 3498 N N . THR B 1 204 ? 24.788 -18.076 51.545 1.00 18.40 204 THR B N 1
ATOM 3499 C CA . THR B 1 204 ? 23.704 -18.611 52.329 1.00 19.33 204 THR B CA 1
ATOM 3500 C C . THR B 1 204 ? 23.870 -18.427 53.842 1.00 19.37 204 THR B C 1
ATOM 3501 O O . THR B 1 204 ? 23.101 -19.023 54.591 1.00 20.27 204 THR B O 1
ATOM 3505 N N . ASN B 1 205 ? 24.816 -17.576 54.238 1.00 18.13 205 ASN B N 1
ATOM 3506 C CA . ASN B 1 205 ? 25.179 -17.302 55.590 1.00 18.14 205 ASN B CA 1
ATOM 3507 C C . ASN B 1 205 ? 25.322 -15.816 55.800 1.00 16.49 205 ASN B C 1
ATOM 3508 O O . ASN B 1 205 ? 26.167 -15.359 56.491 1.00 15.46 205 ASN B O 1
ATOM 3513 N N . ASN B 1 206 ? 24.444 -15.049 55.197 1.00 16.46 206 ASN B N 1
ATOM 3514 C CA . ASN B 1 206 ? 24.399 -13.640 55.424 1.00 16.24 206 ASN B CA 1
ATOM 3515 C C . ASN B 1 206 ? 25.631 -12.845 55.081 1.00 16.02 206 ASN B C 1
ATOM 3516 O O . ASN B 1 206 ? 25.881 -11.783 55.707 1.00 12.79 206 ASN B O 1
ATOM 3521 N N . GLY B 1 207 ? 26.387 -13.333 54.065 1.00 15.73 207 GLY B N 1
ATOM 3522 C CA . GLY B 1 207 ? 27.627 -12.650 53.647 1.00 15.70 207 GLY B CA 1
ATOM 3523 C C . GLY B 1 207 ? 28.823 -12.955 54.539 1.00 16.00 207 GLY B C 1
ATOM 3524 O O . GLY B 1 207 ? 29.924 -12.471 54.274 1.00 15.70 207 GLY B O 1
ATOM 3525 N N . GLN B 1 208 ? 28.618 -13.808 55.551 1.00 16.46 208 GLN B N 1
ATOM 3526 C CA . GLN B 1 208 ? 29.677 -14.186 56.471 1.00 16.63 208 GLN B CA 1
ATOM 3527 C C . GLN B 1 208 ? 30.392 -15.466 56.039 1.00 16.11 208 GLN B C 1
ATOM 3528 O O . GLN B 1 208 ? 29.757 -16.468 55.679 1.00 13.99 208 GLN B O 1
ATOM 3534 N N . PHE B 1 209 ? 31.733 -15.430 56.058 1.00 17.84 209 PHE B N 1
ATOM 3535 C CA . PHE B 1 209 ? 32.516 -16.709 55.939 1.00 18.43 209 PHE B CA 1
ATOM 3536 C C . PHE B 1 209 ? 32.236 -17.628 57.153 1.00 19.62 209 PHE B C 1
ATOM 3537 O O . PHE B 1 209 ? 31.996 -17.160 58.256 1.00 17.42 209 PHE B O 1
ATOM 3545 N N . GLU B 1 210 ? 32.310 -18.931 56.926 1.00 22.44 210 GLU B N 1
ATOM 3546 C CA . GLU B 1 210 ? 32.277 -19.922 58.008 1.00 23.69 210 GLU B CA 1
ATOM 3547 C C . GLU B 1 210 ? 33.723 -20.156 58.592 1.00 23.79 210 GLU B C 1
ATOM 3548 O O . GLU B 1 210 ? 33.945 -20.314 59.773 1.00 23.59 210 GLU B O 1
ATOM 3554 N N . SER B 1 211 ? 34.729 -20.162 57.732 1.00 24.83 211 SER B N 1
ATOM 3555 C CA . SER B 1 211 ? 36.081 -20.135 58.177 1.00 25.06 211 SER B CA 1
ATOM 3556 C C . SER B 1 211 ? 36.775 -18.969 57.491 1.00 25.53 211 SER B C 1
ATOM 3557 O O . SER B 1 211 ? 36.524 -18.697 56.297 1.00 26.44 211 SER B O 1
ATOM 3560 N N . PRO B 1 212 ? 37.710 -18.327 58.212 1.00 25.86 212 PRO B N 1
ATOM 3561 C CA . PRO B 1 212 ? 38.506 -17.274 57.596 1.00 25.49 212 PRO B CA 1
ATOM 3562 C C . PRO B 1 212 ? 39.464 -17.782 56.519 1.00 24.48 212 PRO B C 1
ATOM 3563 O O . PRO B 1 212 ? 39.911 -18.968 56.495 1.00 23.85 212 PRO B O 1
ATOM 3567 N N . VAL B 1 213 ? 39.810 -16.842 55.679 1.00 23.58 213 VAL B N 1
ATOM 3568 C CA . VAL B 1 213 ? 40.832 -17.008 54.681 1.00 22.66 213 VAL B CA 1
ATOM 3569 C C . VAL B 1 213 ? 41.913 -15.949 54.991 1.00 22.66 213 VAL B C 1
ATOM 3570 O O . VAL B 1 213 ? 41.660 -14.760 55.105 1.00 21.04 213 VAL B O 1
ATOM 3574 N N . VAL B 1 214 ? 43.131 -16.420 55.143 1.00 23.11 214 VAL B N 1
ATOM 3575 C CA . VAL B 1 214 ? 44.257 -15.529 55.256 1.00 23.12 214 VAL B CA 1
ATOM 3576 C C . VAL B 1 214 ? 44.880 -15.279 53.867 1.00 22.83 214 VAL B C 1
ATOM 3577 O O . VAL B 1 214 ? 45.167 -16.222 53.116 1.00 20.99 214 VAL B O 1
ATOM 3581 N N . LEU B 1 215 ? 45.097 -13.987 53.572 1.00 21.96 215 LEU B N 1
ATOM 3582 C CA . LEU B 1 215 ? 45.893 -13.521 52.453 1.00 22.04 215 LEU B CA 1
ATOM 3583 C C . LEU B 1 215 ? 47.089 -12.661 52.969 1.00 22.11 215 LEU B C 1
ATOM 3584 O O . LEU B 1 215 ? 47.153 -12.250 54.130 1.00 20.10 215 LEU B O 1
ATOM 3589 N N . ILE B 1 216 ? 48.073 -12.469 52.096 1.00 22.65 216 ILE B N 1
ATOM 3590 C CA . ILE B 1 216 ? 49.127 -11.519 52.298 1.00 22.69 216 ILE B CA 1
ATOM 3591 C C . ILE B 1 216 ? 48.815 -10.386 51.342 1.00 23.07 216 ILE B C 1
ATOM 3592 O O . ILE B 1 216 ? 48.540 -10.600 50.145 1.00 21.93 216 ILE B O 1
ATOM 3597 N N . ASN B 1 217 ? 48.906 -9.157 51.835 1.00 23.67 217 ASN B N 1
ATOM 3598 C CA . ASN B 1 217 ? 48.608 -8.037 50.959 1.00 24.93 217 ASN B CA 1
ATOM 3599 C C . ASN B 1 217 ? 49.813 -7.602 50.146 1.00 25.10 217 ASN B C 1
ATOM 3600 O O . ASN B 1 217 ? 50.881 -8.182 50.240 1.00 23.03 217 ASN B O 1
ATOM 3605 N N . ALA B 1 218 ? 49.612 -6.597 49.295 1.00 27.12 218 ALA B N 1
ATOM 3606 C CA . ALA B 1 218 ? 50.688 -6.154 48.408 1.00 28.58 218 ALA B CA 1
ATOM 3607 C C . ALA B 1 218 ? 51.768 -5.342 49.170 1.00 30.17 218 ALA B C 1
ATOM 3608 O O . ALA B 1 218 ? 52.778 -4.965 48.536 1.00 31.32 218 ALA B O 1
ATOM 3610 N N . GLN B 1 219 ? 51.591 -5.156 50.501 1.00 30.34 219 GLN B N 1
ATOM 3611 C CA . GLN B 1 219 ? 52.614 -4.627 51.437 1.00 30.61 219 GLN B CA 1
ATOM 3612 C C . GLN B 1 219 ? 53.090 -5.681 52.413 1.00 30.65 219 GLN B C 1
ATOM 3613 O O . GLN B 1 219 ? 53.703 -5.356 53.411 1.00 30.40 219 GLN B O 1
ATOM 3619 N N . ASN B 1 220 ? 52.866 -6.949 52.086 1.00 30.77 220 ASN B N 1
ATOM 3620 C CA . ASN B 1 220 ? 53.414 -8.114 52.833 1.00 31.40 220 ASN B CA 1
ATOM 3621 C C . ASN B 1 220 ? 52.862 -8.432 54.202 1.00 31.75 220 ASN B C 1
ATOM 3622 O O . ASN B 1 220 ? 53.426 -9.297 54.935 1.00 31.11 220 ASN B O 1
ATOM 3627 N N . GLN B 1 221 ? 51.726 -7.800 54.529 1.00 32.01 221 GLN B N 1
ATOM 3628 C CA . GLN B 1 221 ? 51.087 -8.043 55.814 1.00 32.24 221 GLN B CA 1
ATOM 3629 C C . GLN B 1 221 ? 50.035 -9.139 55.654 1.00 31.28 221 GLN B C 1
ATOM 3630 O O . GLN B 1 221 ? 49.373 -9.235 54.630 1.00 31.05 221 GLN B O 1
ATOM 3636 N N . ARG B 1 222 ? 49.940 -9.991 56.656 1.00 31.01 222 ARG B N 1
ATOM 3637 C CA . ARG B 1 222 ? 48.816 -10.880 56.834 1.00 31.27 222 ARG B CA 1
ATOM 3638 C C . ARG B 1 222 ? 47.566 -10.080 57.041 1.00 30.48 222 ARG B C 1
ATOM 3639 O O . ARG B 1 222 ? 47.584 -9.120 57.832 1.00 30.36 222 ARG B O 1
ATOM 3647 N N . VAL B 1 223 ? 46.504 -10.477 56.317 1.00 28.59 223 VAL B N 1
ATOM 3648 C CA . VAL B 1 223 ? 45.176 -9.937 56.470 1.00 26.67 223 VAL B CA 1
ATOM 3649 C C . VAL B 1 223 ? 44.245 -11.149 56.525 1.00 26.43 223 VAL B C 1
ATOM 3650 O O . VAL B 1 223 ? 44.507 -12.196 55.872 1.00 25.57 223 VAL B O 1
ATOM 3654 N N . THR B 1 224 ? 43.227 -11.039 57.395 1.00 24.04 224 THR B N 1
ATOM 3655 C CA . THR B 1 224 ? 42.207 -12.061 57.548 1.00 23.38 224 THR B CA 1
ATOM 3656 C C . THR B 1 224 ? 40.880 -11.736 56.747 1.00 21.97 224 THR B C 1
ATOM 3657 O O . THR B 1 224 ? 40.239 -10.698 56.889 1.00 20.59 224 THR B O 1
ATOM 3661 N N . ILE B 1 225 ? 40.527 -12.640 55.866 1.00 21.40 225 ILE B N 1
ATOM 3662 C CA . ILE B 1 225 ? 39.295 -12.505 55.108 1.00 21.61 225 ILE B CA 1
ATOM 3663 C C . ILE B 1 225 ? 38.156 -13.319 55.759 1.00 20.91 225 ILE B C 1
ATOM 3664 O O . ILE B 1 225 ? 38.325 -14.507 56.087 1.00 19.38 225 ILE B O 1
ATOM 3669 N N . THR B 1 226 ? 37.055 -12.626 56.062 1.00 21.11 226 THR B N 1
ATOM 3670 C CA . THR B 1 226 ? 35.920 -13.217 56.795 1.00 21.46 226 THR B CA 1
ATOM 3671 C C . THR B 1 226 ? 34.547 -12.873 56.285 1.00 19.34 226 THR B C 1
ATOM 3672 O O . THR B 1 226 ? 33.593 -13.392 56.795 1.00 17.69 226 THR B O 1
ATOM 3676 N N . ASN B 1 227 ? 34.443 -12.014 55.287 1.00 19.49 227 ASN B N 1
ATOM 3677 C CA . ASN B 1 227 ? 33.132 -11.602 54.790 1.00 19.06 227 ASN B CA 1
ATOM 3678 C C . ASN B 1 227 ? 33.203 -11.011 53.394 1.00 18.09 227 ASN B C 1
ATOM 3679 O O . ASN B 1 227 ? 34.274 -10.780 52.854 1.00 19.92 227 ASN B O 1
ATOM 3684 N N . VAL B 1 228 ? 32.049 -10.702 52.834 1.00 17.17 228 VAL B N 1
ATOM 3685 C CA . VAL B 1 228 ? 31.949 -10.218 51.443 1.00 16.75 228 VAL B CA 1
ATOM 3686 C C . VAL B 1 228 ? 32.150 -8.715 51.247 1.00 15.96 228 VAL B C 1
ATOM 3687 O O . VAL B 1 228 ? 32.029 -8.171 50.101 1.00 14.68 228 VAL B O 1
ATOM 3691 N N . ASP B 1 229 ? 32.524 -8.072 52.350 1.00 16.66 229 ASP B N 1
ATOM 3692 C CA . ASP B 1 229 ? 33.040 -6.690 52.341 1.00 15.81 229 ASP B CA 1
ATOM 3693 C C . ASP B 1 229 ? 34.556 -6.548 52.080 1.00 15.84 229 ASP B C 1
ATOM 3694 O O . ASP B 1 229 ? 35.052 -5.455 51.819 1.00 16.21 229 ASP B O 1
ATOM 3699 N N . ALA B 1 230 ? 35.269 -7.673 52.092 1.00 16.27 230 ALA B N 1
ATOM 3700 C CA . ALA B 1 230 ? 36.732 -7.716 51.860 1.00 15.59 230 ALA B CA 1
ATOM 3701 C C . ALA B 1 230 ? 37.011 -7.236 50.412 1.00 13.44 230 ALA B C 1
ATOM 3702 O O . ALA B 1 230 ? 36.220 -7.500 49.567 1.00 15.19 230 ALA B O 1
ATOM 3704 N N . GLY B 1 231 ? 37.990 -6.355 50.184 1.00 13.10 231 GLY B N 1
ATOM 3705 C CA . GLY B 1 231 ? 38.399 -5.958 48.772 1.00 13.54 231 GLY B CA 1
ATOM 3706 C C . GLY B 1 231 ? 38.625 -7.078 47.765 1.00 13.42 231 GLY B C 1
ATOM 3707 O O . GLY B 1 231 ? 38.370 -6.968 46.548 1.00 14.68 231 GLY B O 1
ATOM 3708 N N . VAL B 1 232 ? 39.149 -8.198 48.239 1.00 13.89 232 VAL B N 1
ATOM 3709 C CA . VAL B 1 232 ? 39.396 -9.342 47.328 1.00 13.76 232 VAL B CA 1
ATOM 3710 C C . VAL B 1 232 ? 38.106 -9.847 46.684 1.00 13.69 232 VAL B C 1
ATOM 3711 O O . VAL B 1 232 ? 38.072 -10.371 45.521 1.00 12.83 232 VAL B O 1
ATOM 3715 N N . VAL B 1 233 ? 37.036 -9.723 47.461 1.00 13.28 233 VAL B N 1
ATOM 3716 C CA . VAL B 1 233 ? 35.682 -10.104 47.057 1.00 14.57 233 VAL B CA 1
ATOM 3717 C C . VAL B 1 233 ? 34.960 -9.023 46.154 1.00 15.07 233 VAL B C 1
ATOM 3718 O O . VAL B 1 233 ? 34.351 -9.358 45.096 1.00 16.40 233 VAL B O 1
ATOM 3722 N N . THR B 1 234 ? 35.009 -7.768 46.580 1.00 15.50 234 THR B N 1
ATOM 3723 C CA . THR B 1 234 ? 34.393 -6.657 45.842 1.00 14.88 234 THR B CA 1
ATOM 3724 C C . THR B 1 234 ? 35.128 -6.188 44.582 1.00 15.66 234 THR B C 1
ATOM 3725 O O . THR B 1 234 ? 34.498 -5.659 43.655 1.00 15.56 234 THR B O 1
ATOM 3729 N N . SER B 1 235 ? 36.449 -6.381 44.546 1.00 15.77 235 SER B N 1
ATOM 3730 C CA . SER B 1 235 ? 37.370 -5.673 43.602 1.00 16.19 235 SER B CA 1
ATOM 3731 C C . SER B 1 235 ? 38.608 -6.473 43.132 1.00 16.20 235 SER B C 1
ATOM 3732 O O . SER B 1 235 ? 39.64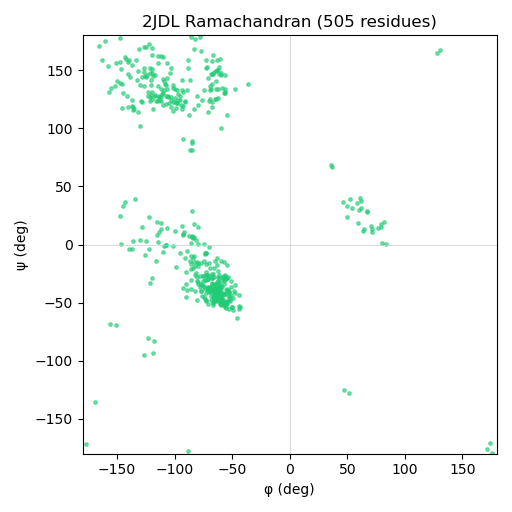1 -5.860 42.796 1.00 17.00 235 SER B O 1
ATOM 3735 N N . ASN B 1 236 ? 38.558 -7.803 43.147 1.00 15.40 236 ASN B N 1
ATOM 3736 C CA . ASN B 1 236 ? 39.728 -8.595 42.723 1.00 14.26 236 ASN B CA 1
ATOM 3737 C C . ASN B 1 236 ? 39.310 -9.963 42.119 1.00 13.47 236 ASN B C 1
ATOM 3738 O O . ASN B 1 236 ? 39.467 -10.236 40.915 1.00 11.88 236 ASN B O 1
ATOM 3743 N N . ILE B 1 237 ? 38.800 -10.838 42.949 1.00 13.03 237 ILE B N 1
ATOM 3744 C CA . ILE B 1 237 ? 38.365 -12.136 42.406 1.00 13.47 237 ILE B CA 1
ATOM 3745 C C . ILE B 1 237 ? 37.315 -11.982 41.276 1.00 13.24 237 ILE B C 1
ATOM 3746 O O . ILE B 1 237 ? 36.303 -11.256 41.388 1.00 13.35 237 ILE B O 1
ATOM 3751 N N . ALA B 1 238 ? 37.589 -12.672 40.167 1.00 13.05 238 ALA B N 1
ATOM 3752 C CA . ALA B 1 238 ? 36.788 -12.571 38.957 1.00 12.60 238 ALA B CA 1
ATOM 3753 C C . ALA B 1 238 ? 36.099 -13.924 38.597 1.00 12.32 238 ALA B C 1
ATOM 3754 O O . ALA B 1 238 ? 35.228 -13.989 37.739 1.00 10.10 238 ALA B O 1
ATOM 3756 N N . LEU B 1 239 ? 36.529 -15.018 39.214 1.00 11.89 239 LEU B N 1
ATOM 3757 C CA . LEU B 1 239 ? 35.894 -16.304 38.961 1.00 12.12 239 LEU B CA 1
ATOM 3758 C C . LEU B 1 239 ? 35.806 -17.056 40.271 1.00 11.80 239 LEU B C 1
ATOM 3759 O O . LEU B 1 239 ? 36.707 -16.865 41.086 1.00 14.03 239 LEU B O 1
ATOM 3764 N N . LEU B 1 240 ? 34.747 -17.867 40.465 1.00 9.96 240 LEU B N 1
ATOM 3765 C CA . LEU B 1 240 ? 34.588 -18.729 41.647 1.00 9.75 240 LEU B CA 1
ATOM 3766 C C . LEU B 1 240 ? 34.653 -20.145 41.285 1.00 9.75 240 LEU B C 1
ATOM 3767 O O . LEU B 1 240 ? 33.928 -20.573 40.418 1.00 11.53 240 LEU B O 1
ATOM 3772 N N . LEU B 1 241 ? 35.567 -20.885 41.914 1.00 11.04 241 LEU B N 1
ATOM 3773 C CA . LEU B 1 241 ? 35.613 -22.312 41.804 1.00 11.52 241 LEU B CA 1
ATOM 3774 C C . LEU B 1 241 ? 34.396 -22.855 42.488 1.00 12.44 241 LEU B C 1
ATOM 3775 O O . LEU B 1 241 ? 34.215 -22.615 43.673 1.00 13.07 241 LEU B O 1
ATOM 3780 N N . ASN B 1 242 ? 33.576 -23.628 41.755 1.00 13.07 242 ASN B N 1
ATOM 3781 C CA . ASN B 1 242 ? 32.435 -24.247 42.375 1.00 12.22 242 ASN B CA 1
ATOM 3782 C C . ASN B 1 242 ? 32.851 -25.242 43.445 1.00 12.83 242 ASN B C 1
ATOM 3783 O O . ASN B 1 242 ? 33.734 -26.102 43.299 1.00 13.08 242 ASN B O 1
ATOM 3788 N N . ARG B 1 243 ? 32.096 -25.224 44.514 1.00 14.58 243 ARG B N 1
ATOM 3789 C CA . ARG B 1 243 ? 32.362 -26.151 45.567 1.00 16.76 243 ARG B CA 1
ATOM 3790 C C . ARG B 1 243 ? 32.102 -27.587 45.121 1.00 14.52 243 ARG B C 1
ATOM 3791 O O . ARG B 1 243 ? 32.699 -28.518 45.643 1.00 13.15 243 ARG B O 1
ATOM 3799 N N . ASN B 1 244 ? 31.195 -27.797 44.164 1.00 13.80 244 ASN B N 1
ATOM 3800 C CA . ASN B 1 244 ? 30.994 -29.180 43.687 1.00 13.97 244 ASN B CA 1
ATOM 3801 C C . ASN B 1 244 ? 31.832 -29.603 42.428 1.00 14.31 244 ASN B C 1
ATOM 3802 O O . ASN B 1 244 ? 31.565 -30.627 41.798 1.00 12.21 244 ASN B O 1
ATOM 3807 N N . ASN B 1 245 ? 32.862 -28.824 42.119 1.00 15.25 245 ASN B N 1
ATOM 3808 C CA . ASN B 1 245 ? 33.828 -29.206 41.088 1.00 16.59 245 ASN B CA 1
ATOM 3809 C C . ASN B 1 245 ? 34.640 -30.530 41.427 1.00 18.06 245 ASN B C 1
ATOM 3810 O O . ASN B 1 245 ? 35.199 -31.177 40.497 1.00 17.16 245 ASN B O 1
ATOM 3815 N N . MET B 1 246 ? 34.634 -30.910 42.711 1.00 20.68 246 MET B N 1
ATOM 3816 C CA . MET B 1 246 ? 35.333 -32.081 43.282 1.00 21.70 246 MET B CA 1
ATOM 3817 C C . MET B 1 246 ? 34.466 -32.631 44.414 1.00 19.27 246 MET B C 1
ATOM 3818 O O . MET B 1 246 ? 33.877 -31.875 45.178 1.00 17.71 246 MET B O 1
ATOM 3823 N N . ALA B 1 247 ? 34.329 -33.957 44.513 1.00 19.23 247 ALA B N 1
ATOM 3824 C CA . ALA B 1 247 ? 33.491 -34.627 45.544 1.00 18.96 247 ALA B CA 1
ATOM 3825 C C . ALA B 1 247 ? 34.066 -34.391 46.953 1.00 19.41 247 ALA B C 1
ATOM 3826 O O . ALA B 1 247 ? 33.397 -34.312 47.973 1.00 16.83 247 ALA B O 1
ATOM 3829 N N . ASP C 2 2 ? 21.945 -21.619 13.797 1.00 65.34 2 ASP C N 1
ATOM 3830 C CA . ASP C 2 2 ? 20.810 -21.015 14.548 1.00 65.26 2 ASP C CA 1
ATOM 3831 C C . ASP C 2 2 ? 20.821 -21.519 15.994 1.00 65.28 2 ASP C C 1
ATOM 3832 O O . ASP C 2 2 ? 20.892 -22.731 16.261 1.00 65.32 2 ASP C O 1
ATOM 3837 N N . ASP C 2 3 ? 20.764 -20.552 16.908 1.00 65.06 3 ASP C N 1
ATOM 3838 C CA . ASP C 2 3 ? 20.642 -20.800 18.333 1.00 64.20 3 ASP C CA 1
ATOM 3839 C C . ASP C 2 3 ? 20.330 -19.421 19.000 1.00 63.57 3 ASP C C 1
ATOM 3840 O O . ASP C 2 3 ? 19.428 -18.680 18.553 1.00 63.74 3 ASP C O 1
ATOM 3845 N N . ASP C 2 4 ? 21.010 -19.146 20.112 1.00 61.75 4 ASP C N 1
ATOM 3846 C CA . ASP C 2 4 ? 21.223 -17.800 20.651 1.00 60.23 4 ASP C CA 1
ATOM 3847 C C . ASP C 2 4 ? 22.738 -17.599 20.813 1.00 58.62 4 ASP C C 1
ATOM 3848 O O . ASP C 2 4 ? 23.192 -16.572 21.322 1.00 58.37 4 ASP C O 1
ATOM 3853 N N . MET C 2 5 ? 23.502 -18.607 20.383 1.00 56.85 5 MET C N 1
ATOM 3854 C CA . MET C 2 5 ? 24.957 -18.659 20.600 1.00 54.95 5 MET C CA 1
ATOM 3855 C C . MET C 2 5 ? 25.675 -17.906 19.468 1.00 52.15 5 MET C C 1
ATOM 3856 O O . MET C 2 5 ? 26.858 -17.582 19.599 1.00 51.22 5 MET C O 1
ATOM 3861 N N . GLY C 2 6 ? 24.927 -17.622 18.393 1.00 48.71 6 GLY C N 1
ATOM 3862 C CA . GLY C 2 6 ? 25.381 -16.833 17.276 1.00 46.40 6 GLY C CA 1
ATOM 3863 C C . GLY C 2 6 ? 26.720 -17.255 16.697 1.00 43.86 6 GLY C C 1
ATOM 3864 O O . GLY C 2 6 ? 27.475 -16.398 16.217 1.00 41.59 6 GLY C O 1
ATOM 3865 N N . PHE C 2 7 ? 26.996 -18.570 16.751 1.00 41.43 7 PHE C N 1
ATOM 3866 C CA . PHE C 2 7 ? 28.300 -19.138 16.393 1.00 39.84 7 PHE C CA 1
ATOM 3867 C C . PHE C 2 7 ? 28.554 -18.906 14.909 1.00 36.32 7 PHE C C 1
ATOM 3868 O O . PHE C 2 7 ? 27.764 -19.257 14.076 1.00 35.09 7 PHE C O 1
ATOM 3876 N N . GLY C 2 8 ? 29.679 -18.280 14.601 1.00 33.54 8 GLY C N 1
ATOM 3877 C CA . GLY C 2 8 ? 30.047 -17.951 13.209 1.00 31.72 8 GLY C CA 1
ATOM 3878 C C . GLY C 2 8 ? 29.376 -16.738 12.602 1.00 28.79 8 GLY C C 1
ATOM 3879 O O . GLY C 2 8 ? 29.350 -16.601 11.398 1.00 28.90 8 GLY C O 1
ATOM 3880 N N . LEU C 2 9 ? 28.760 -15.884 13.403 1.00 25.88 9 LEU C N 1
ATOM 3881 C CA . LEU C 2 9 ? 28.048 -14.715 12.846 1.00 25.13 9 LEU C CA 1
ATOM 3882 C C . LEU C 2 9 ? 28.684 -13.409 13.207 1.00 23.34 9 LEU C C 1
ATOM 3883 O O . LEU C 2 9 ? 28.035 -12.346 13.000 1.00 22.91 9 LEU C O 1
ATOM 3888 N N . PHE C 2 10 ? 29.901 -13.492 13.763 1.00 22.57 10 PHE C N 1
ATOM 3889 C CA . PHE C 2 10 ? 30.646 -12.331 14.267 1.00 22.96 10 PHE C CA 1
ATOM 3890 C C . PHE C 2 10 ? 32.025 -12.310 13.647 1.00 22.75 10 PHE C C 1
ATOM 3891 O O . PHE C 2 10 ? 32.179 -11.801 12.526 1.00 20.89 10 PHE C O 1
ATOM 3899 N N . ASP C 2 11 ? 33.030 -12.867 14.327 1.00 24.08 11 ASP C N 1
ATOM 3900 C CA . ASP C 2 11 ? 34.389 -12.820 13.782 1.00 24.04 11 ASP C CA 1
ATOM 3901 C C . ASP C 2 11 ? 34.700 -13.981 12.844 1.00 23.95 11 ASP C C 1
ATOM 3902 O O . ASP C 2 11 ? 33.866 -14.772 12.486 1.00 23.04 11 ASP C O 1
ATOM 3908 N N . ASP D 2 3 ? 47.655 -0.232 40.684 1.00 62.03 3 ASP D N 1
ATOM 3909 C CA . ASP D 2 3 ? 49.000 0.395 40.857 1.00 61.78 3 ASP D CA 1
ATOM 3910 C C . ASP D 2 3 ? 50.069 -0.727 40.950 1.00 61.68 3 ASP D C 1
ATOM 3911 O O . ASP D 2 3 ? 50.332 -1.428 39.956 1.00 61.26 3 ASP D O 1
ATOM 3916 N N . ASP D 2 4 ? 50.745 -0.806 42.104 1.00 61.31 4 ASP D N 1
ATOM 3917 C CA . ASP D 2 4 ? 51.381 -2.034 42.629 1.00 59.98 4 ASP D CA 1
ATOM 3918 C C . ASP D 2 4 ? 51.103 -2.183 44.135 1.00 58.80 4 ASP D C 1
ATOM 3919 O O . ASP D 2 4 ? 51.588 -3.133 44.797 1.00 58.54 4 ASP D O 1
ATOM 3924 N N . MET D 2 5 ? 50.303 -1.227 44.638 1.00 56.92 5 MET D N 1
ATOM 3925 C CA . MET D 2 5 ? 50.000 -1.045 46.051 1.00 55.05 5 MET D CA 1
ATOM 3926 C C . MET D 2 5 ? 48.900 -2.015 46.450 1.00 52.46 5 MET D C 1
ATOM 3927 O O . MET D 2 5 ? 48.761 -2.322 47.636 1.00 51.69 5 MET D O 1
ATOM 3932 N N . GLY D 2 6 ? 48.095 -2.430 45.458 1.00 49.09 6 GLY D N 1
ATOM 3933 C CA . GLY D 2 6 ? 46.969 -3.329 45.679 1.00 46.65 6 GLY D CA 1
ATOM 3934 C C . GLY D 2 6 ? 45.990 -2.872 46.746 1.00 43.95 6 GLY D C 1
ATOM 3935 O O . GLY D 2 6 ? 45.384 -3.716 47.386 1.00 41.62 6 GLY D O 1
ATOM 3936 N N . PHE D 2 7 ? 45.839 -1.541 46.894 1.00 41.61 7 PHE D N 1
ATOM 3937 C CA . PHE D 2 7 ? 45.082 -0.907 47.972 1.00 40.05 7 PHE D CA 1
ATOM 3938 C C . PHE D 2 7 ? 43.614 -1.208 47.822 1.00 36.77 7 PHE D C 1
ATOM 3939 O O . PHE D 2 7 ? 43.049 -0.859 46.814 1.00 36.26 7 PHE D O 1
ATOM 3947 N N . GLY D 2 8 ? 43.009 -1.878 48.798 1.00 33.42 8 GLY D N 1
ATOM 3948 C CA . GLY D 2 8 ? 41.595 -2.270 48.717 1.00 31.78 8 GLY D CA 1
ATOM 3949 C C . GLY D 2 8 ? 41.181 -3.485 47.892 1.00 29.15 8 GLY D C 1
ATOM 3950 O O . GLY D 2 8 ? 40.012 -3.632 47.567 1.00 29.23 8 GLY D O 1
ATOM 3951 N N . LEU D 2 9 ? 42.132 -4.350 47.564 1.00 26.46 9 LEU D N 1
ATOM 3952 C CA . LEU D 2 9 ? 41.904 -5.578 46.812 1.00 24.97 9 LEU D CA 1
ATOM 3953 C C . LEU D 2 9 ? 42.201 -6.836 47.654 1.00 22.88 9 LEU D C 1
ATOM 3954 O O . LEU D 2 9 ? 42.211 -7.963 47.145 1.00 21.82 9 LEU D O 1
ATOM 3959 N N . PHE D 2 10 ? 42.442 -6.637 48.938 1.00 22.76 10 PHE D N 1
ATOM 3960 C CA . PHE D 2 10 ? 42.685 -7.733 49.864 1.00 23.30 10 PHE D CA 1
ATOM 3961 C C . PHE D 2 10 ? 41.598 -7.737 50.966 1.00 23.31 10 PHE D C 1
ATOM 3962 O O . PHE D 2 10 ? 40.534 -8.345 50.768 1.00 22.73 10 PHE D O 1
ATOM 3970 N N . ASP D 2 11 ? 41.849 -7.101 52.098 1.00 24.64 11 ASP D N 1
ATOM 3971 C CA . ASP D 2 11 ? 40.905 -7.162 53.217 1.00 24.67 11 ASP D CA 1
ATOM 3972 C C . ASP D 2 11 ? 40.063 -5.940 53.022 1.00 25.10 11 ASP D C 1
ATOM 3973 O O . ASP D 2 11 ? 39.117 -5.676 53.692 1.00 25.41 11 ASP D O 1
#

CATH classification: 3.40.420.10 (+1 more: 4.10.470.10)

Solvent-accessible surface area: 22328 Å² total; per-residue (Å²): 198,15,66,10,123,2,60,71,12,65,57,80,43,1,17,91,3,0,43,58,1,44,161,47,10,55,66,92,146,96,11,94,124,7,36,15,0,78,23,69,16,76,10,94,106,53,34,31,58,3,56,0,8,2,118,68,91,35,54,0,17,0,0,2,14,6,2,15,1,89,7,4,1,0,44,8,50,53,8,0,15,19,4,87,41,85,53,0,88,62,0,38,115,96,15,14,125,115,4,137,127,129,46,88,1,102,17,22,33,69,36,120,145,1,24,110,52,22,65,116,93,7,46,78,6,57,0,0,1,32,12,0,15,60,3,0,53,25,0,58,137,47,78,62,156,46,0,5,25,6,1,0,9,0,19,0,0,1,1,4,0,0,5,0,106,3,0,28,42,6,0,2,103,14,50,127,110,55,21,103,4,42,78,0,1,14,10,0,12,98,15,5,58,51,0,0,98,12,0,12,17,0,46,126,64,153,8,91,15,124,52,87,9,64,0,36,14,12,45,57,11,111,15,72,1,52,49,30,122,6,7,0,5,86,47,1,5,8,2,0,21,15,115,109,37,164,165,150,11,68,7,121,4,53,76,12,67,58,78,44,1,20,39,4,0,30,14,0,32,91,31,8,53,64,97,144,111,14,92,127,7,31,12,0,84,25,71,14,72,9,94,109,52,33,20,46,1,44,0,10,1,119,67,99,32,52,0,18,0,0,1,12,6,2,16,0,94,7,3,1,1,52,10,54,56,7,0,15,18,3,79,43,87,51,0,84,62,0,29,127,101,16,15,117,119,3,131,135,122,46,89,1,95,10,14,23,68,36,116,99,0,30,97,55,27,73,85,88,14,43,77,4,45,0,0,2,31,11,0,14,65,3,0,49,21,0,58,139,49,72,64,157,45,0,6,23,6,0,0,7,0,12,0,0,1,1,4,0,0,4,0,104,1,0,28,57,9,0,3,99,16,46,133,107,58,17,105,4,45,78,0,0,7,12,0,13,95,13,4,62,49,0,0,95,8,0,13,11,0,44,126,61,149,10,94,17,131,53,86,9,57,0,31,25,26,75,96,112,172,17,74,0,56,44,31,121,8,6,0,4,90,44,0,5,7,0,0,20,17,120,106,38,170,166,163,81,51,77,6,157,54,38,5,104,128,58,81,5,142,50,34,4,100

Radius of gyration: 27.28 Å; Cα contacts (8 Å, |Δi|>4): 1084; chains: 4; bounding box: 71×56×65 Å

InterPro domains:
  IPR001574 Ribosome-inactivating protein [PF00161] (33-223)
  IPR001574 Ribosome-inactivating protein [PTHR33453] (25-251)
  IPR016138 Ribosome-inactivating protein, subdomain 1 [G3DSA:3.40.420.10] (24-185)
  IPR016139 Ribosome-inactivating protein, subdomain 2 [G3DSA:4.10.470.10] (186-270)
  IPR017988 Ribosome-inactivating protein conserved site [PS00275] (178-194)
  IPR017989 Ribosome-inactivating protein type 1/2 [PR00396] (35-48)
  IPR017989 Ribosome-inactivating protein type 1/2 [PR00396] (82-97)
  IPR017989 Ribosome-inactivating protein type 1/2 [PR00396] (145-159)
  IPR017989 Ribosome-inactivating protein type 1/2 [PR00396] (174-194)
  IPR017989 Ribosome-inactivating protein type 1/2 [PR00396] (206-223)
  IPR036041 Ribosome-inactivating protein superfamily [SSF56371] (24-268)

Secondary structure (DSSP, 8-state):
-EEEE-TT--HHHHHHHHHHHHHTS-EEEEETTEEEEPS---GGGSEEEEEEE-TT--EEEEEEETTT--EEEEEETTEEEE-SSHHHHHHTTTSSTT-SEEEE-SS-S-HHHHHHHHT--GGGS-BSHHHHHHHHHHHHTT-TTTHHHHHHHHHIIIIIHHHBHHHHHHHHT-SSS-BPPPHHHHHHHHTHHHHHHHHHHHTTTTTEEEEEEEEE-TTS-EEEEEETTSHHHHTTB--B--GGG--/--EEE-TT--HHHHHHHHHHHHTTS-EEEEETTEEEEPS---TTTSEEEEEEE-TTS-EEEEEEETTTTEEEEEEETTEEEE-SSHHHHHHTTTSSTT-SEEEE-SS-SSHHHHHHHHT--GGGS-BSHHHHHHHHHHHHTT-SSSHHHHHHHHHIIIIIHHHBHHHHHHHHH-SS--BPPPHHHHHHHHHHHHHHHHHHHHHTTTTEEEEEEEEE-TTS-EEEEEETTSHHHHHTB--B--GGG--/--SS-TTS--/--S-TTS--